Protein AF-A0A2V4C030-F1 (afdb_monomer_lite)

Foldseek 3Di:
DVVLVVQLVVLVVLLVCLVVQLPDDDDDPSSVVSNVSSVVSNVSSVVSNVVSVVVVVVCVCPQCVLVVCCCVVLVADDDPVLSVVQSLCSNVVFWEWWAAFLPGIKIWANSVDPDDCDPNHQVNLVVLVQVLCLQQPPPVDDAPRWGWTMDDPQQWTWIDGGPDQWIWIDRSVDSWFDTDTQPDGVCLGDVPVQWDDDDGHTYDYSFDDPVVQDPPLFKDADQDQFAPDLCVVVVVVVSNCSSDPDDKDKDWPDWDDDPFWIWTWMDIDPDIDIAIFTPPDRGGSQVSSQVVQQVVCVVVVVPQWGKFWFRVVVHVTMIGTDGPVSVVSCSRNNGTDDDGDTDDPVSRVVSVLVVVLVVLLVVVVVVVVVVCVVDPDDPDDFDKDWDFDPDDQDPVSQVVSCVPQVWHWDDDPGGTIITHDD

pLDDT: mean 86.22, std 10.17, range [45.5, 97.25]

Sequence (422 aa):
MRNNIINIFIGVVLLISGLCLHNSNNGVASSVFLKYLGVVLVIYGTFVILTKAIKIIISLNTKYKKLTTFEKNNKRVIPDFVRKILEYRLENNKDINFEIPNYGKFQIINYNVDKGNDFNNPYHILKEIDEHIGRYFFPVISYSKIIPFAVNNNYKFLFVEEGKKDVVLIDLDSEDTRPLILKSKIDYYIDINKLELRKEGYYYNGLKKIEDIIDKNNYFFDVSDCIFEGKDYFEFFAKSFNLLEKNLVFSFSSVEETEQSYILNLNIEDKSKKIKLEKSSHYIDSENFIGILNEILSLLNYNQKQYYLISNNICDFGVVLADEKTFQVLSDNGCIELNEVKLNSDELIYIRKYNDLIREIENIEFHLNIVKKDNEIEKELLYNFFYKTDYEFDSSGMNVLQQRLKVYLKKADSGYDVYFTK

Organism: NCBI:txid2211445

Structure (mmCIF, N/CA/C/O backbone):
data_AF-A0A2V4C030-F1
#
_entry.id   AF-A0A2V4C030-F1
#
loop_
_atom_site.group_PDB
_atom_site.id
_atom_site.type_symbol
_atom_site.label_atom_id
_atom_site.label_alt_id
_atom_site.label_comp_id
_atom_site.label_asym_id
_atom_site.label_entity_id
_atom_site.label_seq_id
_atom_site.pdbx_PDB_ins_code
_atom_site.Cartn_x
_atom_site.Cartn_y
_atom_site.Cartn_z
_atom_site.occupancy
_atom_site.B_iso_or_equiv
_atom_site.auth_seq_id
_atom_site.auth_comp_id
_atom_site.auth_asym_id
_atom_site.auth_atom_id
_atom_site.pdbx_PDB_model_num
ATOM 1 N N . MET A 1 1 ? -0.067 19.346 -33.328 1.00 63.56 1 MET A N 1
ATOM 2 C CA . MET A 1 1 ? -0.690 18.243 -34.102 1.00 63.56 1 MET A CA 1
ATOM 3 C C . MET A 1 1 ? -1.738 18.736 -35.105 1.00 63.56 1 MET A C 1
ATOM 5 O O . MET A 1 1 ? -1.573 18.476 -36.290 1.00 63.56 1 MET A O 1
ATOM 9 N N . ARG A 1 2 ? -2.737 19.524 -34.670 1.00 68.06 2 ARG A N 1
ATOM 10 C CA . ARG A 1 2 ? -3.810 20.104 -35.511 1.00 68.06 2 ARG A CA 1
ATOM 11 C C . ARG A 1 2 ? -3.316 20.775 -36.806 1.00 68.06 2 ARG A C 1
ATOM 13 O O . ARG A 1 2 ? -3.797 20.443 -37.881 1.00 68.06 2 ARG A O 1
ATOM 20 N N . ASN A 1 3 ? -2.273 21.606 -36.735 1.00 75.06 3 ASN A N 1
ATOM 21 C CA . ASN A 1 3 ? -1.707 22.272 -37.921 1.00 75.06 3 ASN A CA 1
ATOM 22 C C . ASN A 1 3 ? -1.070 21.298 -38.931 1.00 75.06 3 ASN A C 1
ATOM 24 O O . ASN A 1 3 ? -1.042 21.586 -40.121 1.00 75.06 3 ASN A O 1
ATOM 28 N N . ASN A 1 4 ? -0.554 20.143 -38.496 1.00 79.88 4 ASN A N 1
ATOM 29 C CA . ASN A 1 4 ? 0.005 19.151 -39.422 1.00 79.88 4 ASN A CA 1
ATOM 30 C C . ASN A 1 4 ? -1.102 18.356 -40.123 1.00 79.88 4 ASN A C 1
ATOM 32 O O . ASN A 1 4 ? -0.971 18.095 -41.311 1.00 79.88 4 ASN A O 1
ATOM 36 N N . ILE A 1 5 ? -2.200 18.054 -39.422 1.00 79.31 5 ILE A N 1
ATOM 37 C CA . ILE A 1 5 ? -3.386 17.399 -39.999 1.00 79.31 5 ILE A CA 1
ATOM 38 C C . ILE A 1 5 ? -4.042 18.308 -41.049 1.00 79.31 5 ILE A C 1
ATOM 40 O O . ILE A 1 5 ? -4.307 17.865 -42.162 1.00 79.31 5 ILE A O 1
ATOM 44 N N . ILE A 1 6 ? -4.207 19.600 -40.742 1.00 82.50 6 ILE A N 1
ATOM 45 C CA . ILE A 1 6 ? -4.715 20.600 -41.698 1.00 82.50 6 ILE A CA 1
ATOM 46 C C . ILE A 1 6 ? -3.818 20.674 -42.944 1.00 82.50 6 ILE A C 1
ATOM 48 O O . ILE A 1 6 ? -4.315 20.708 -44.064 1.00 82.50 6 ILE A O 1
ATOM 52 N N . ASN A 1 7 ? -2.495 20.631 -42.775 1.00 84.19 7 ASN A N 1
ATOM 53 C CA . ASN A 1 7 ? -1.567 20.648 -43.908 1.00 84.19 7 ASN A CA 1
ATOM 54 C C . ASN A 1 7 ? -1.611 19.363 -44.753 1.00 84.19 7 ASN A C 1
ATOM 56 O O . ASN A 1 7 ? -1.425 19.446 -45.962 1.00 84.19 7 ASN A O 1
ATOM 60 N N . ILE A 1 8 ? -1.883 18.195 -44.159 1.00 87.25 8 ILE A N 1
ATOM 61 C CA . ILE A 1 8 ? -2.131 16.962 -44.927 1.00 87.25 8 ILE A CA 1
ATOM 62 C C . ILE A 1 8 ? -3.394 17.126 -45.771 1.00 87.25 8 ILE A C 1
ATOM 64 O O . ILE A 1 8 ? -3.373 16.802 -46.953 1.00 87.25 8 ILE A O 1
ATOM 68 N N . PHE A 1 9 ? -4.459 17.690 -45.196 1.00 87.06 9 PHE A N 1
ATOM 69 C CA . PHE A 1 9 ? -5.694 17.963 -45.929 1.00 87.06 9 PHE A CA 1
ATOM 70 C C . PHE A 1 9 ? -5.460 18.919 -47.110 1.00 87.06 9 PHE A C 1
ATOM 72 O O . PHE A 1 9 ? -5.878 18.626 -48.227 1.00 87.06 9 PHE A O 1
ATOM 79 N N . ILE A 1 10 ? -4.704 20.003 -46.902 1.00 86.19 10 ILE A N 1
ATOM 80 C CA . ILE A 1 10 ? -4.282 20.914 -47.980 1.00 86.19 10 ILE A CA 1
ATOM 81 C C . ILE A 1 10 ? -3.476 20.161 -49.052 1.00 86.19 10 ILE A C 1
ATOM 83 O O . ILE A 1 10 ? -3.728 20.333 -50.242 1.00 86.19 10 ILE A O 1
ATOM 87 N N . GLY A 1 11 ? -2.548 19.286 -48.653 1.00 87.31 11 GLY A N 1
ATOM 88 C CA . GLY A 1 11 ? -1.776 18.459 -49.583 1.00 87.31 11 GLY A CA 1
ATOM 89 C C . GLY A 1 11 ? -2.644 17.515 -50.423 1.00 87.31 11 GLY A C 1
ATOM 90 O O . GLY A 1 11 ? -2.415 17.392 -51.623 1.00 87.31 11 GLY A O 1
ATOM 91 N N . VAL A 1 12 ? -3.680 16.911 -49.829 1.00 90.50 12 VAL A N 1
ATOM 92 C CA . VAL A 1 12 ? -4.658 16.064 -50.538 1.00 90.50 12 VAL A CA 1
ATOM 93 C C . VAL A 1 12 ? -5.477 16.885 -51.534 1.00 90.50 12 VAL A C 1
ATOM 95 O O . VAL A 1 12 ? -5.635 16.464 -52.677 1.00 90.50 12 VAL A O 1
ATOM 98 N N . VAL A 1 13 ? -5.938 18.080 -51.149 1.00 90.75 13 VAL A N 1
ATOM 99 C CA . VAL A 1 13 ? -6.661 18.992 -52.055 1.00 90.75 13 VAL A CA 1
ATOM 100 C C . VAL A 1 13 ? -5.791 19.386 -53.251 1.00 90.75 13 VAL A C 1
ATOM 102 O O . VAL A 1 13 ? -6.268 19.356 -54.386 1.00 90.75 13 VAL A O 1
ATOM 105 N N . LEU A 1 14 ? -4.513 19.705 -53.027 1.00 88.75 14 LEU A N 1
ATOM 106 C CA . LEU A 1 14 ? -3.569 20.048 -54.098 1.00 88.75 14 LEU A CA 1
ATOM 107 C C . LEU A 1 14 ? -3.283 18.850 -55.011 1.00 88.75 14 LEU A C 1
ATOM 109 O O . LEU A 1 14 ? -3.227 19.014 -56.227 1.00 88.75 14 LEU A O 1
ATOM 113 N N . LEU A 1 15 ? -3.176 17.646 -54.443 1.00 89.25 15 LEU A N 1
ATOM 114 C CA . LEU A 1 15 ? -2.967 16.410 -55.194 1.00 89.25 15 LEU A CA 1
ATOM 115 C C . LEU A 1 15 ? -4.170 16.087 -56.092 1.00 89.25 15 LEU A C 1
ATOM 117 O O . LEU A 1 15 ? -3.993 15.849 -57.284 1.00 89.25 15 LEU A O 1
ATOM 121 N N . ILE A 1 16 ? -5.393 16.151 -55.554 1.00 88.38 16 ILE A N 1
ATOM 122 C CA . ILE A 1 16 ? -6.633 15.942 -56.321 1.00 88.38 16 ILE A CA 1
ATOM 123 C C . ILE A 1 16 ? -6.787 17.017 -57.404 1.00 88.38 16 ILE A C 1
ATOM 125 O O . ILE A 1 16 ? -7.057 16.693 -58.559 1.00 88.38 16 ILE A O 1
ATOM 129 N N . SER A 1 17 ? -6.555 18.289 -57.065 1.00 86.44 17 SER A N 1
ATOM 130 C CA . SER A 1 17 ? -6.633 19.394 -58.032 1.00 86.44 17 SER A CA 1
ATOM 131 C C . SER A 1 17 ? -5.606 19.232 -59.155 1.00 86.44 17 SER A C 1
ATOM 133 O O . SER A 1 17 ? -5.927 19.449 -60.322 1.00 86.44 17 SER A O 1
ATOM 135 N N . GLY A 1 18 ? -4.388 18.793 -58.823 1.00 86.81 18 GLY A N 1
ATOM 136 C CA . GLY A 1 18 ? -3.335 18.518 -59.793 1.00 86.81 18 GLY A CA 1
ATOM 137 C C . GLY A 1 18 ? -3.673 17.361 -60.738 1.00 86.81 18 GLY A C 1
ATOM 138 O O . GLY A 1 18 ? -3.474 17.490 -61.945 1.00 86.81 18 GLY A O 1
ATOM 139 N N . LEU A 1 19 ? -4.255 16.271 -60.221 1.00 86.62 19 LEU A N 1
ATOM 140 C CA . LEU A 1 19 ? -4.732 15.142 -61.033 1.00 86.62 19 LEU A CA 1
ATOM 141 C C . LEU A 1 19 ? -5.863 15.556 -61.987 1.00 86.62 19 LEU A C 1
ATOM 143 O O . LEU A 1 19 ? -5.835 15.203 -63.166 1.00 86.62 19 LEU A O 1
ATOM 147 N N . CYS A 1 20 ? -6.827 16.347 -61.508 1.00 84.88 20 CYS A N 1
ATOM 148 C CA . CYS A 1 20 ? -7.910 16.876 -62.341 1.00 84.88 20 CYS A CA 1
ATOM 149 C C . CYS A 1 20 ? -7.386 17.798 -63.454 1.00 84.88 20 CYS A C 1
ATOM 151 O O . CYS A 1 20 ? -7.820 17.687 -64.600 1.00 84.88 20 CYS A O 1
ATOM 153 N N . LEU A 1 21 ? -6.428 18.678 -63.141 1.00 83.62 21 LEU A N 1
ATOM 154 C CA . LEU A 1 21 ? -5.809 19.577 -64.121 1.00 83.62 21 LEU A CA 1
ATOM 155 C C . LEU A 1 21 ? -4.993 18.814 -65.170 1.00 83.62 21 LEU A C 1
ATOM 157 O O . LEU A 1 21 ? -5.095 19.116 -66.360 1.00 83.62 21 LEU A O 1
ATOM 161 N N . HIS A 1 22 ? -4.246 17.789 -64.752 1.00 80.06 22 HIS A N 1
ATOM 162 C CA . HIS A 1 22 ? -3.465 16.946 -65.657 1.00 80.06 22 HIS A CA 1
ATOM 163 C C . HIS A 1 22 ? -4.342 16.148 -66.638 1.00 80.06 22 HIS A C 1
ATOM 165 O O . HIS A 1 22 ? -3.995 16.008 -67.811 1.00 80.06 22 HIS A O 1
ATOM 171 N N . ASN A 1 23 ? -5.510 15.689 -66.183 1.00 80.06 23 ASN A N 1
ATOM 172 C CA . ASN A 1 23 ? -6.443 14.905 -66.994 1.00 80.06 23 ASN A CA 1
ATOM 173 C C . ASN A 1 23 ? -7.423 15.760 -67.821 1.00 80.06 23 ASN A C 1
ATOM 175 O O . ASN A 1 23 ? -8.249 15.210 -68.550 1.00 80.06 23 ASN A O 1
ATOM 179 N N . SER A 1 24 ? -7.352 17.092 -67.735 1.00 73.75 24 SER A N 1
ATOM 180 C CA . SER A 1 24 ? -8.226 17.978 -68.509 1.00 73.75 24 SER A CA 1
ATOM 181 C C . SER A 1 24 ? -7.820 18.030 -69.995 1.00 73.75 24 SER A C 1
ATOM 183 O O . SER A 1 24 ? -6.659 18.254 -70.346 1.00 73.75 24 SER A O 1
ATOM 185 N N . ASN A 1 25 ? -8.786 17.813 -70.893 1.00 63.31 25 ASN A N 1
ATOM 186 C CA . ASN A 1 25 ? -8.584 17.798 -72.346 1.00 63.31 25 ASN A CA 1
ATOM 187 C C . ASN A 1 25 ? -9.107 19.093 -72.983 1.00 63.31 25 ASN A C 1
ATOM 189 O O . ASN A 1 25 ? -10.236 19.109 -73.452 1.00 63.31 25 ASN A O 1
ATOM 193 N N . ASN A 1 26 ? -8.301 20.163 -73.032 1.00 59.44 26 ASN A N 1
ATOM 194 C CA . ASN A 1 26 ? -8.660 21.398 -73.752 1.00 59.44 26 ASN A CA 1
ATOM 195 C C . ASN A 1 26 ? -7.451 22.063 -74.443 1.00 59.44 26 ASN A C 1
ATOM 197 O O . ASN A 1 26 ? -6.593 22.610 -73.755 1.00 59.44 26 ASN A O 1
ATOM 201 N N . GLY A 1 27 ? -7.435 22.068 -75.788 1.00 57.53 27 GLY A N 1
ATOM 202 C CA . GLY A 1 27 ? -6.656 22.964 -76.674 1.00 57.53 27 GLY A CA 1
ATOM 203 C C . GLY A 1 27 ? -5.116 22.886 -76.617 1.00 57.53 27 GLY A C 1
ATOM 204 O O . GLY A 1 27 ? -4.510 22.952 -75.556 1.00 57.53 27 GLY A O 1
ATOM 205 N N . VAL A 1 28 ? -4.442 22.802 -77.770 1.00 56.50 28 VAL A N 1
ATOM 206 C CA . VAL A 1 28 ? -3.018 22.393 -77.910 1.00 56.50 28 VAL A CA 1
ATOM 207 C C . VAL A 1 28 ? -1.998 23.228 -77.105 1.00 56.50 28 VAL A C 1
ATOM 209 O O . VAL A 1 28 ? -1.010 22.669 -76.648 1.00 56.50 28 VAL A O 1
ATOM 212 N N . ALA A 1 29 ? -2.233 24.521 -76.847 1.00 53.00 29 ALA A N 1
ATOM 213 C CA . ALA A 1 29 ? -1.296 25.357 -76.077 1.00 53.00 29 ALA A CA 1
ATOM 214 C C . ALA A 1 29 ? -1.677 25.520 -74.589 1.00 53.00 29 ALA A C 1
ATOM 216 O O . ALA A 1 29 ? -0.811 25.417 -73.719 1.00 53.00 29 ALA A O 1
ATOM 217 N N . SER A 1 30 ? -2.965 25.709 -74.264 1.00 56.47 30 SER A N 1
ATOM 218 C CA . SER A 1 30 ? -3.422 25.784 -72.864 1.00 56.47 30 SER A CA 1
ATOM 219 C C . SER A 1 30 ? -3.377 24.426 -72.160 1.00 56.47 30 SER A C 1
ATOM 221 O O . SER A 1 30 ? -3.124 24.375 -70.959 1.00 56.47 30 SER A O 1
ATOM 223 N N . SER A 1 31 ? -3.563 23.321 -72.892 1.00 66.00 31 SER A N 1
ATOM 224 C CA . SER A 1 31 ? -3.501 21.961 -72.333 1.00 66.00 31 SER A CA 1
ATOM 225 C C . SER A 1 31 ? -2.118 21.602 -71.809 1.00 66.00 31 SER A C 1
ATOM 227 O O . SER A 1 31 ? -2.022 20.936 -70.784 1.00 66.00 31 SER A O 1
ATOM 229 N N . VAL A 1 32 ? -1.044 22.038 -72.473 1.00 75.62 32 VAL A N 1
ATOM 230 C CA . VAL A 1 32 ? 0.323 21.681 -72.072 1.00 75.62 32 VAL A CA 1
ATOM 231 C C . VAL A 1 32 ? 0.697 22.398 -70.776 1.00 75.62 32 VAL A C 1
ATOM 233 O O . VAL A 1 32 ? 1.132 21.750 -69.826 1.00 75.62 32 VAL A O 1
ATOM 236 N N . PHE A 1 33 ? 0.443 23.708 -70.684 1.00 79.56 33 PHE A N 1
ATOM 237 C CA . PHE A 1 33 ? 0.686 24.479 -69.461 1.00 79.56 33 PHE A CA 1
ATOM 238 C C . PHE A 1 33 ? -0.127 23.953 -68.268 1.00 79.56 33 PHE A C 1
ATOM 240 O O . PHE A 1 33 ? 0.433 23.738 -67.194 1.00 79.56 33 PHE A O 1
ATOM 247 N N . LEU A 1 34 ? -1.424 23.675 -68.455 1.00 79.69 34 LEU A N 1
ATOM 248 C CA . LEU A 1 34 ? -2.282 23.133 -67.394 1.00 79.69 34 LEU A CA 1
ATOM 249 C C . LEU A 1 34 ? -1.853 21.727 -66.959 1.00 79.69 34 LEU A C 1
ATOM 251 O O . LEU A 1 34 ? -1.915 21.412 -65.771 1.00 79.69 34 LEU A O 1
ATOM 255 N N . LYS A 1 35 ? -1.349 20.905 -67.886 1.00 80.94 35 LYS A N 1
ATOM 256 C CA . LYS A 1 35 ? -0.782 19.590 -67.568 1.00 80.94 35 LYS A CA 1
ATOM 257 C C . LYS A 1 35 ? 0.492 19.698 -66.741 1.00 80.94 35 LYS A C 1
ATOM 259 O O . LYS A 1 35 ? 0.609 18.976 -65.754 1.00 80.94 35 LYS A O 1
ATOM 264 N N . TYR A 1 36 ? 1.407 20.604 -67.088 1.00 85.69 36 TYR A N 1
ATOM 265 C CA . TYR A 1 36 ? 2.609 20.851 -66.286 1.00 85.69 36 TYR A CA 1
ATOM 266 C C . TYR A 1 36 ? 2.271 21.417 -64.906 1.00 85.69 36 TYR A C 1
ATOM 268 O O . TYR A 1 36 ? 2.802 20.936 -63.907 1.00 85.69 36 TYR A O 1
ATOM 276 N N . LEU A 1 37 ? 1.343 22.374 -64.826 1.00 85.81 37 LEU A N 1
ATOM 277 C CA . LEU A 1 37 ? 0.854 22.901 -63.552 1.00 85.81 37 LEU A CA 1
ATOM 278 C C . LEU A 1 37 ? 0.207 21.795 -62.703 1.00 85.81 37 LEU A C 1
ATOM 280 O O . LEU A 1 37 ? 0.459 21.715 -61.503 1.00 85.81 37 LEU A O 1
ATOM 284 N N . GLY A 1 38 ? -0.561 20.899 -63.330 1.00 85.50 38 GLY A N 1
ATOM 285 C CA . GLY A 1 38 ? -1.132 19.717 -62.690 1.00 85.50 38 GLY A CA 1
ATOM 286 C C . GLY A 1 38 ? -0.064 18.799 -62.092 1.00 85.50 38 GLY A C 1
ATOM 287 O O . GLY A 1 38 ? -0.152 18.443 -60.920 1.00 85.50 38 GLY A O 1
ATOM 288 N N . VAL A 1 39 ? 0.997 18.492 -62.847 1.00 88.19 39 VAL A N 1
ATOM 289 C CA . VAL A 1 39 ? 2.137 17.692 -62.359 1.00 88.19 39 VAL A CA 1
ATOM 290 C C . VAL A 1 39 ? 2.845 18.376 -61.185 1.00 88.19 39 VAL A C 1
ATOM 292 O O . VAL A 1 39 ? 3.132 17.722 -60.183 1.00 88.19 39 VAL A O 1
ATOM 295 N N . VAL A 1 40 ? 3.076 19.692 -61.253 1.00 89.00 40 VAL A N 1
ATOM 296 C CA . VAL A 1 40 ? 3.684 20.460 -60.150 1.00 89.00 40 VAL A CA 1
ATOM 297 C C . VAL A 1 40 ? 2.823 20.387 -58.887 1.00 89.00 40 VAL A C 1
ATOM 299 O O . VAL A 1 40 ? 3.351 20.159 -57.798 1.00 89.00 40 VAL A O 1
ATOM 302 N N . LEU A 1 41 ? 1.501 20.516 -59.021 1.00 88.81 41 LEU A N 1
ATOM 303 C CA . LEU A 1 41 ? 0.562 20.409 -57.903 1.00 88.81 41 LEU A CA 1
ATOM 304 C C . LEU A 1 41 ? 0.515 18.996 -57.308 1.00 88.81 41 LEU A C 1
ATOM 306 O O . LEU A 1 41 ? 0.467 18.865 -56.086 1.00 88.81 41 LEU A O 1
ATOM 310 N N . VAL A 1 42 ? 0.599 17.945 -58.132 1.00 89.44 42 VAL A N 1
ATOM 311 C CA . VAL A 1 42 ? 0.694 16.553 -57.656 1.00 89.44 42 VAL A CA 1
ATOM 312 C C . VAL A 1 42 ? 1.989 16.329 -56.878 1.00 89.44 42 VAL A C 1
ATOM 314 O O . VAL A 1 42 ? 1.945 15.782 -55.774 1.00 89.44 42 VAL A O 1
ATOM 317 N N . ILE A 1 43 ? 3.133 16.778 -57.404 1.00 90.19 43 ILE A N 1
ATOM 318 C CA . ILE A 1 43 ? 4.434 16.651 -56.729 1.00 90.19 43 ILE A CA 1
ATOM 319 C C . ILE A 1 43 ? 4.408 17.398 -55.394 1.00 90.19 43 ILE A C 1
ATOM 321 O O . ILE A 1 43 ? 4.763 16.835 -54.357 1.00 90.19 43 ILE A O 1
ATOM 325 N N . TYR A 1 44 ? 3.940 18.646 -55.403 1.00 90.31 44 TYR A N 1
ATOM 326 C CA . TYR A 1 44 ? 3.879 19.469 -54.204 1.00 90.31 44 TYR A CA 1
ATOM 327 C C . TYR A 1 44 ? 2.898 18.902 -53.166 1.00 90.31 44 TYR A C 1
ATOM 329 O O . TYR A 1 44 ? 3.258 18.762 -51.998 1.00 90.31 44 TYR A O 1
ATOM 337 N N . GLY A 1 45 ? 1.693 18.500 -53.582 1.00 87.94 45 GLY A N 1
ATOM 338 C CA . GLY A 1 45 ? 0.701 17.864 -52.713 1.00 87.94 45 GLY A CA 1
ATOM 339 C C . GLY A 1 45 ? 1.232 16.580 -52.073 1.00 87.94 45 GLY A C 1
ATOM 340 O O . GLY A 1 45 ? 1.154 16.419 -50.854 1.00 87.94 45 GLY A O 1
ATOM 341 N N . THR A 1 46 ? 1.876 15.717 -52.866 1.00 90.81 46 THR A N 1
ATOM 342 C CA . THR A 1 46 ? 2.519 14.482 -52.382 1.00 90.81 46 THR A CA 1
ATOM 343 C C . THR A 1 46 ? 3.618 14.788 -51.366 1.00 90.81 46 THR A C 1
ATOM 345 O O . THR A 1 46 ? 3.656 14.188 -50.292 1.00 90.81 46 THR A O 1
ATOM 348 N N . PHE A 1 47 ? 4.485 15.762 -51.655 1.00 91.81 47 PHE A N 1
ATOM 349 C CA . PHE A 1 47 ? 5.564 16.165 -50.754 1.00 91.81 47 PHE A CA 1
ATOM 350 C C . PHE A 1 47 ? 5.037 16.717 -49.422 1.00 91.81 47 PHE A C 1
ATOM 352 O O . PHE A 1 47 ? 5.541 16.363 -48.351 1.00 91.81 47 PHE A O 1
ATOM 359 N N . VAL A 1 48 ? 3.991 17.548 -49.454 1.00 90.00 48 VAL A N 1
ATOM 360 C CA . VAL A 1 48 ? 3.347 18.073 -48.242 1.00 90.00 48 VAL A CA 1
ATOM 361 C C . VAL A 1 48 ? 2.740 16.940 -47.412 1.00 90.00 48 VAL A C 1
ATOM 363 O O . VAL A 1 48 ? 2.981 16.888 -46.206 1.00 90.00 48 VAL A O 1
ATOM 366 N N . ILE A 1 49 ? 2.015 16.003 -48.032 1.00 90.50 49 ILE A N 1
ATOM 367 C CA . ILE A 1 49 ? 1.453 14.838 -47.329 1.00 90.50 49 ILE A CA 1
ATOM 368 C C . ILE A 1 49 ? 2.574 14.033 -46.664 1.00 90.50 49 ILE A C 1
ATOM 370 O O . ILE A 1 49 ? 2.518 13.790 -45.459 1.00 90.50 49 ILE A O 1
ATOM 374 N N . LEU A 1 50 ? 3.617 13.673 -47.419 1.00 88.50 50 LEU A N 1
ATOM 375 C CA . LEU A 1 50 ? 4.691 12.800 -46.947 1.00 88.50 50 LEU A CA 1
ATOM 376 C C . LEU A 1 50 ? 5.478 13.440 -45.796 1.00 88.50 50 LEU A C 1
ATOM 378 O O . LEU A 1 50 ? 5.657 12.837 -44.739 1.00 88.50 50 LEU A O 1
ATOM 382 N N . THR A 1 51 ? 5.890 14.700 -45.953 1.00 87.25 51 THR A N 1
ATOM 383 C CA . THR A 1 51 ? 6.655 15.420 -44.923 1.00 87.25 51 THR A CA 1
ATOM 384 C C . THR A 1 51 ? 5.851 15.640 -43.645 1.00 87.25 51 THR A C 1
ATOM 386 O O . THR A 1 51 ? 6.397 15.539 -42.542 1.00 87.25 51 THR A O 1
ATOM 389 N N . LYS A 1 52 ? 4.551 15.933 -43.752 1.00 87.00 52 LYS A N 1
ATOM 390 C CA . LYS A 1 52 ? 3.690 16.139 -42.582 1.00 87.00 52 LYS A CA 1
ATOM 391 C C . LYS A 1 52 ? 3.314 14.821 -41.914 1.00 87.00 52 LYS A C 1
ATOM 393 O O . LYS A 1 52 ? 3.326 14.783 -40.686 1.00 87.00 52 LYS A O 1
ATOM 398 N N . ALA A 1 53 ? 3.079 13.753 -42.674 1.00 82.62 53 ALA A N 1
ATOM 399 C CA . ALA A 1 53 ? 2.878 12.408 -42.139 1.00 82.62 53 ALA A CA 1
ATOM 400 C C . ALA A 1 53 ? 4.118 11.926 -41.372 1.00 82.62 53 ALA A C 1
ATOM 402 O O . ALA A 1 53 ? 3.996 11.524 -40.218 1.00 82.62 53 ALA A O 1
ATOM 403 N N . ILE A 1 54 ? 5.319 12.085 -41.941 1.00 81.56 54 ILE A N 1
ATOM 404 C CA . ILE A 1 54 ? 6.585 11.778 -41.256 1.00 81.56 54 ILE A CA 1
ATOM 405 C C . ILE A 1 54 ? 6.723 12.604 -39.973 1.00 81.56 54 ILE A C 1
ATOM 407 O O . ILE A 1 54 ? 7.047 12.054 -38.926 1.00 81.56 54 ILE A O 1
ATOM 411 N N . LYS A 1 55 ? 6.419 13.910 -40.001 1.00 78.62 55 LYS A N 1
ATOM 412 C CA . LYS A 1 55 ? 6.434 14.744 -38.784 1.00 78.62 55 LYS A CA 1
ATOM 413 C C . LYS A 1 55 ? 5.433 14.273 -37.728 1.00 78.62 55 LYS A C 1
ATOM 415 O O . LYS A 1 55 ? 5.747 14.359 -36.545 1.00 78.62 55 LYS A O 1
ATOM 420 N N . ILE A 1 56 ? 4.250 13.797 -38.121 1.00 75.44 56 ILE A N 1
ATOM 421 C CA . ILE A 1 56 ? 3.264 13.227 -37.192 1.00 75.44 56 ILE A CA 1
ATOM 422 C C . ILE A 1 56 ? 3.791 11.919 -36.595 1.00 75.44 56 ILE A C 1
ATOM 424 O O . ILE A 1 56 ? 3.771 11.784 -35.377 1.00 75.44 56 ILE A O 1
ATOM 428 N N . ILE A 1 57 ? 4.326 11.009 -37.413 1.00 72.12 57 ILE A N 1
ATOM 429 C CA . ILE A 1 57 ? 4.897 9.731 -36.960 1.00 72.12 57 ILE A CA 1
ATOM 430 C C . ILE A 1 57 ? 6.076 9.968 -36.011 1.00 72.12 57 ILE A C 1
ATOM 432 O O . ILE A 1 57 ? 6.120 9.393 -34.929 1.00 72.12 57 ILE A O 1
ATOM 436 N N . ILE A 1 58 ? 7.007 10.857 -36.373 1.00 69.06 58 ILE A N 1
ATOM 437 C CA . ILE A 1 58 ? 8.143 11.221 -35.517 1.00 69.06 58 ILE A CA 1
ATOM 438 C C . ILE A 1 58 ? 7.644 11.840 -34.213 1.00 69.06 58 ILE A C 1
ATOM 440 O O . ILE A 1 58 ? 8.108 11.443 -33.153 1.00 69.06 58 ILE A O 1
ATOM 444 N N . SER A 1 59 ? 6.683 12.768 -34.276 1.00 65.88 59 SER A N 1
ATOM 445 C CA . SER A 1 59 ? 6.112 13.410 -33.087 1.00 65.88 59 SER A CA 1
ATOM 446 C C . SER A 1 59 ? 5.382 12.427 -32.170 1.00 65.88 59 SER A C 1
ATOM 448 O O . SER A 1 59 ? 5.406 12.620 -30.959 1.00 65.88 59 SER A O 1
ATOM 450 N N . LEU A 1 60 ? 4.713 11.414 -32.721 1.00 62.09 60 LEU A N 1
ATOM 451 C CA . LEU A 1 60 ? 4.063 10.350 -31.954 1.00 62.09 60 LEU A CA 1
ATOM 452 C C . LEU A 1 60 ? 5.110 9.442 -31.298 1.00 62.09 60 LEU A C 1
ATOM 454 O O . LEU A 1 60 ? 5.039 9.193 -30.098 1.00 62.09 60 LEU A O 1
ATOM 458 N N . ASN A 1 61 ? 6.132 9.038 -32.056 1.00 61.22 61 ASN A N 1
ATOM 459 C CA . ASN A 1 61 ? 7.228 8.206 -31.559 1.00 61.22 61 ASN A CA 1
ATOM 460 C C . ASN A 1 61 ? 8.116 8.920 -30.528 1.00 61.22 61 ASN A C 1
ATOM 462 O O . ASN A 1 61 ? 8.744 8.259 -29.704 1.00 61.22 61 ASN A O 1
ATOM 466 N N . THR A 1 62 ? 8.210 10.252 -30.554 1.00 65.88 62 THR A N 1
ATOM 467 C CA . THR A 1 62 ? 9.024 11.010 -29.592 1.00 65.88 62 THR A CA 1
ATOM 468 C C . THR A 1 62 ? 8.282 11.320 -28.297 1.00 65.88 62 THR A C 1
ATOM 470 O O . THR A 1 62 ? 8.929 11.367 -27.253 1.00 65.88 62 THR A O 1
ATOM 473 N N . LYS A 1 63 ? 6.953 11.493 -28.338 1.00 68.06 63 LYS A N 1
ATOM 474 C CA . LYS A 1 63 ? 6.145 11.942 -27.189 1.00 68.06 63 LYS A CA 1
ATOM 475 C C . LYS A 1 63 ? 6.195 10.979 -25.999 1.00 68.06 63 LYS A C 1
ATOM 477 O O . LYS A 1 63 ? 6.322 11.429 -24.869 1.00 68.06 63 LYS A O 1
ATOM 482 N N . TYR A 1 64 ? 6.182 9.671 -26.259 1.00 82.62 64 TYR A N 1
ATOM 483 C CA . TYR A 1 64 ? 6.244 8.628 -25.221 1.00 82.62 64 TYR A CA 1
ATOM 484 C C . TYR A 1 64 ? 7.569 7.856 -25.225 1.00 82.62 64 TYR A C 1
ATOM 486 O O . TYR A 1 64 ? 7.700 6.819 -24.574 1.00 82.62 64 TYR A O 1
ATOM 494 N N . LYS A 1 65 ? 8.589 8.383 -25.923 1.00 84.06 65 LYS A N 1
ATOM 495 C CA . LYS A 1 65 ? 9.907 7.746 -26.073 1.00 84.06 65 LYS A CA 1
ATOM 496 C C . LYS A 1 65 ? 10.524 7.356 -24.730 1.00 84.06 65 LYS A C 1
ATOM 498 O O . LYS A 1 65 ? 11.226 6.356 -24.664 1.00 84.06 65 LYS A O 1
ATOM 503 N N . LYS A 1 66 ? 10.270 8.128 -23.670 1.00 87.25 66 LYS A N 1
ATOM 504 C CA . LYS A 1 66 ? 10.785 7.866 -22.319 1.00 87.25 66 LYS A CA 1
ATOM 505 C C . LYS A 1 66 ? 10.297 6.544 -21.734 1.00 87.25 66 LYS A C 1
ATOM 507 O O . LYS A 1 66 ? 11.125 5.782 -21.243 1.00 87.25 66 LYS A O 1
ATOM 512 N N . LEU A 1 67 ? 9.007 6.234 -21.871 1.00 91.06 67 LEU A N 1
ATOM 513 C CA . LEU A 1 67 ? 8.451 4.949 -21.435 1.00 91.06 67 LEU A CA 1
ATOM 514 C C . LEU A 1 67 ? 9.070 3.800 -22.231 1.00 91.06 67 LEU A C 1
ATOM 516 O O . LEU A 1 67 ? 9.562 2.842 -21.650 1.00 91.06 67 LEU A O 1
ATOM 520 N N . THR A 1 68 ? 9.163 3.947 -23.555 1.00 89.31 68 THR A N 1
ATOM 521 C CA . THR A 1 68 ? 9.788 2.935 -24.422 1.00 89.31 68 THR A CA 1
ATOM 522 C C . THR A 1 68 ? 11.273 2.723 -24.107 1.00 89.31 68 THR A C 1
ATOM 524 O O . THR A 1 68 ? 11.771 1.602 -24.186 1.00 89.31 68 THR A O 1
ATOM 527 N N . THR A 1 69 ? 12.011 3.785 -23.770 1.00 89.50 69 THR A N 1
ATOM 528 C CA . THR A 1 69 ? 13.412 3.684 -23.334 1.00 89.50 69 THR A CA 1
ATOM 529 C C . THR A 1 69 ? 13.514 2.952 -22.001 1.00 89.50 69 THR A C 1
ATOM 531 O O . THR A 1 69 ? 14.354 2.064 -21.883 1.00 89.50 69 THR A O 1
ATOM 534 N N . PHE A 1 70 ? 12.655 3.279 -21.030 1.00 91.19 70 PHE A N 1
ATOM 535 C CA . PHE A 1 70 ? 12.609 2.574 -19.750 1.00 91.19 70 PHE A CA 1
ATOM 536 C C . PHE A 1 70 ? 12.368 1.076 -19.956 1.00 91.19 70 PHE A C 1
ATOM 538 O O . PHE A 1 70 ? 13.134 0.267 -19.445 1.00 91.19 70 PHE A O 1
ATOM 545 N N . GLU A 1 71 ? 11.372 0.706 -20.762 1.00 92.25 71 GLU A N 1
ATOM 546 C CA . GLU A 1 71 ? 11.057 -0.689 -21.088 1.00 92.25 71 GLU A CA 1
ATOM 547 C C . GLU A 1 71 ? 12.239 -1.437 -21.705 1.00 92.25 71 GLU A C 1
ATOM 549 O O . GLU A 1 71 ? 12.595 -2.531 -21.266 1.00 92.25 71 GLU A O 1
ATOM 554 N N . LYS A 1 72 ? 12.895 -0.825 -22.699 1.00 90.44 72 LYS A N 1
ATOM 555 C CA . LYS A 1 72 ? 14.049 -1.421 -23.383 1.00 90.44 72 LYS A CA 1
ATOM 556 C C . LYS A 1 72 ? 15.250 -1.585 -22.459 1.00 90.44 72 LYS A C 1
ATOM 558 O O . LYS A 1 72 ? 15.835 -2.664 -22.422 1.00 90.44 72 LYS A O 1
ATOM 563 N N . ASN A 1 73 ? 15.609 -0.535 -21.721 1.00 90.69 73 ASN A N 1
ATOM 564 C CA . ASN A 1 73 ? 16.780 -0.539 -20.843 1.00 90.69 73 ASN A CA 1
ATOM 565 C C . ASN A 1 73 ? 16.612 -1.533 -19.692 1.00 90.69 73 ASN A C 1
ATOM 567 O O . ASN A 1 73 ? 17.561 -2.220 -19.326 1.00 90.69 73 ASN A O 1
ATOM 571 N N . ASN A 1 74 ? 15.395 -1.635 -19.160 1.00 89.00 74 ASN A N 1
ATOM 572 C CA . ASN A 1 74 ? 15.090 -2.482 -18.017 1.00 89.00 74 ASN A CA 1
ATOM 573 C C . ASN A 1 74 ? 14.565 -3.872 -18.407 1.00 89.00 74 ASN A C 1
ATOM 575 O O . ASN A 1 74 ? 14.353 -4.688 -17.515 1.00 89.00 74 ASN A O 1
ATOM 579 N N . LYS A 1 75 ? 14.369 -4.162 -19.703 1.00 93.69 75 LYS A N 1
ATOM 580 C CA . LYS A 1 75 ? 13.793 -5.417 -20.232 1.00 93.69 75 LYS A CA 1
ATOM 581 C C . LYS A 1 75 ? 12.437 -5.768 -19.599 1.00 93.69 75 LYS A C 1
ATOM 583 O O . LYS A 1 75 ? 12.218 -6.899 -19.160 1.00 93.69 75 LYS A O 1
ATOM 588 N N . ARG A 1 76 ? 11.551 -4.775 -19.542 1.00 92.56 76 ARG A N 1
ATOM 589 C CA . ARG A 1 76 ? 10.208 -4.844 -18.942 1.00 92.56 76 ARG A CA 1
ATOM 590 C C . ARG A 1 76 ? 9.176 -4.279 -19.919 1.00 92.56 76 ARG A C 1
ATOM 592 O O . ARG A 1 76 ? 9.522 -3.421 -20.726 1.00 92.56 76 ARG A O 1
ATOM 599 N N . VAL A 1 77 ? 7.927 -4.712 -19.812 1.00 94.12 77 VAL A N 1
ATOM 600 C CA . VAL A 1 77 ? 6.776 -4.204 -20.564 1.00 94.12 77 VAL A CA 1
ATOM 601 C C . VAL A 1 77 ? 5.767 -3.613 -19.588 1.00 94.12 77 VAL A C 1
ATOM 603 O O . VAL A 1 77 ? 5.248 -4.308 -18.718 1.00 94.12 77 VAL A O 1
ATOM 606 N N . ILE A 1 78 ? 5.481 -2.321 -19.737 1.00 94.88 78 ILE A N 1
ATOM 607 C CA . ILE A 1 78 ? 4.521 -1.594 -18.904 1.00 94.88 78 ILE A CA 1
ATOM 608 C C . ILE A 1 78 ? 3.098 -2.029 -19.293 1.00 94.88 78 ILE A C 1
ATOM 610 O O . ILE A 1 78 ? 2.718 -1.826 -20.452 1.00 94.88 78 ILE A O 1
ATOM 614 N N . PRO A 1 79 ? 2.288 -2.567 -18.356 1.00 94.56 79 PRO A N 1
ATOM 615 C CA . PRO A 1 79 ? 0.899 -2.928 -18.618 1.00 94.56 79 PRO A CA 1
ATOM 616 C C . PRO A 1 79 ? 0.066 -1.749 -19.126 1.00 94.56 79 PRO A C 1
ATOM 618 O O . PRO A 1 79 ? 0.202 -0.628 -18.635 1.00 94.56 79 PRO A O 1
ATOM 621 N N . ASP A 1 80 ? -0.859 -2.014 -20.051 1.00 93.06 80 ASP A N 1
ATOM 622 C CA . ASP A 1 80 ? -1.652 -0.979 -20.732 1.00 93.06 80 ASP A CA 1
ATOM 623 C C . ASP A 1 80 ? -2.389 -0.026 -19.782 1.00 93.06 80 ASP A C 1
ATOM 625 O O . ASP A 1 80 ? -2.505 1.166 -20.064 1.00 93.06 80 ASP A O 1
ATOM 629 N N . PHE A 1 81 ? -2.894 -0.528 -18.652 1.00 92.38 81 PHE A N 1
ATOM 630 C CA . PHE A 1 81 ? -3.631 0.293 -17.689 1.00 92.38 81 PHE A CA 1
ATOM 631 C C . PHE A 1 81 ? -2.722 1.312 -16.982 1.00 92.38 81 PHE A C 1
ATOM 633 O O . PHE A 1 81 ? -3.089 2.478 -16.869 1.00 92.38 81 PHE A O 1
ATOM 640 N N . VAL A 1 82 ? -1.502 0.914 -16.601 1.00 95.69 82 VAL A N 1
ATOM 641 C CA . VAL A 1 82 ? -0.489 1.825 -16.039 1.00 95.69 82 VAL A CA 1
ATOM 642 C C . VAL A 1 82 ? 0.050 2.753 -17.121 1.00 95.69 82 VAL A C 1
ATOM 644 O O . VAL A 1 82 ? 0.184 3.958 -16.908 1.00 95.69 82 VAL A O 1
ATOM 647 N N . ARG A 1 83 ? 0.315 2.207 -18.312 1.00 94.56 83 ARG A N 1
ATOM 648 C CA . ARG A 1 83 ? 0.815 2.959 -19.463 1.00 94.56 83 ARG A CA 1
ATOM 649 C C . ARG A 1 83 ? -0.079 4.149 -19.781 1.00 94.56 83 ARG A C 1
ATOM 651 O O . ARG A 1 83 ? 0.444 5.245 -19.919 1.00 94.56 83 ARG A O 1
ATOM 658 N N . LYS A 1 84 ? -1.401 3.963 -19.844 1.00 93.88 84 LYS A N 1
ATOM 659 C CA . LYS A 1 84 ? -2.350 5.058 -20.112 1.00 93.88 84 LYS A CA 1
ATOM 660 C C . LYS A 1 84 ? -2.203 6.214 -19.120 1.00 93.88 84 LYS A C 1
ATOM 662 O O . LYS A 1 84 ? -2.212 7.371 -19.531 1.00 93.88 84 LYS A O 1
ATOM 667 N N . ILE A 1 85 ? -2.027 5.909 -17.834 1.00 95.00 85 ILE A N 1
ATOM 668 C CA . ILE A 1 85 ? -1.848 6.915 -16.779 1.00 95.00 85 ILE A CA 1
ATOM 669 C C . ILE A 1 85 ? -0.519 7.661 -16.971 1.00 95.00 85 ILE A C 1
ATOM 671 O O . ILE A 1 85 ? -0.483 8.894 -16.965 1.00 95.00 85 ILE A O 1
ATOM 675 N N . LEU A 1 86 ? 0.573 6.923 -17.198 1.00 94.31 86 LEU A N 1
ATOM 676 C CA . LEU A 1 86 ? 1.899 7.502 -17.427 1.00 94.31 86 LEU A CA 1
ATOM 677 C C . LEU A 1 86 ? 1.944 8.351 -18.708 1.00 94.31 86 LEU A C 1
ATOM 679 O O . LEU A 1 86 ? 2.494 9.451 -18.704 1.00 94.31 86 LEU A O 1
ATOM 683 N N . GLU A 1 87 ? 1.334 7.880 -19.795 1.00 93.06 87 GLU A N 1
ATOM 684 C CA . GLU A 1 87 ? 1.217 8.610 -21.060 1.00 93.06 87 GLU A CA 1
ATOM 685 C C . GLU A 1 87 ? 0.400 9.892 -20.890 1.00 93.06 87 GLU A C 1
ATOM 687 O O . GLU A 1 87 ? 0.823 10.941 -21.379 1.00 93.06 87 GLU A O 1
ATOM 692 N N . TYR A 1 88 ? -0.708 9.850 -20.140 1.00 92.12 88 TYR A N 1
ATOM 693 C CA . TYR A 1 88 ? -1.491 11.045 -19.819 1.00 92.12 88 TYR A CA 1
ATOM 694 C C . TYR A 1 88 ? -0.651 12.076 -19.052 1.00 92.12 88 TYR A C 1
ATOM 696 O O . TYR A 1 88 ? -0.661 13.265 -19.391 1.00 92.12 88 TYR A O 1
ATOM 704 N N . ARG A 1 89 ? 0.137 11.634 -18.062 1.00 90.56 89 ARG A N 1
ATOM 705 C CA . ARG A 1 89 ? 1.056 12.510 -17.318 1.00 90.56 89 ARG A CA 1
ATOM 706 C C . ARG A 1 89 ? 2.096 13.149 -18.237 1.00 90.56 89 ARG A C 1
ATOM 708 O O . ARG A 1 89 ? 2.299 14.361 -18.190 1.00 90.56 89 ARG A O 1
ATOM 715 N N . LEU A 1 90 ? 2.749 12.344 -19.076 1.00 88.75 90 LEU A N 1
ATOM 716 C CA . LEU A 1 90 ? 3.791 12.799 -20.001 1.00 88.75 90 LEU A CA 1
ATOM 717 C C . LEU A 1 90 ? 3.254 13.766 -21.055 1.00 88.75 90 LEU A C 1
ATOM 719 O O . LEU A 1 90 ? 3.915 14.748 -21.382 1.00 88.75 90 LEU A O 1
ATOM 723 N N . GLU A 1 91 ? 2.053 13.507 -21.571 1.00 86.94 91 GLU A N 1
ATOM 724 C CA . GLU A 1 91 ? 1.389 14.362 -22.550 1.00 86.94 91 GLU A CA 1
ATOM 725 C C . GLU A 1 91 ? 1.106 15.759 -22.008 1.00 86.94 91 GLU A C 1
ATOM 727 O O . GLU A 1 91 ? 1.319 16.747 -22.712 1.00 86.94 91 GLU A O 1
ATOM 732 N N . ASN A 1 92 ? 0.633 15.833 -20.768 1.00 85.50 92 ASN A N 1
ATOM 733 C CA . ASN A 1 92 ? 0.260 17.096 -20.154 1.00 85.50 92 ASN A CA 1
ATOM 734 C C . ASN A 1 92 ? 1.429 17.797 -19.453 1.00 85.50 92 ASN A C 1
ATOM 736 O O . ASN A 1 92 ? 1.332 18.991 -19.178 1.00 85.50 92 ASN A O 1
ATOM 740 N N . ASN A 1 93 ? 2.507 17.064 -19.154 1.00 86.25 93 ASN A N 1
ATOM 741 C CA . ASN A 1 93 ? 3.665 17.522 -18.387 1.00 86.25 93 ASN A CA 1
ATOM 742 C C . ASN A 1 93 ? 3.270 18.260 -17.094 1.00 86.25 93 ASN A C 1
ATOM 744 O O . ASN A 1 93 ? 3.804 19.319 -16.769 1.00 86.25 93 ASN A O 1
ATOM 748 N N . LYS A 1 94 ? 2.292 17.696 -16.386 1.00 89.06 94 LYS A N 1
ATOM 749 C CA . LYS A 1 94 ? 1.805 18.159 -15.087 1.00 89.06 94 LYS A CA 1
ATOM 750 C C . LYS A 1 94 ? 1.744 16.982 -14.136 1.00 89.06 94 LYS A C 1
ATOM 752 O O . LYS A 1 94 ? 1.560 15.844 -14.572 1.00 89.06 94 LYS A O 1
ATOM 757 N N . ASP A 1 95 ? 1.869 17.265 -12.849 1.00 91.56 95 ASP A N 1
ATOM 758 C CA . ASP A 1 95 ? 1.712 16.232 -11.837 1.00 91.56 95 ASP A CA 1
ATOM 759 C C . ASP A 1 95 ? 0.285 15.710 -11.819 1.00 91.56 95 ASP A C 1
ATOM 761 O O . ASP A 1 95 ? -0.666 16.457 -12.039 1.00 91.56 95 ASP A O 1
ATOM 765 N N . ILE A 1 96 ? 0.148 14.413 -11.569 1.00 94.81 96 ILE A N 1
ATOM 766 C CA . ILE A 1 96 ? -1.138 13.772 -11.335 1.00 94.81 96 ILE A CA 1
ATOM 767 C C . ILE A 1 96 ? -1.093 13.213 -9.932 1.00 94.81 96 ILE A C 1
ATOM 769 O O . ILE A 1 96 ? -0.178 12.463 -9.598 1.00 94.81 96 ILE A O 1
ATOM 773 N N . ASN A 1 97 ? -2.079 13.590 -9.136 1.00 95.12 97 ASN A N 1
ATOM 774 C CA . ASN A 1 97 ? -2.177 13.222 -7.743 1.00 95.12 97 ASN A CA 1
ATOM 775 C C . ASN A 1 97 ? -3.492 12.498 -7.471 1.00 95.12 97 ASN A C 1
ATOM 777 O O . ASN A 1 97 ? -4.512 12.819 -8.081 1.00 95.12 97 ASN A O 1
ATOM 781 N N . PHE A 1 98 ? -3.470 11.571 -6.528 1.00 95.19 98 PHE A N 1
ATOM 782 C CA . PHE A 1 98 ? -4.644 10.826 -6.095 1.00 95.19 98 PHE A CA 1
ATOM 783 C C . PHE A 1 98 ? -4.464 10.310 -4.672 1.00 95.19 98 PHE A C 1
ATOM 785 O O . PHE A 1 98 ? -3.393 10.478 -4.099 1.00 95.19 98 PHE A O 1
ATOM 792 N N . GLU A 1 99 ? -5.500 9.722 -4.085 1.00 93.00 99 GLU A N 1
ATOM 793 C CA . GLU A 1 99 ? -5.463 9.209 -2.713 1.00 93.00 99 GLU A CA 1
ATOM 794 C C . GLU A 1 99 ? -5.713 7.704 -2.672 1.00 93.00 99 GLU A C 1
ATOM 796 O O . GLU A 1 99 ? -6.532 7.169 -3.423 1.00 93.00 99 GLU A O 1
ATOM 801 N N . ILE A 1 100 ? -4.981 7.030 -1.787 1.00 92.56 100 ILE A N 1
ATOM 802 C CA . ILE A 1 100 ? -5.190 5.631 -1.426 1.00 92.56 100 ILE A CA 1
ATOM 803 C C . ILE A 1 100 ? -5.736 5.591 0.014 1.00 92.56 100 ILE A C 1
ATOM 805 O O . ILE A 1 100 ? -5.190 6.288 0.875 1.00 92.56 100 ILE A O 1
ATOM 809 N N . PRO A 1 101 ? -6.771 4.772 0.295 1.00 89.31 101 PRO A N 1
ATOM 810 C CA . PRO A 1 101 ? -7.317 4.542 1.635 1.00 89.31 101 PRO A CA 1
ATOM 811 C C . PRO A 1 101 ? -6.227 4.339 2.684 1.00 89.31 101 PRO A C 1
ATOM 813 O O . PRO A 1 101 ? -5.347 3.519 2.456 1.00 89.31 101 PRO A O 1
ATOM 816 N N . ASN A 1 102 ? -6.274 5.058 3.807 1.00 87.00 102 ASN A N 1
ATOM 817 C CA . ASN A 1 102 ? -5.334 4.964 4.942 1.00 87.00 102 ASN A CA 1
ATOM 818 C C . ASN A 1 102 ? -3.851 5.290 4.655 1.00 87.00 102 ASN A C 1
ATOM 820 O O . ASN A 1 102 ? -3.089 5.507 5.590 1.00 87.00 102 ASN A O 1
ATOM 824 N N . TYR A 1 103 ? -3.438 5.393 3.389 1.00 88.12 103 TYR A N 1
ATOM 825 C CA . TYR A 1 103 ? -2.053 5.676 2.986 1.00 88.12 103 TYR A CA 1
ATOM 826 C C . TYR A 1 103 ? -1.863 7.097 2.438 1.00 88.12 103 TYR A C 1
ATOM 828 O O . TYR A 1 103 ? -0.739 7.520 2.157 1.00 88.12 103 TYR A O 1
ATOM 836 N N . GLY A 1 104 ? -2.950 7.853 2.285 1.00 89.25 104 GLY A N 1
ATOM 837 C CA . GLY A 1 104 ? -2.923 9.259 1.907 1.00 89.25 104 GLY A CA 1
ATOM 838 C C . GLY A 1 104 ? -2.621 9.488 0.427 1.00 89.25 104 GLY A C 1
ATOM 839 O O . GLY A 1 104 ? -2.997 8.707 -0.450 1.00 89.25 104 GLY A O 1
ATOM 840 N N . LYS A 1 105 ? -1.979 10.620 0.135 1.00 92.81 105 LYS A N 1
ATOM 841 C CA . LYS A 1 105 ? -1.846 11.156 -1.222 1.00 92.81 105 LYS A CA 1
ATOM 842 C C . LYS A 1 105 ? -0.626 10.602 -1.964 1.00 92.81 105 LYS A C 1
ATOM 844 O O . LYS A 1 105 ? 0.507 10.765 -1.526 1.00 92.81 105 LYS A O 1
ATOM 849 N N . PHE A 1 106 ? -0.860 10.056 -3.150 1.00 95.12 106 PHE A N 1
ATOM 850 C CA . PHE A 1 106 ? 0.146 9.595 -4.100 1.00 95.12 106 PHE A CA 1
ATOM 851 C C . PHE A 1 106 ? 0.250 10.527 -5.308 1.00 95.12 106 PHE A C 1
ATOM 853 O O . PHE A 1 106 ? -0.720 11.163 -5.728 1.00 95.12 106 PHE A O 1
ATOM 860 N N . GLN A 1 107 ? 1.437 10.562 -5.900 1.00 94.56 107 GLN A N 1
ATOM 861 C CA . GLN A 1 107 ? 1.769 11.277 -7.122 1.00 94.56 107 GLN A CA 1
ATOM 862 C C . GLN A 1 107 ? 2.292 10.294 -8.170 1.00 94.56 107 GLN A C 1
ATOM 864 O O . GLN A 1 107 ? 3.137 9.449 -7.884 1.00 94.56 107 GLN A O 1
ATOM 869 N N . ILE A 1 108 ? 1.815 10.413 -9.410 1.00 94.94 108 ILE A N 1
ATOM 870 C CA . ILE A 1 108 ? 2.316 9.616 -10.534 1.00 94.94 108 ILE A CA 1
ATOM 871 C C . ILE A 1 108 ? 3.744 10.048 -10.889 1.00 94.94 108 ILE A C 1
ATOM 873 O O . ILE A 1 108 ? 4.011 11.238 -11.096 1.00 94.94 108 ILE A O 1
ATOM 877 N N . ILE A 1 109 ? 4.638 9.065 -11.022 1.00 93.31 109 ILE A N 1
ATOM 878 C CA . ILE A 1 109 ? 6.075 9.256 -11.252 1.00 93.31 109 ILE A CA 1
ATOM 879 C C . ILE A 1 109 ? 6.341 9.984 -12.573 1.00 93.31 109 ILE A C 1
ATOM 881 O O . ILE A 1 109 ? 5.707 9.744 -13.608 1.00 93.31 109 ILE A O 1
ATOM 885 N N . ASN A 1 110 ? 7.341 10.867 -12.552 1.00 88.75 110 ASN A N 1
ATOM 886 C CA . ASN A 1 110 ? 7.758 11.623 -13.718 1.00 88.75 110 ASN A CA 1
ATOM 887 C C . ASN A 1 110 ? 8.826 10.903 -14.549 1.00 88.75 110 ASN A C 1
ATOM 889 O O . ASN A 1 110 ? 10.023 11.126 -14.392 1.00 88.75 110 ASN A O 1
ATOM 893 N N . TYR A 1 111 ? 8.394 10.147 -15.554 1.00 88.88 111 TYR A N 1
ATOM 894 C CA . TYR A 1 111 ? 9.309 9.490 -16.495 1.00 88.88 111 TYR A CA 1
ATOM 895 C C . TYR A 1 111 ? 10.091 10.441 -17.425 1.00 88.88 111 TYR A C 1
ATOM 897 O O . TYR A 1 111 ? 10.906 9.974 -18.219 1.00 88.88 111 TYR A O 1
ATOM 905 N N . ASN A 1 112 ? 9.881 11.764 -17.353 1.00 80.62 112 ASN A N 1
ATOM 906 C CA . ASN A 1 112 ? 10.742 12.730 -18.048 1.00 80.62 112 ASN A CA 1
ATOM 907 C C . ASN A 1 112 ? 12.082 12.976 -17.332 1.00 80.62 112 ASN A C 1
ATOM 909 O O . ASN A 1 112 ? 12.970 13.581 -17.936 1.00 80.62 112 ASN A O 1
ATOM 913 N N . VAL A 1 113 ? 12.243 12.535 -16.081 1.00 73.69 113 VAL A N 1
ATOM 914 C CA . VAL A 1 113 ? 13.482 12.712 -15.312 1.00 73.69 113 VAL A CA 1
ATOM 915 C C . VAL A 1 113 ? 14.456 11.586 -15.663 1.00 73.69 113 VAL A C 1
ATOM 917 O O . VAL A 1 113 ? 14.220 10.423 -15.354 1.00 73.69 113 VAL A O 1
ATOM 920 N N . ASP A 1 114 ? 15.551 11.928 -16.347 1.00 60.88 114 ASP A N 1
ATOM 921 C CA . ASP A 1 114 ? 16.554 10.947 -16.794 1.00 60.88 114 ASP A CA 1
ATOM 922 C C . ASP A 1 114 ? 17.711 10.747 -15.804 1.00 60.88 114 ASP A C 1
ATOM 924 O O . ASP A 1 114 ? 18.499 9.815 -15.966 1.00 60.88 114 ASP A O 1
ATOM 928 N N . LYS A 1 115 ? 17.895 11.668 -14.849 1.00 57.75 115 LYS A N 1
ATOM 929 C CA . LYS A 1 115 ? 19.065 11.713 -13.961 1.00 57.75 115 LYS A CA 1
ATOM 930 C C . LYS A 1 115 ? 18.692 12.321 -12.613 1.00 57.75 115 LYS A C 1
ATOM 932 O O . LYS A 1 115 ? 18.029 13.351 -12.585 1.00 57.75 115 LYS A O 1
ATOM 937 N N . GLY A 1 116 ? 19.191 11.716 -11.540 1.00 59.53 116 GLY A N 1
ATOM 938 C CA . GLY A 1 116 ? 18.972 12.149 -10.161 1.00 59.53 116 GLY A CA 1
ATOM 939 C C . GLY A 1 116 ? 18.786 10.951 -9.235 1.00 59.53 116 GLY A C 1
ATOM 940 O O . GLY A 1 116 ? 18.293 9.915 -9.673 1.00 59.53 116 GLY A O 1
ATOM 941 N N . ASN A 1 117 ? 19.188 11.092 -7.975 1.00 60.84 117 ASN A N 1
ATOM 942 C CA . ASN A 1 117 ? 18.861 10.141 -6.907 1.00 60.84 117 ASN A CA 1
ATOM 943 C C . ASN A 1 117 ? 17.638 10.650 -6.127 1.00 60.84 117 ASN A C 1
ATOM 945 O O . ASN A 1 117 ? 17.611 10.606 -4.905 1.00 60.84 117 ASN A O 1
ATOM 949 N N . ASP A 1 118 ? 16.678 11.257 -6.825 1.00 69.62 118 ASP A N 1
ATOM 950 C CA . ASP A 1 118 ? 15.458 11.762 -6.215 1.00 69.62 118 ASP A CA 1
ATOM 951 C C . ASP A 1 118 ? 14.328 10.737 -6.352 1.00 69.62 118 ASP A C 1
ATOM 953 O O . ASP A 1 118 ? 14.270 9.950 -7.301 1.00 69.62 118 ASP A O 1
ATOM 957 N N . PHE A 1 119 ? 13.379 10.778 -5.419 1.00 67.69 119 PHE A N 1
ATOM 958 C CA . PHE A 1 119 ? 12.200 9.902 -5.392 1.00 67.69 119 PHE A CA 1
ATOM 959 C C . PHE A 1 119 ? 11.171 10.203 -6.494 1.00 67.69 119 PHE A C 1
ATOM 961 O O . PHE A 1 119 ? 10.029 9.761 -6.426 1.00 67.69 119 PHE A O 1
ATOM 968 N N . ASN A 1 120 ? 11.582 10.927 -7.538 1.00 71.25 120 ASN A N 1
ATOM 969 C CA . ASN A 1 120 ? 10.834 11.138 -8.773 1.00 71.25 120 ASN A CA 1
ATOM 970 C C . ASN A 1 120 ? 11.473 10.435 -9.981 1.00 71.25 120 ASN A C 1
ATOM 972 O O . ASN A 1 120 ? 10.849 10.381 -11.044 1.00 71.25 120 ASN A O 1
ATOM 976 N N . ASN A 1 121 ? 12.686 9.888 -9.839 1.00 85.81 121 ASN A N 1
ATOM 977 C CA . ASN A 1 121 ? 13.363 9.145 -10.891 1.00 85.81 121 ASN A CA 1
ATOM 978 C C . ASN A 1 121 ? 12.917 7.666 -10.898 1.00 85.81 121 ASN A C 1
ATOM 980 O O . ASN A 1 121 ? 13.263 6.916 -9.980 1.00 85.81 121 ASN A O 1
ATOM 984 N N . PRO A 1 122 ? 12.242 7.183 -11.960 1.00 89.00 122 PRO A N 1
ATOM 985 C CA . PRO A 1 122 ? 11.746 5.806 -12.025 1.00 89.00 122 PRO A CA 1
ATOM 986 C C . PRO A 1 122 ? 12.848 4.739 -11.961 1.00 89.00 122 PRO A C 1
ATOM 988 O O . PRO A 1 122 ? 12.584 3.625 -11.519 1.00 89.00 122 PRO A O 1
ATOM 991 N N . TYR A 1 123 ? 14.075 5.046 -12.399 1.00 89.19 123 TYR A N 1
ATOM 992 C CA . TYR A 1 123 ? 15.194 4.098 -12.346 1.00 89.19 123 TYR A CA 1
ATOM 993 C C . TYR A 1 123 ? 15.747 3.945 -10.929 1.00 89.19 123 TYR A C 1
ATOM 995 O O . TYR A 1 123 ? 16.103 2.839 -10.534 1.00 89.19 123 TYR A O 1
ATOM 1003 N N . HIS A 1 124 ? 15.810 5.044 -10.172 1.00 89.56 124 HIS A N 1
ATOM 1004 C CA . HIS A 1 124 ? 16.239 5.007 -8.778 1.00 89.56 124 HIS A CA 1
ATOM 1005 C C . HIS A 1 124 ? 15.199 4.285 -7.925 1.00 89.56 124 HIS A C 1
ATOM 1007 O O . HIS A 1 124 ? 15.546 3.328 -7.251 1.00 89.56 124 HIS A O 1
ATOM 1013 N N . ILE A 1 125 ? 13.922 4.651 -8.059 1.00 92.06 125 ILE A N 1
ATOM 1014 C CA . ILE A 1 125 ? 12.812 4.015 -7.334 1.00 92.06 125 ILE A CA 1
ATOM 1015 C C . ILE A 1 125 ? 12.770 2.507 -7.589 1.00 92.06 125 ILE A C 1
ATOM 1017 O O . ILE A 1 125 ? 12.620 1.728 -6.657 1.00 92.06 125 ILE A O 1
ATOM 1021 N N . LEU A 1 126 ? 12.924 2.086 -8.849 1.00 93.56 126 LEU A N 1
ATOM 1022 C CA . LEU A 1 126 ? 12.983 0.668 -9.192 1.00 93.56 126 LEU A CA 1
ATOM 1023 C C . LEU A 1 126 ? 14.097 -0.053 -8.425 1.00 93.56 126 LEU A C 1
ATOM 1025 O O . LEU A 1 126 ? 13.862 -1.126 -7.881 1.00 93.56 126 LEU A O 1
ATOM 1029 N N . LYS A 1 127 ? 15.289 0.549 -8.383 1.00 92.62 127 LYS A N 1
ATOM 1030 C CA . LYS A 1 127 ? 16.436 0.003 -7.664 1.00 92.62 127 LYS A CA 1
ATOM 1031 C C . LYS A 1 127 ? 16.161 -0.085 -6.158 1.00 92.62 127 LYS A C 1
ATOM 1033 O O . LYS A 1 127 ? 16.393 -1.142 -5.590 1.00 92.62 127 LYS A O 1
ATOM 1038 N N . GLU A 1 128 ? 15.639 0.978 -5.547 1.00 93.81 128 GLU A N 1
ATOM 1039 C CA . GLU A 1 128 ? 15.322 0.999 -4.111 1.00 93.81 128 GLU A CA 1
ATOM 1040 C C . GLU A 1 128 ? 14.287 -0.073 -3.747 1.00 93.81 128 GLU A C 1
ATOM 1042 O O . GLU A 1 128 ? 14.470 -0.806 -2.782 1.00 93.81 128 GLU A O 1
ATOM 1047 N N . ILE A 1 129 ? 13.233 -0.234 -4.556 1.00 95.50 129 ILE A N 1
ATOM 1048 C CA . ILE A 1 129 ? 12.224 -1.278 -4.336 1.00 95.50 129 ILE A CA 1
ATOM 1049 C C . ILE A 1 129 ? 12.840 -2.680 -4.486 1.00 95.50 129 ILE A C 1
ATOM 1051 O O . ILE A 1 129 ? 12.605 -3.536 -3.633 1.00 95.50 129 ILE A O 1
ATOM 1055 N N . ASP A 1 130 ? 13.625 -2.924 -5.546 1.00 94.44 130 ASP A N 1
ATOM 1056 C CA . ASP A 1 130 ? 14.286 -4.218 -5.779 1.00 94.44 130 ASP A CA 1
ATOM 1057 C C . ASP A 1 130 ? 15.251 -4.565 -4.616 1.00 94.44 130 ASP A C 1
ATOM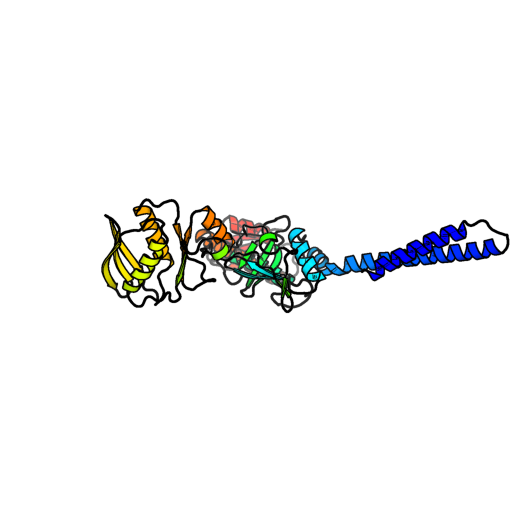 1059 O O . ASP A 1 130 ? 15.249 -5.699 -4.130 1.00 94.44 130 ASP A O 1
ATOM 1063 N N . GLU A 1 131 ? 16.041 -3.597 -4.131 1.00 93.31 131 GLU A N 1
ATOM 1064 C CA . GLU A 1 131 ? 16.967 -3.771 -3.000 1.00 93.31 131 GLU A CA 1
ATOM 1065 C C . GLU A 1 131 ? 16.227 -4.005 -1.677 1.00 93.31 131 GLU A C 1
ATOM 1067 O O . GLU A 1 131 ? 16.591 -4.912 -0.924 1.00 93.31 131 GLU A O 1
ATOM 1072 N N . HIS A 1 132 ? 15.157 -3.251 -1.413 1.00 95.25 132 HIS A N 1
ATOM 1073 C CA . HIS A 1 132 ? 14.342 -3.403 -0.206 1.00 95.25 132 HIS A CA 1
ATOM 1074 C C . HIS A 1 132 ? 13.662 -4.773 -0.149 1.00 95.25 132 HIS A C 1
ATOM 1076 O O . HIS A 1 132 ? 13.739 -5.466 0.865 1.00 95.25 132 HIS A O 1
ATOM 1082 N N . ILE A 1 133 ? 13.071 -5.225 -1.262 1.00 95.19 133 ILE A N 1
ATOM 1083 C CA . ILE A 1 133 ? 12.504 -6.578 -1.378 1.00 95.19 133 ILE A CA 1
ATOM 1084 C C . ILE A 1 133 ? 13.581 -7.636 -1.171 1.00 95.19 133 ILE A C 1
ATOM 1086 O O . ILE A 1 133 ? 13.381 -8.561 -0.383 1.00 95.19 133 ILE A O 1
ATOM 1090 N N . GLY A 1 134 ? 14.723 -7.491 -1.844 1.00 92.00 134 GLY A N 1
ATOM 1091 C CA . GLY A 1 134 ? 15.837 -8.426 -1.724 1.00 92.00 134 GLY A CA 1
ATOM 1092 C C . GLY A 1 134 ? 16.351 -8.559 -0.291 1.00 92.00 134 GLY A C 1
ATOM 1093 O O . GLY A 1 134 ? 16.697 -9.659 0.127 1.00 92.00 134 GLY A O 1
ATOM 1094 N N . ARG A 1 135 ? 16.368 -7.459 0.467 1.00 90.81 135 ARG A N 1
ATOM 1095 C CA . ARG A 1 135 ? 16.902 -7.422 1.830 1.00 90.81 135 ARG A CA 1
ATOM 1096 C C . ARG A 1 135 ? 15.898 -7.849 2.894 1.00 90.81 135 ARG A C 1
ATOM 1098 O O . ARG A 1 135 ? 16.279 -8.563 3.816 1.00 90.81 135 ARG A O 1
ATOM 1105 N N . TYR A 1 136 ? 14.651 -7.401 2.811 1.00 94.06 136 TYR A N 1
ATOM 1106 C CA . TYR A 1 136 ? 13.716 -7.504 3.937 1.00 94.06 136 TYR A CA 1
ATOM 1107 C C . TYR A 1 136 ? 12.571 -8.477 3.720 1.00 94.06 136 TYR A C 1
ATOM 1109 O O . TYR A 1 136 ? 11.903 -8.841 4.679 1.00 94.06 136 TYR A O 1
ATOM 1117 N N . PHE A 1 137 ? 12.356 -8.928 2.487 1.00 94.56 137 PHE A N 1
ATOM 1118 C CA . PHE A 1 137 ? 11.191 -9.736 2.148 1.00 94.56 137 PHE A CA 1
ATOM 1119 C C . PHE A 1 137 ? 11.552 -11.050 1.454 1.00 94.56 137 PHE A C 1
ATOM 1121 O O . PHE A 1 137 ? 10.842 -12.046 1.607 1.00 94.56 137 PHE A O 1
ATOM 1128 N N . PHE A 1 138 ? 12.659 -11.094 0.716 1.00 92.00 138 PHE A N 1
ATOM 1129 C CA . PHE A 1 138 ? 13.135 -12.309 0.071 1.00 92.00 138 PHE A CA 1
ATOM 1130 C C . PHE A 1 138 ? 13.700 -13.296 1.111 1.00 92.00 138 PHE A C 1
ATOM 1132 O O . PHE A 1 138 ? 14.408 -12.881 2.027 1.00 92.00 138 PHE A O 1
ATOM 1139 N N . PRO A 1 139 ? 13.443 -14.613 0.994 1.00 90.38 139 PRO A N 1
ATOM 1140 C CA . PRO A 1 139 ? 12.737 -15.314 -0.087 1.00 90.38 139 PRO A CA 1
ATOM 1141 C C . PRO A 1 139 ? 11.222 -15.458 0.117 1.00 90.38 139 PRO A C 1
ATOM 1143 O O . PRO A 1 139 ? 10.562 -16.059 -0.728 1.00 90.38 139 PRO A O 1
ATOM 1146 N N . VAL A 1 140 ? 10.664 -14.965 1.226 1.00 93.94 140 VAL A N 1
ATOM 1147 C CA . VAL A 1 140 ? 9.242 -15.146 1.573 1.00 93.94 140 VAL A CA 1
ATOM 1148 C C . VAL A 1 140 ? 8.334 -14.461 0.555 1.00 93.94 140 VAL A C 1
ATOM 1150 O O . VAL A 1 140 ? 7.337 -15.031 0.115 1.00 93.94 140 VAL A O 1
ATOM 1153 N N . ILE A 1 141 ? 8.693 -13.245 0.152 1.00 93.56 141 ILE A N 1
ATOM 1154 C CA . ILE A 1 141 ? 7.996 -12.473 -0.871 1.00 93.56 141 ILE A CA 1
ATOM 1155 C C . ILE A 1 141 ? 9.023 -12.064 -1.913 1.00 93.56 141 ILE A C 1
ATOM 1157 O O . ILE A 1 141 ? 10.110 -11.581 -1.602 1.00 93.56 141 ILE A O 1
ATOM 1161 N N . SER A 1 142 ? 8.665 -12.260 -3.174 1.00 91.94 142 SER A N 1
ATOM 1162 C CA . SER A 1 142 ? 9.482 -11.844 -4.300 1.00 91.94 142 SER A CA 1
ATOM 1163 C C . SER A 1 142 ? 8.592 -11.322 -5.414 1.00 91.94 142 SER A C 1
ATOM 1165 O O . SER A 1 142 ? 7.472 -11.793 -5.615 1.00 91.94 142 SER A O 1
ATOM 1167 N N . TYR A 1 143 ? 9.115 -10.340 -6.135 1.00 93.56 143 TYR A N 1
ATOM 1168 C CA . TYR A 1 143 ? 8.492 -9.773 -7.317 1.00 93.56 143 TYR A CA 1
ATOM 1169 C C . TYR A 1 143 ? 9.531 -9.761 -8.427 1.00 93.56 143 TYR A C 1
ATOM 1171 O O . TYR A 1 143 ? 10.707 -9.489 -8.190 1.00 93.56 143 TYR A O 1
ATOM 1179 N N . SER A 1 144 ? 9.111 -10.071 -9.646 1.00 89.31 144 SER A N 1
ATOM 1180 C CA . SER A 1 144 ? 9.992 -10.060 -10.806 1.00 89.31 144 SER A CA 1
ATOM 1181 C C . SER A 1 144 ? 9.631 -8.901 -11.725 1.00 89.31 144 SER A C 1
ATOM 1183 O O . SER A 1 144 ? 8.466 -8.622 -11.952 1.00 89.31 144 SER A O 1
ATOM 1185 N N . LYS A 1 145 ? 10.613 -8.206 -12.307 1.00 93.31 145 LYS A N 1
ATOM 1186 C CA . LYS A 1 145 ? 10.330 -7.176 -13.328 1.00 93.31 145 LYS A CA 1
ATOM 1187 C C . LYS A 1 145 ? 9.329 -6.096 -12.869 1.00 93.31 145 LYS A C 1
ATOM 1189 O O . LYS A 1 145 ? 8.380 -5.761 -13.576 1.00 93.31 145 LYS A O 1
ATOM 1194 N N . ILE A 1 146 ? 9.590 -5.527 -11.696 1.00 95.62 146 ILE A N 1
ATOM 1195 C CA . ILE A 1 146 ? 8.796 -4.455 -11.086 1.00 95.62 146 ILE A CA 1
ATOM 1196 C C . ILE A 1 146 ? 8.741 -3.212 -11.981 1.00 95.62 146 ILE A C 1
ATOM 1198 O O . ILE A 1 146 ? 9.736 -2.845 -12.614 1.00 95.62 146 ILE A O 1
ATOM 1202 N N . ILE A 1 147 ? 7.580 -2.559 -12.027 1.00 96.44 147 ILE A N 1
ATOM 1203 C CA . ILE A 1 147 ? 7.335 -1.306 -12.744 1.00 96.44 147 ILE A CA 1
ATOM 1204 C C . ILE A 1 147 ? 6.704 -0.309 -11.758 1.00 96.44 147 ILE A C 1
ATOM 1206 O O . ILE A 1 147 ? 5.495 -0.383 -11.513 1.00 96.44 147 ILE A O 1
ATOM 1210 N N . PRO A 1 148 ? 7.492 0.608 -11.168 1.00 96.12 148 PRO A N 1
ATOM 1211 C CA . PRO A 1 148 ? 6.960 1.631 -10.277 1.00 96.12 148 PRO A CA 1
ATOM 1212 C C . PRO A 1 148 ? 6.179 2.667 -11.083 1.00 96.12 148 PRO A C 1
ATOM 1214 O O . PRO A 1 148 ? 6.570 3.012 -12.193 1.00 96.12 148 PRO A O 1
ATOM 1217 N N . PHE A 1 149 ? 5.082 3.192 -10.547 1.00 95.81 149 PHE A N 1
ATOM 1218 C CA . PHE A 1 149 ? 4.306 4.209 -11.267 1.00 95.81 149 PHE A CA 1
ATOM 1219 C C . PHE A 1 149 ? 3.783 5.350 -10.397 1.00 95.81 149 PHE A C 1
ATOM 1221 O O . PHE A 1 149 ? 3.456 6.404 -10.947 1.00 95.81 149 PHE A O 1
ATOM 1228 N N . ALA A 1 150 ? 3.741 5.196 -9.072 1.00 95.81 150 ALA A N 1
ATOM 1229 C CA . ALA A 1 150 ? 3.392 6.284 -8.166 1.00 95.81 150 ALA A CA 1
ATOM 1230 C C . ALA A 1 150 ? 4.229 6.252 -6.885 1.00 95.81 150 ALA A C 1
ATOM 1232 O O . ALA A 1 150 ? 4.730 5.203 -6.484 1.00 95.81 150 ALA A O 1
ATOM 1233 N N . VAL A 1 151 ? 4.346 7.410 -6.248 1.00 94.81 151 VAL A N 1
ATOM 1234 C CA . VAL A 1 151 ? 5.101 7.634 -5.014 1.00 94.81 151 VAL A CA 1
ATOM 1235 C C . VAL A 1 151 ? 4.297 8.518 -4.065 1.00 94.81 151 VAL A C 1
ATOM 1237 O O . VAL A 1 151 ? 3.505 9.352 -4.501 1.00 94.81 151 VAL A O 1
ATOM 1240 N N . ASN A 1 152 ? 4.496 8.331 -2.771 1.00 93.06 152 ASN A N 1
ATOM 1241 C CA . ASN A 1 152 ? 4.015 9.191 -1.699 1.00 93.06 152 ASN A CA 1
ATOM 1242 C C . ASN A 1 152 ? 5.226 9.819 -0.983 1.00 93.06 152 ASN A C 1
ATOM 1244 O O . ASN A 1 152 ? 6.322 9.265 -0.996 1.00 93.06 152 ASN A O 1
ATOM 1248 N N . ASN A 1 153 ? 5.027 10.971 -0.344 1.00 84.06 153 ASN A N 1
ATOM 1249 C CA . ASN A 1 153 ? 6.076 11.703 0.372 1.00 84.06 153 ASN A CA 1
ATOM 1250 C C . ASN A 1 153 ? 6.689 10.945 1.571 1.00 84.06 153 ASN A C 1
ATOM 1252 O O . ASN A 1 153 ? 7.747 11.347 2.044 1.00 84.06 153 ASN A O 1
ATOM 1256 N N . ASN A 1 154 ? 6.059 9.864 2.037 1.00 86.75 154 ASN A N 1
ATOM 1257 C CA . ASN A 1 154 ? 6.490 9.039 3.170 1.00 86.75 154 ASN A CA 1
ATOM 1258 C C . ASN A 1 154 ? 7.080 7.694 2.702 1.00 86.75 154 ASN A C 1
ATOM 1260 O O . ASN A 1 154 ? 6.644 6.649 3.181 1.00 86.75 154 ASN A O 1
ATOM 1264 N N . TYR A 1 155 ? 7.946 7.714 1.678 1.00 90.25 155 TYR A N 1
ATOM 1265 C CA . TYR A 1 155 ? 8.667 6.539 1.144 1.00 90.25 155 TYR A CA 1
ATOM 1266 C C . TYR A 1 155 ? 7.791 5.322 0.789 1.00 90.25 155 TYR A C 1
ATOM 1268 O O . TYR A 1 155 ? 8.257 4.184 0.719 1.00 90.25 155 TYR A O 1
ATOM 1276 N N . LYS A 1 156 ? 6.513 5.569 0.485 1.00 94.38 156 LYS A N 1
ATOM 1277 C CA . LYS A 1 156 ? 5.580 4.556 -0.012 1.00 94.38 156 LYS A CA 1
ATOM 1278 C C . LYS A 1 156 ? 5.493 4.629 -1.527 1.00 94.38 156 LYS A C 1
ATOM 1280 O O . LYS A 1 156 ? 5.343 5.710 -2.102 1.00 94.38 156 LYS A O 1
ATOM 1285 N N . PHE A 1 157 ? 5.523 3.476 -2.180 1.00 96.19 157 PHE A N 1
ATOM 1286 C CA . PHE A 1 157 ? 5.520 3.373 -3.635 1.00 96.19 157 PHE A CA 1
ATOM 1287 C C . PHE A 1 157 ? 4.438 2.424 -4.113 1.00 96.19 157 PHE A C 1
ATOM 1289 O O . PHE A 1 157 ? 4.178 1.396 -3.493 1.00 96.19 157 PHE A O 1
ATOM 1296 N N . LEU A 1 158 ? 3.842 2.760 -5.255 1.00 97.25 158 LEU A N 1
ATOM 1297 C CA . LEU A 1 158 ? 2.977 1.855 -5.995 1.00 97.25 158 LEU A CA 1
ATOM 1298 C C . LEU A 1 158 ? 3.718 1.311 -7.206 1.00 97.25 158 LEU A C 1
ATOM 1300 O O . LEU A 1 158 ? 4.284 2.069 -8.006 1.00 97.25 158 LEU A O 1
ATOM 1304 N N . PHE A 1 159 ? 3.656 -0.002 -7.369 1.00 97.12 159 PHE A N 1
ATOM 1305 C CA . PHE A 1 159 ? 4.213 -0.692 -8.517 1.00 97.12 159 PHE A CA 1
ATOM 1306 C C . PHE A 1 159 ? 3.293 -1.801 -9.021 1.00 97.12 159 PHE A C 1
ATOM 1308 O O . PHE A 1 159 ? 2.326 -2.195 -8.371 1.00 97.12 159 PHE A O 1
ATOM 1315 N N . VAL A 1 160 ? 3.602 -2.293 -10.215 1.00 97.06 160 VAL A N 1
ATOM 1316 C CA . VAL A 1 160 ? 3.001 -3.499 -10.787 1.00 97.06 160 VAL A CA 1
ATOM 1317 C C . VAL A 1 160 ? 4.094 -4.456 -11.233 1.00 97.06 160 VAL A C 1
ATOM 1319 O O . VAL A 1 160 ? 5.200 -4.037 -11.581 1.00 97.06 160 VAL A O 1
ATOM 1322 N N . GLU A 1 161 ? 3.778 -5.742 -11.243 1.00 95.25 161 GLU A N 1
ATOM 1323 C CA . GLU A 1 161 ? 4.635 -6.763 -11.838 1.00 95.25 161 GLU A CA 1
ATOM 1324 C C . GLU A 1 161 ? 4.305 -6.938 -13.327 1.00 95.25 161 GLU A C 1
ATOM 1326 O O . GLU A 1 161 ? 3.131 -6.910 -13.711 1.00 95.25 161 GLU A O 1
ATOM 1331 N N . GLU A 1 162 ? 5.315 -7.137 -14.181 1.00 93.12 162 GLU A N 1
ATOM 1332 C CA . GLU A 1 162 ? 5.083 -7.412 -15.606 1.00 93.12 162 GLU A CA 1
ATOM 1333 C C . GLU A 1 162 ? 4.119 -8.602 -15.787 1.00 93.12 162 GLU A C 1
ATOM 1335 O O . GLU A 1 162 ? 4.284 -9.665 -15.192 1.00 93.12 162 GLU A O 1
ATOM 1340 N N . GLY A 1 163 ? 3.094 -8.427 -16.627 1.00 90.69 163 GLY A N 1
ATOM 1341 C CA . GLY A 1 163 ? 2.095 -9.464 -16.906 1.00 90.69 163 GLY A CA 1
ATOM 1342 C C . GLY A 1 163 ? 1.017 -9.637 -15.828 1.00 90.69 163 GLY A C 1
ATOM 1343 O O . GLY A 1 163 ? 0.047 -10.358 -16.071 1.00 90.69 163 GLY A O 1
ATOM 1344 N N . LYS A 1 164 ? 1.124 -8.951 -14.683 1.00 92.12 164 LYS A N 1
ATOM 1345 C CA . LYS A 1 164 ? 0.092 -8.932 -13.638 1.00 92.12 164 LYS A CA 1
ATOM 1346 C C . LYS A 1 164 ? -0.776 -7.675 -13.723 1.00 92.12 164 LYS A C 1
ATOM 1348 O O . LYS A 1 164 ? -0.448 -6.694 -14.391 1.00 92.12 164 LYS A O 1
ATOM 1353 N N . LYS A 1 165 ? -1.940 -7.738 -13.074 1.00 89.38 165 LYS A N 1
ATOM 1354 C CA . LYS A 1 165 ? -2.889 -6.614 -12.958 1.00 89.38 165 LYS A CA 1
ATOM 1355 C C . LYS A 1 165 ? -2.928 -6.012 -11.559 1.00 89.38 165 LYS A C 1
ATOM 1357 O O . LYS A 1 165 ? -3.504 -4.942 -11.387 1.00 89.38 165 LYS A O 1
ATOM 1362 N N . ASP A 1 166 ? -2.333 -6.705 -10.600 1.00 93.50 166 ASP A N 1
ATOM 1363 C CA . ASP A 1 166 ? -2.338 -6.310 -9.206 1.00 93.50 166 ASP A CA 1
ATOM 1364 C C . ASP A 1 166 ? -1.428 -5.101 -9.018 1.00 93.50 166 ASP A C 1
ATOM 1366 O O . ASP A 1 166 ? -0.281 -5.082 -9.477 1.00 93.50 166 ASP A O 1
ATOM 1370 N N . VAL A 1 167 ? -1.972 -4.082 -8.362 1.00 95.81 167 VAL A N 1
ATOM 1371 C CA . VAL A 1 167 ? -1.216 -2.919 -7.914 1.00 95.81 167 VAL A CA 1
ATOM 1372 C C . VAL A 1 167 ? -0.748 -3.200 -6.500 1.00 95.81 167 VAL A C 1
ATOM 1374 O O . VAL A 1 167 ? -1.560 -3.514 -5.630 1.00 95.81 167 VAL A O 1
ATOM 1377 N N . VAL A 1 168 ? 0.554 -3.075 -6.283 1.00 96.94 168 VAL A N 1
ATOM 1378 C CA . VAL A 1 168 ? 1.194 -3.339 -5.000 1.00 96.94 168 VAL A CA 1
ATOM 1379 C C . VAL A 1 168 ? 1.682 -2.027 -4.410 1.00 96.94 168 VAL A C 1
ATOM 1381 O O . VAL A 1 168 ? 2.360 -1.258 -5.090 1.00 96.94 168 VAL A O 1
ATOM 1384 N N . LEU A 1 169 ? 1.335 -1.788 -3.150 1.00 96.00 169 LEU A N 1
ATOM 1385 C CA . LEU A 1 169 ? 1.888 -0.747 -2.300 1.00 96.00 169 LEU A CA 1
ATOM 1386 C C . LEU A 1 169 ? 3.003 -1.340 -1.450 1.00 96.00 169 LEU A C 1
ATOM 1388 O O . LEU A 1 169 ? 2.818 -2.375 -0.815 1.00 96.00 169 LEU A O 1
ATOM 1392 N N . ILE A 1 170 ? 4.148 -0.675 -1.422 1.00 95.88 170 ILE A N 1
ATOM 1393 C CA . ILE A 1 170 ? 5.256 -1.014 -0.532 1.00 95.88 170 ILE A CA 1
ATOM 1394 C C . ILE A 1 170 ? 5.686 0.222 0.245 1.00 95.88 170 ILE A C 1
ATOM 1396 O O . ILE A 1 170 ? 5.756 1.311 -0.324 1.00 95.88 170 ILE A O 1
ATOM 1400 N N . ASP A 1 171 ? 5.948 0.039 1.534 1.00 94.56 171 ASP A N 1
ATOM 1401 C CA . ASP A 1 171 ? 6.543 1.042 2.407 1.00 94.56 171 ASP A CA 1
ATOM 1402 C C . ASP A 1 171 ? 8.034 0.733 2.566 1.00 94.56 171 ASP A C 1
ATOM 1404 O O . ASP A 1 171 ? 8.385 -0.343 3.051 1.00 94.56 171 ASP A O 1
ATOM 1408 N N . LEU A 1 172 ? 8.906 1.633 2.107 1.00 93.81 172 LEU A N 1
ATOM 1409 C CA . LEU A 1 172 ? 10.353 1.443 2.240 1.00 93.81 172 LEU A CA 1
ATOM 1410 C C . LEU A 1 172 ? 10.888 1.903 3.604 1.00 93.81 172 LEU A C 1
ATOM 1412 O O . LEU A 1 172 ? 12.018 1.561 3.939 1.00 93.81 172 LEU A O 1
ATOM 1416 N N . ASP A 1 173 ? 10.087 2.611 4.409 1.00 91.62 173 ASP A N 1
ATOM 1417 C CA . ASP A 1 173 ? 10.462 2.981 5.783 1.00 91.62 173 ASP A CA 1
ATOM 1418 C C . ASP A 1 173 ? 10.208 1.840 6.788 1.00 91.62 173 ASP A C 1
ATOM 1420 O O . ASP A 1 173 ? 10.622 1.923 7.946 1.00 91.62 173 ASP A O 1
ATOM 1424 N N . SER A 1 174 ? 9.555 0.751 6.362 1.00 90.56 174 SER A N 1
ATOM 1425 C CA . SER A 1 174 ? 9.282 -0.423 7.196 1.00 90.56 174 SER A CA 1
ATOM 1426 C C . SER A 1 174 ? 9.931 -1.690 6.634 1.00 90.56 174 SER A C 1
ATOM 1428 O O . SER A 1 174 ? 9.806 -2.022 5.455 1.00 90.56 174 SER A O 1
ATOM 1430 N N . GLU A 1 175 ? 10.617 -2.421 7.515 1.00 90.25 175 GLU A N 1
ATOM 1431 C CA . GLU A 1 175 ? 11.286 -3.691 7.203 1.00 90.25 175 GLU A CA 1
ATOM 1432 C C . GLU A 1 175 ? 10.369 -4.914 7.407 1.00 90.25 175 GLU A C 1
ATOM 1434 O O . GLU A 1 175 ? 10.673 -6.003 6.926 1.00 90.25 175 GLU A O 1
ATOM 1439 N N . ASP A 1 176 ? 9.260 -4.762 8.138 1.00 90.25 176 ASP A N 1
ATOM 1440 C CA . ASP A 1 176 ? 8.372 -5.852 8.561 1.00 90.25 176 ASP A CA 1
ATOM 1441 C C . ASP A 1 176 ? 6.931 -5.725 8.040 1.00 90.25 176 ASP A C 1
ATOM 1443 O O . ASP A 1 176 ? 6.185 -6.708 8.069 1.00 90.25 176 ASP A O 1
ATOM 1447 N N . THR A 1 177 ? 6.532 -4.555 7.534 1.00 92.25 177 THR A N 1
ATOM 1448 C CA . THR A 1 177 ? 5.196 -4.339 6.963 1.00 92.25 177 THR A CA 1
ATOM 1449 C C . THR A 1 177 ? 5.102 -4.960 5.583 1.00 92.25 177 THR A C 1
ATOM 1451 O O . THR A 1 177 ? 5.853 -4.634 4.663 1.00 92.25 177 THR A O 1
ATOM 1454 N N . ARG A 1 178 ? 4.152 -5.878 5.415 1.00 93.25 178 ARG A N 1
ATOM 1455 C CA . ARG A 1 178 ? 3.998 -6.623 4.172 1.00 93.25 178 ARG A CA 1
ATOM 1456 C C . ARG A 1 178 ? 3.587 -5.685 3.030 1.00 93.25 178 ARG A C 1
ATOM 1458 O O . ARG A 1 178 ? 2.661 -4.895 3.216 1.00 93.25 178 ARG A O 1
ATOM 1465 N N . PRO A 1 179 ? 4.167 -5.828 1.821 1.00 94.94 179 PRO A N 1
ATOM 1466 C CA . PRO A 1 179 ? 3.640 -5.152 0.644 1.00 94.94 179 PRO A CA 1
ATOM 1467 C C . PRO A 1 179 ? 2.154 -5.484 0.450 1.00 94.94 179 PRO A C 1
ATOM 1469 O O . PRO A 1 179 ? 1.764 -6.656 0.428 1.00 94.94 179 PRO A O 1
ATOM 1472 N N . LEU A 1 180 ? 1.327 -4.451 0.319 1.00 93.44 180 LEU A N 1
ATOM 1473 C CA . LEU A 1 180 ? -0.124 -4.557 0.239 1.00 93.44 180 LEU A CA 1
ATOM 1474 C C . LEU A 1 180 ? -0.577 -4.616 -1.220 1.00 93.44 180 LEU A C 1
ATOM 1476 O O . LEU A 1 180 ? -0.326 -3.699 -1.996 1.00 93.44 180 LEU A O 1
ATOM 1480 N N . ILE A 1 181 ? -1.329 -5.653 -1.583 1.00 93.62 181 ILE A N 1
ATOM 1481 C CA . ILE A 1 181 ? -2.050 -5.686 -2.859 1.00 93.62 181 ILE A CA 1
ATOM 1482 C C . ILE A 1 181 ? -3.340 -4.876 -2.708 1.00 93.62 181 ILE A C 1
ATOM 1484 O O . ILE A 1 181 ? -4.182 -5.195 -1.866 1.00 93.62 181 ILE A O 1
ATOM 1488 N N . LEU A 1 182 ? -3.513 -3.840 -3.529 1.00 91.12 182 LEU A N 1
ATOM 1489 C CA . LEU A 1 182 ? -4.731 -3.035 -3.512 1.00 91.12 182 LEU A CA 1
ATOM 1490 C C . LEU A 1 182 ? -5.924 -3.865 -4.006 1.00 91.12 182 LEU A C 1
ATOM 1492 O O . LEU A 1 182 ? -5.869 -4.481 -5.070 1.00 91.12 182 LEU A O 1
ATOM 1496 N N . LYS A 1 183 ? -7.021 -3.857 -3.238 1.00 85.50 183 LYS A N 1
ATOM 1497 C CA . LYS A 1 183 ? -8.238 -4.629 -3.548 1.00 85.50 183 LYS A CA 1
ATOM 1498 C C . LYS A 1 183 ? -8.951 -4.121 -4.805 1.00 85.50 183 LYS A C 1
ATOM 1500 O O . LYS A 1 183 ? -9.469 -4.915 -5.592 1.00 85.50 183 LYS A O 1
ATOM 1505 N N . SER A 1 184 ? -8.992 -2.802 -4.994 1.00 87.06 184 SER A N 1
ATOM 1506 C CA . SER A 1 184 ? -9.683 -2.176 -6.122 1.00 87.06 184 SER A CA 1
ATOM 1507 C C . SER A 1 184 ? -8.762 -1.996 -7.326 1.00 87.06 184 SER A C 1
ATOM 1509 O O . SER A 1 184 ? -7.546 -1.857 -7.212 1.00 87.06 184 SER A O 1
ATOM 1511 N N . LYS A 1 185 ? -9.361 -1.951 -8.519 1.00 89.38 185 LYS A N 1
ATOM 1512 C CA . LYS A 1 185 ? -8.638 -1.593 -9.747 1.00 89.38 185 LYS A CA 1
ATOM 1513 C C . LYS A 1 185 ? -8.099 -0.172 -9.649 1.00 89.38 185 LYS A C 1
ATOM 1515 O O . LYS A 1 185 ? -8.731 0.683 -9.037 1.00 89.38 185 LYS A O 1
ATOM 1520 N N . ILE A 1 186 ? -7.005 0.101 -10.359 1.00 90.94 186 ILE A N 1
ATOM 1521 C CA . ILE A 1 186 ? -6.383 1.427 -10.340 1.00 90.94 186 ILE A CA 1
ATOM 1522 C C . ILE A 1 186 ? -7.359 2.552 -10.727 1.00 90.94 186 ILE A C 1
ATOM 1524 O O . ILE A 1 186 ? -7.313 3.609 -10.118 1.00 90.94 186 ILE A O 1
ATOM 1528 N N . ASP A 1 187 ? -8.306 2.299 -11.640 1.00 90.62 187 ASP A N 1
ATOM 1529 C CA . ASP A 1 187 ? -9.302 3.284 -12.095 1.00 90.62 187 ASP A CA 1
ATOM 1530 C C . ASP A 1 187 ? -10.224 3.785 -10.969 1.00 90.62 187 ASP A C 1
ATOM 1532 O O . ASP A 1 187 ? -10.780 4.874 -11.070 1.00 90.62 187 ASP A O 1
ATOM 1536 N N . TYR A 1 188 ? -10.395 3.004 -9.895 1.00 90.50 188 TYR A N 1
ATOM 1537 C CA . TYR A 1 188 ? -11.119 3.455 -8.704 1.00 90.50 188 TYR A CA 1
ATOM 1538 C C . TYR A 1 188 ? -10.354 4.568 -7.979 1.00 90.50 188 TYR A C 1
ATOM 1540 O O . TYR A 1 188 ? -10.955 5.535 -7.525 1.00 90.50 188 TYR A O 1
ATOM 1548 N N . TYR A 1 189 ? -9.029 4.447 -7.907 1.00 90.44 189 TYR A N 1
ATOM 1549 C CA . TYR A 1 189 ? -8.163 5.418 -7.242 1.00 90.44 189 TYR A CA 1
ATOM 1550 C C . TYR A 1 189 ? -7.740 6.560 -8.165 1.00 90.44 189 TYR A C 1
ATOM 1552 O O . TYR A 1 189 ? -7.444 7.644 -7.683 1.00 90.44 189 TYR A O 1
ATOM 1560 N N . ILE A 1 190 ? -7.693 6.331 -9.480 1.00 93.25 190 ILE A N 1
ATOM 1561 C CA . ILE A 1 190 ? -7.271 7.300 -10.494 1.00 93.25 190 ILE A CA 1
ATOM 1562 C C . ILE A 1 190 ? -8.040 7.099 -11.807 1.00 93.25 190 ILE A C 1
ATOM 1564 O O . ILE A 1 190 ? -7.608 6.400 -12.721 1.00 93.25 190 ILE A O 1
ATOM 1568 N N . ASP A 1 191 ? -9.176 7.784 -11.931 1.00 93.06 191 ASP A N 1
ATOM 1569 C CA . ASP A 1 191 ? -9.925 7.868 -13.186 1.00 93.06 191 ASP A CA 1
ATOM 1570 C C . ASP A 1 191 ? -9.456 9.088 -13.988 1.00 93.06 191 ASP A C 1
ATOM 1572 O O . ASP A 1 191 ? -9.800 10.234 -13.682 1.00 93.06 191 ASP A O 1
ATOM 1576 N N . ILE A 1 192 ? -8.685 8.844 -15.053 1.00 91.12 192 ILE A N 1
ATOM 1577 C CA . ILE A 1 192 ? -8.146 9.907 -15.916 1.00 91.12 192 ILE A CA 1
ATOM 1578 C C . ILE A 1 192 ? -9.234 10.811 -16.517 1.00 91.12 192 ILE A C 1
ATOM 1580 O O . ILE A 1 192 ? -8.956 11.967 -16.828 1.00 91.12 192 ILE A O 1
ATOM 1584 N N . ASN A 1 193 ? -10.470 10.318 -16.655 1.00 91.25 193 ASN A N 1
ATOM 1585 C CA . ASN A 1 193 ? -11.584 11.084 -17.219 1.00 91.25 193 ASN A CA 1
ATOM 1586 C C . ASN A 1 193 ? -12.252 12.007 -16.192 1.00 91.25 193 ASN A C 1
ATOM 1588 O O . ASN A 1 193 ? -13.047 12.865 -16.572 1.00 91.25 193 ASN A O 1
ATOM 1592 N N . LYS A 1 194 ? -11.948 11.829 -14.902 1.00 93.19 194 LYS A N 1
ATOM 1593 C CA . LYS A 1 194 ? -12.479 12.625 -13.786 1.00 93.19 194 LYS A CA 1
ATOM 1594 C C . LYS A 1 194 ? -11.406 13.469 -13.102 1.00 93.19 194 LYS A C 1
ATOM 1596 O O . LYS A 1 194 ? -11.662 14.048 -12.051 1.00 93.19 194 LYS A O 1
ATOM 1601 N N . LEU A 1 195 ? -10.207 13.538 -13.679 1.00 93.19 195 LEU A N 1
ATOM 1602 C CA . LEU A 1 195 ? -9.132 14.381 -13.174 1.00 93.19 195 LEU A CA 1
ATOM 1603 C C . LEU A 1 195 ? -9.530 15.858 -13.224 1.00 93.19 195 LEU A C 1
ATOM 1605 O O . LEU A 1 195 ? -9.870 16.399 -14.276 1.00 93.19 195 LEU A O 1
ATOM 1609 N N . GLU A 1 196 ? -9.398 16.532 -12.089 1.00 93.00 196 GLU A N 1
ATOM 1610 C CA . GLU A 1 196 ? -9.609 17.967 -11.969 1.00 93.00 196 GLU A CA 1
ATOM 1611 C C . GLU A 1 196 ? -8.268 18.695 -11.992 1.00 93.00 196 GLU A C 1
ATOM 1613 O O . GLU A 1 196 ? -7.322 18.310 -11.303 1.00 93.00 196 GLU A O 1
ATOM 1618 N N . LEU A 1 197 ? -8.172 19.785 -12.753 1.00 91.31 197 LEU A N 1
ATOM 1619 C CA . LEU A 1 197 ? -6.986 20.635 -12.725 1.00 91.31 197 LEU A CA 1
ATOM 1620 C C . LEU A 1 197 ? -7.028 21.542 -11.484 1.00 91.31 197 LEU A C 1
ATOM 1622 O O . LEU A 1 197 ? -7.874 22.430 -11.394 1.00 91.31 197 LEU A O 1
ATOM 1626 N N . ARG A 1 198 ? -6.094 21.349 -10.547 1.00 90.12 198 ARG A N 1
ATOM 1627 C CA . ARG A 1 198 ? -5.973 22.131 -9.307 1.00 90.12 198 ARG A CA 1
ATOM 1628 C C . ARG A 1 198 ? -4.570 22.727 -9.182 1.00 90.12 198 ARG A C 1
ATOM 1630 O O . ARG A 1 198 ? -3.583 21.996 -9.150 1.00 90.12 198 ARG A O 1
ATOM 1637 N N . LYS A 1 199 ? -4.482 24.056 -9.047 1.00 81.19 199 LYS A N 1
ATOM 1638 C CA . LYS A 1 199 ? -3.216 24.818 -8.990 1.00 81.19 199 LYS A CA 1
ATOM 1639 C C . LYS A 1 199 ? -2.278 24.445 -10.154 1.00 81.19 199 LYS A C 1
ATOM 1641 O O . LYS A 1 199 ? -2.477 24.911 -11.273 1.00 81.19 199 LYS A O 1
ATOM 1646 N N . GLU A 1 200 ? -1.299 23.583 -9.896 1.00 79.12 200 GLU A N 1
ATOM 1647 C CA . GLU A 1 200 ? -0.203 23.230 -10.805 1.00 79.12 200 GLU A CA 1
ATOM 1648 C C . GLU A 1 200 ? -0.288 21.786 -11.344 1.00 79.12 200 GLU A C 1
ATOM 1650 O O . GLU A 1 200 ? 0.495 21.412 -12.215 1.00 79.12 200 GLU A O 1
ATOM 1655 N N . GLY A 1 201 ? -1.272 20.986 -10.911 1.00 89.69 201 GLY A N 1
ATOM 1656 C CA . GLY A 1 201 ? -1.397 19.575 -11.289 1.00 89.69 201 GLY A CA 1
ATOM 1657 C C . GLY A 1 201 ? -2.838 19.094 -11.434 1.00 89.69 201 GLY A C 1
ATOM 1658 O O . GLY A 1 201 ? -3.792 19.784 -11.082 1.00 89.69 201 GLY A O 1
ATOM 1659 N N . TYR A 1 202 ? -3.000 17.893 -11.972 1.00 94.12 202 TYR A N 1
ATOM 1660 C CA . TYR A 1 202 ? -4.259 17.169 -11.917 1.00 94.12 202 TYR A CA 1
ATOM 1661 C C . TYR A 1 202 ? -4.395 16.447 -10.581 1.00 94.12 202 TYR A C 1
ATOM 1663 O O . TYR A 1 202 ? -3.416 15.952 -10.014 1.00 94.12 202 TYR A O 1
ATOM 1671 N N . TYR A 1 203 ? -5.621 16.377 -10.089 1.00 94.06 203 TYR A N 1
ATOM 1672 C CA . TYR A 1 203 ? -5.967 15.659 -8.879 1.00 94.06 203 TYR A CA 1
ATOM 1673 C C . TYR A 1 203 ? -7.269 14.897 -9.088 1.00 94.06 203 TYR A C 1
ATOM 1675 O O . TYR A 1 203 ? -8.202 15.411 -9.706 1.00 94.06 203 TYR A O 1
ATOM 1683 N N . TYR A 1 204 ? -7.331 13.681 -8.564 1.00 93.25 204 TYR A N 1
ATOM 1684 C CA . TYR A 1 204 ? -8.561 12.913 -8.472 1.00 93.25 204 TYR A CA 1
ATOM 1685 C C . TYR A 1 204 ? -8.655 12.281 -7.089 1.00 93.25 204 TYR A C 1
ATOM 1687 O O . TYR A 1 204 ? -7.701 11.665 -6.626 1.00 93.25 204 TYR A O 1
ATOM 1695 N N . ASN A 1 205 ? -9.808 12.433 -6.446 1.00 90.19 205 ASN A N 1
ATOM 1696 C CA . ASN A 1 205 ? -10.126 11.700 -5.233 1.00 90.19 205 ASN A CA 1
ATOM 1697 C C . ASN A 1 205 ? -11.310 10.786 -5.520 1.00 90.19 205 ASN A C 1
ATOM 1699 O O . ASN A 1 205 ? -12.431 11.261 -5.706 1.00 90.19 205 ASN A O 1
ATOM 1703 N N . GLY A 1 206 ? -11.036 9.488 -5.615 1.00 86.38 206 GLY A N 1
ATOM 1704 C CA . GLY A 1 206 ? -12.076 8.472 -5.741 1.00 86.38 206 GLY A CA 1
ATOM 1705 C C . GLY A 1 206 ? -12.739 8.120 -4.410 1.00 86.38 206 GLY A C 1
ATOM 1706 O O . GLY A 1 206 ? -13.769 7.448 -4.421 1.00 86.38 206 GLY A O 1
ATOM 1707 N N . LEU A 1 207 ? -12.165 8.567 -3.287 1.00 91.00 207 LEU A N 1
ATOM 1708 C CA . LEU A 1 207 ? -12.618 8.222 -1.947 1.00 91.00 207 LEU A CA 1
ATOM 1709 C C . LEU A 1 207 ? -13.831 9.066 -1.559 1.00 91.00 207 LEU A C 1
ATOM 1711 O O . LEU A 1 207 ? -13.874 10.284 -1.750 1.00 91.00 207 LEU A O 1
ATOM 1715 N N . LYS A 1 208 ? -14.830 8.391 -1.006 1.00 91.50 208 LYS A N 1
ATOM 1716 C CA . LYS A 1 208 ? -16.011 8.993 -0.399 1.00 91.50 208 LYS A CA 1
ATOM 1717 C C . LYS A 1 208 ? -15.743 9.291 1.067 1.00 91.50 208 LYS A C 1
ATOM 1719 O O . LYS A 1 208 ? -15.018 8.552 1.729 1.00 91.50 208 LYS A O 1
ATOM 1724 N N . LYS A 1 209 ? -16.370 10.347 1.577 1.00 90.44 209 LYS A N 1
ATOM 1725 C CA . LYS A 1 209 ? -16.336 10.645 3.010 1.00 90.44 209 LYS A CA 1
ATOM 1726 C C . LYS A 1 209 ? -17.284 9.722 3.765 1.00 90.44 209 LYS A C 1
ATOM 1728 O O . LYS A 1 209 ? -18.190 9.142 3.166 1.00 90.44 209 LYS A O 1
ATOM 1733 N N . ILE A 1 210 ? -17.112 9.625 5.083 1.00 92.00 210 ILE A N 1
ATOM 1734 C CA . ILE A 1 210 ? -17.980 8.785 5.912 1.00 92.00 210 ILE A CA 1
ATOM 1735 C C . ILE A 1 210 ? -19.447 9.233 5.816 1.00 92.00 210 ILE A C 1
ATOM 1737 O O . ILE A 1 210 ? -20.326 8.385 5.686 1.00 92.00 210 ILE A O 1
ATOM 1741 N N . GLU A 1 211 ? -19.696 10.548 5.746 1.00 91.88 211 GLU A N 1
ATOM 1742 C CA . GLU A 1 211 ? -21.029 11.156 5.612 1.00 91.88 211 GLU A CA 1
ATOM 1743 C C . GLU A 1 211 ? -21.759 10.707 4.336 1.00 91.88 211 GLU A C 1
ATOM 1745 O O . GLU A 1 211 ? -22.988 10.693 4.289 1.00 91.88 211 GLU A O 1
ATOM 1750 N N . ASP A 1 212 ? -21.006 10.359 3.287 1.00 93.75 212 ASP A N 1
ATOM 1751 C CA . ASP A 1 212 ? -21.546 9.911 2.000 1.00 93.75 212 ASP A CA 1
ATOM 1752 C C . ASP A 1 212 ? -21.830 8.396 1.983 1.00 93.75 212 ASP A C 1
ATOM 1754 O O . ASP A 1 212 ? -22.422 7.880 1.029 1.00 93.75 212 ASP A O 1
ATOM 1758 N N . ILE A 1 213 ? -21.349 7.667 2.997 1.00 94.00 213 ILE A N 1
ATOM 1759 C CA . ILE A 1 213 ? -21.414 6.205 3.092 1.00 94.00 213 ILE A CA 1
ATOM 1760 C C . ILE A 1 213 ? -22.446 5.773 4.135 1.00 94.00 213 ILE A C 1
ATOM 1762 O O . ILE A 1 213 ? -23.196 4.827 3.884 1.00 94.00 213 ILE A O 1
ATOM 1766 N N . ILE A 1 214 ? -22.492 6.442 5.289 1.00 92.88 214 ILE A N 1
ATOM 1767 C CA . ILE A 1 214 ? -23.321 6.046 6.428 1.00 92.88 214 ILE A CA 1
ATOM 1768 C C . ILE A 1 214 ? -23.997 7.260 7.087 1.00 92.88 214 ILE A C 1
ATOM 1770 O O . ILE A 1 214 ? -23.450 8.359 7.127 1.00 92.88 214 ILE A O 1
ATOM 1774 N N . ASP A 1 215 ? -25.213 7.062 7.603 1.00 88.94 215 ASP A N 1
ATOM 1775 C CA . ASP A 1 215 ? -25.957 8.101 8.324 1.00 88.94 215 ASP A CA 1
ATOM 1776 C C . ASP A 1 215 ? -25.246 8.471 9.638 1.00 88.94 215 ASP A C 1
ATOM 1778 O O . ASP A 1 215 ? -24.775 7.588 10.360 1.00 88.94 215 ASP A O 1
ATOM 1782 N N . LYS A 1 216 ? -25.247 9.767 9.972 1.00 87.00 216 LYS A N 1
ATOM 1783 C CA . LYS A 1 216 ? -24.731 10.349 11.224 1.00 87.00 216 LYS A CA 1
ATOM 1784 C C . LYS A 1 216 ? -25.208 9.664 12.506 1.00 87.00 216 LYS A C 1
ATOM 1786 O O . LYS A 1 216 ? -24.563 9.802 13.533 1.00 87.00 216 LYS A O 1
ATOM 1791 N N . ASN A 1 217 ? -26.326 8.942 12.477 1.00 89.38 217 ASN A N 1
ATOM 1792 C CA . ASN A 1 217 ? -26.813 8.193 13.637 1.00 89.38 217 ASN A CA 1
ATOM 1793 C C . ASN A 1 217 ? -26.046 6.878 13.885 1.00 89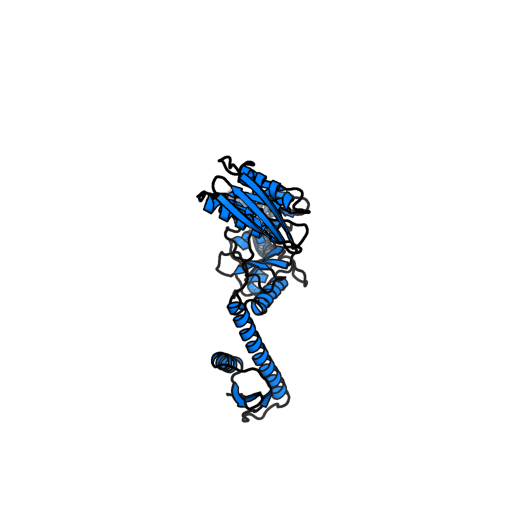.38 217 ASN A C 1
ATOM 1795 O O . ASN A 1 217 ? -26.300 6.218 14.884 1.00 89.38 217 ASN A O 1
ATOM 1799 N N . ASN A 1 218 ? -25.137 6.477 12.990 1.00 92.50 218 ASN A N 1
ATOM 1800 C CA . ASN A 1 218 ? -24.358 5.239 13.112 1.00 92.50 218 ASN A CA 1
ATOM 1801 C C . ASN A 1 218 ? -22.856 5.490 13.317 1.00 92.50 218 ASN A C 1
ATOM 1803 O O . ASN A 1 218 ? -22.074 4.541 13.287 1.00 92.50 218 ASN A O 1
ATOM 1807 N N . TYR A 1 219 ? -22.435 6.740 13.511 1.00 95.00 219 TYR A N 1
ATOM 1808 C CA . TYR A 1 219 ? -21.056 7.059 13.860 1.00 95.00 219 TYR A CA 1
ATOM 1809 C C . TYR A 1 219 ? -20.970 8.324 14.712 1.00 95.00 219 TYR A C 1
ATOM 1811 O O . TYR A 1 219 ? -21.884 9.144 14.721 1.00 95.00 219 TYR A O 1
ATOM 1819 N N . PHE A 1 220 ? -19.853 8.501 15.408 1.00 92.94 220 PHE A N 1
ATOM 1820 C CA . PHE A 1 220 ? -19.495 9.777 16.017 1.00 92.94 220 PHE A CA 1
ATOM 1821 C C . PHE A 1 220 ? -17.982 9.995 15.962 1.00 92.94 220 PHE A C 1
ATOM 1823 O O . PHE A 1 220 ? -17.205 9.042 15.907 1.00 92.94 220 PHE A O 1
ATOM 1830 N N . PHE A 1 221 ? -17.587 11.264 16.020 1.00 89.25 221 PHE A N 1
ATOM 1831 C CA . PHE A 1 221 ? -16.212 11.699 16.246 1.00 89.25 221 PHE A CA 1
ATOM 1832 C C . PHE A 1 221 ? -16.167 12.464 17.561 1.00 89.25 221 PHE A C 1
ATOM 1834 O O . PHE A 1 221 ? -17.110 13.208 17.852 1.00 89.25 221 PHE A O 1
ATOM 1841 N N . ASP A 1 222 ? -15.094 12.312 18.329 1.00 75.62 222 ASP A N 1
ATOM 1842 C CA . ASP A 1 222 ? -14.864 13.145 19.506 1.00 75.62 222 ASP A CA 1
ATOM 1843 C C . ASP A 1 222 ? -13.704 14.115 19.280 1.00 75.62 222 ASP A C 1
ATOM 1845 O O . ASP A 1 222 ? -12.725 13.785 18.616 1.00 75.62 222 ASP A O 1
ATOM 1849 N N . VAL A 1 223 ? -13.842 15.337 19.799 1.00 59.22 223 VAL A N 1
ATOM 1850 C CA . VAL A 1 223 ? -12.845 16.415 19.632 1.00 59.22 223 VAL A CA 1
ATOM 1851 C C . VAL A 1 223 ? -11.754 16.326 20.702 1.00 59.22 223 VAL A C 1
ATOM 1853 O O . VAL A 1 223 ? -10.683 16.900 20.538 1.00 59.22 223 VAL A O 1
ATOM 1856 N N . SER A 1 224 ? -12.009 15.603 21.795 1.00 62.91 224 SER A N 1
ATOM 1857 C CA . SER A 1 224 ? -10.965 15.201 22.728 1.00 62.91 224 SER A CA 1
ATOM 1858 C C . SER A 1 224 ? -11.095 13.713 22.999 1.00 62.91 224 SER A C 1
ATOM 1860 O O . SER A 1 224 ? -12.108 13.248 23.507 1.00 62.91 224 SER A O 1
ATOM 1862 N N . ASP A 1 225 ? -10.047 12.979 22.666 1.00 69.62 225 ASP A N 1
ATOM 1863 C CA . ASP A 1 225 ? -9.826 11.581 23.023 1.00 69.62 225 ASP A CA 1
ATOM 1864 C C . ASP A 1 225 ? -9.077 11.454 24.363 1.00 69.62 225 ASP A C 1
ATOM 1866 O O . ASP A 1 225 ? -8.544 10.392 24.695 1.00 69.62 225 ASP A O 1
ATOM 1870 N N . CYS A 1 226 ? -9.040 12.544 25.142 1.00 81.00 226 CYS A N 1
ATOM 1871 C CA . CYS A 1 226 ? -8.304 12.610 26.389 1.00 81.00 226 CYS A CA 1
ATOM 1872 C C . CYS A 1 226 ? -9.071 11.940 27.537 1.00 81.00 226 CYS A C 1
ATOM 1874 O O . CYS A 1 226 ? -10.189 12.334 27.865 1.00 81.00 226 CYS A O 1
ATOM 1876 N N . ILE A 1 22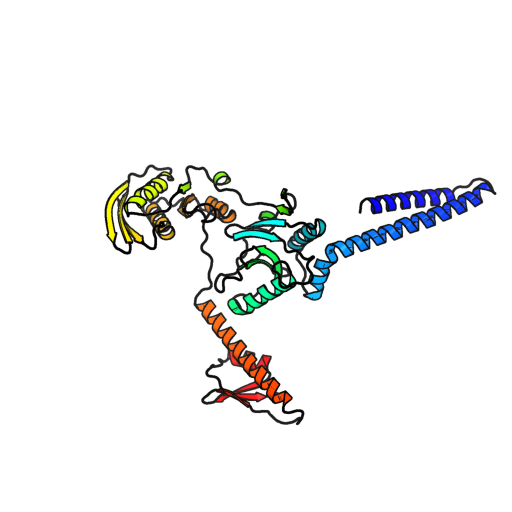7 ? -8.421 10.995 28.207 1.00 85.19 227 ILE A N 1
ATOM 1877 C CA . ILE A 1 227 ? -8.840 10.387 29.463 1.00 85.19 227 ILE A CA 1
ATOM 1878 C C . ILE A 1 227 ? -7.971 10.955 30.590 1.00 85.19 227 ILE A C 1
ATOM 1880 O O . ILE A 1 227 ? -6.774 10.668 30.705 1.00 85.19 227 ILE A O 1
ATOM 1884 N N . PHE A 1 228 ? -8.584 11.767 31.445 1.00 84.62 228 PHE A N 1
ATOM 1885 C CA . PHE A 1 228 ? -7.969 12.287 32.663 1.00 84.62 228 PHE A CA 1
ATOM 1886 C C . PHE A 1 228 ? -8.293 11.395 33.862 1.00 84.62 228 PHE A C 1
ATOM 1888 O O . PHE A 1 228 ? -7.422 11.142 34.694 1.00 84.62 228 PHE A O 1
ATOM 1895 N N . GLU A 1 229 ? -9.514 10.865 33.926 1.00 87.88 229 GLU A N 1
ATOM 1896 C CA . GLU A 1 229 ? -9.970 9.935 34.956 1.00 87.88 229 GLU A CA 1
ATOM 1897 C C . GLU A 1 229 ? -10.832 8.809 34.372 1.00 87.88 229 GLU A C 1
ATOM 1899 O O . GLU A 1 229 ? -11.412 8.915 33.294 1.00 87.88 229 GLU A O 1
ATOM 1904 N N . GLY A 1 230 ? -10.969 7.699 35.105 1.00 84.88 230 GLY A N 1
ATOM 1905 C CA . GLY A 1 230 ? -11.672 6.517 34.586 1.00 84.88 230 GLY A CA 1
ATOM 1906 C C . GLY A 1 230 ? -13.150 6.751 34.253 1.00 84.88 230 GLY A C 1
ATOM 1907 O O . GLY A 1 230 ? -13.741 5.970 33.512 1.00 84.88 230 GLY A O 1
ATOM 1908 N N . LYS A 1 231 ? -13.753 7.821 34.784 1.00 90.00 231 LYS A N 1
ATOM 1909 C CA . LYS A 1 231 ? -15.139 8.207 34.493 1.00 90.00 231 LYS A CA 1
ATOM 1910 C C . LYS A 1 231 ? -15.312 8.843 33.118 1.00 90.00 231 LYS A C 1
ATOM 1912 O O . LYS A 1 231 ? -16.426 8.796 32.607 1.00 90.00 231 LYS A O 1
ATOM 1917 N N . ASP A 1 232 ? -14.253 9.358 32.500 1.00 88.88 232 ASP A N 1
ATOM 1918 C CA . ASP A 1 232 ? -14.330 9.949 31.158 1.00 88.88 232 ASP A CA 1
ATOM 1919 C C . ASP A 1 232 ? -14.787 8.901 30.126 1.00 88.88 232 ASP A C 1
ATOM 1921 O O . ASP A 1 232 ? -15.584 9.187 29.233 1.00 88.88 232 ASP A O 1
ATOM 1925 N N . TYR A 1 233 ? -14.429 7.625 30.338 1.00 90.75 233 TYR A N 1
ATOM 1926 C CA . TYR A 1 233 ? -14.932 6.493 29.550 1.00 90.75 233 TYR A CA 1
ATOM 1927 C C . TYR A 1 233 ? -16.460 6.369 29.529 1.00 90.75 233 TYR A C 1
ATOM 1929 O O . TYR A 1 233 ? -17.013 5.798 28.588 1.00 90.75 233 TYR A O 1
ATOM 1937 N N . PHE A 1 234 ? -17.169 6.879 30.539 1.00 91.38 234 PHE A N 1
ATOM 1938 C CA . PHE A 1 234 ? -18.624 6.755 30.613 1.00 91.38 234 PHE A CA 1
ATOM 1939 C C . PHE A 1 234 ? -19.310 7.471 29.455 1.00 91.38 234 PHE A C 1
ATOM 1941 O O . PHE A 1 234 ? -20.291 6.954 28.916 1.00 91.38 234 PHE A O 1
ATOM 1948 N N . GLU A 1 235 ? -18.786 8.631 29.054 1.00 90.69 235 GLU A N 1
ATOM 1949 C CA . GLU A 1 235 ? -19.307 9.388 27.921 1.00 90.69 235 GLU A CA 1
ATOM 1950 C C . GLU A 1 235 ? -19.112 8.615 26.614 1.00 90.69 235 GLU A C 1
ATOM 1952 O O . GLU A 1 235 ? -20.057 8.480 25.835 1.00 90.69 235 GLU A O 1
ATOM 1957 N N . PHE A 1 236 ? -17.935 8.022 26.408 1.00 91.75 236 PHE A N 1
ATOM 1958 C CA . PHE A 1 236 ? -17.645 7.215 25.222 1.00 91.75 236 PHE A CA 1
ATOM 1959 C C . PHE A 1 236 ? -18.527 5.965 25.134 1.00 91.75 236 PHE A C 1
ATOM 1961 O O . PHE A 1 236 ? -19.053 5.657 24.060 1.00 91.75 236 PHE A O 1
ATOM 1968 N N . PHE A 1 237 ? -18.762 5.270 26.253 1.00 93.25 237 PHE A N 1
ATOM 1969 C CA . PHE A 1 237 ? -19.723 4.162 26.301 1.00 93.25 237 PHE A CA 1
ATOM 1970 C C . PHE A 1 237 ? -21.143 4.634 25.977 1.00 93.25 237 PHE A C 1
ATOM 1972 O O . PHE A 1 237 ? -21.824 4.001 25.172 1.00 93.25 237 PHE A O 1
ATOM 1979 N N . ALA A 1 238 ? -21.581 5.762 26.545 1.00 92.00 238 ALA A N 1
ATOM 1980 C CA . ALA A 1 238 ? -22.903 6.316 26.273 1.00 92.00 238 ALA A CA 1
ATOM 1981 C C . ALA A 1 238 ? -23.081 6.681 24.792 1.00 92.00 238 ALA A C 1
ATOM 1983 O O . ALA A 1 238 ? -24.058 6.261 24.173 1.00 92.00 238 ALA A O 1
ATOM 1984 N N . LYS A 1 239 ? -22.118 7.401 24.201 1.00 93.00 239 LYS A N 1
ATOM 1985 C CA . LYS A 1 239 ? -22.104 7.734 22.768 1.00 93.00 239 LYS A CA 1
ATOM 1986 C C . LYS A 1 239 ? -22.147 6.474 21.904 1.00 93.00 239 LYS A C 1
ATOM 1988 O O . LYS A 1 239 ? -22.942 6.410 20.972 1.00 93.00 239 LYS A O 1
ATOM 1993 N N . SER A 1 240 ? -21.372 5.450 22.259 1.00 93.62 240 SER A N 1
ATOM 1994 C CA . SER A 1 240 ? -21.329 4.180 21.526 1.00 93.62 240 SER A CA 1
ATOM 1995 C C . SER A 1 240 ? -22.656 3.424 21.589 1.00 93.62 240 SER A C 1
ATOM 1997 O O . SER A 1 240 ? -23.155 2.977 20.556 1.00 93.62 240 SER A O 1
ATOM 1999 N N . PHE A 1 241 ? -23.281 3.309 22.764 1.00 92.38 241 PHE A N 1
ATOM 2000 C CA . PHE A 1 241 ? -24.581 2.641 22.894 1.00 92.38 241 PHE A CA 1
ATOM 2001 C C . PHE A 1 241 ? -25.722 3.422 22.239 1.00 92.38 241 PHE A C 1
ATOM 2003 O O . PHE A 1 241 ? -26.656 2.801 21.743 1.00 92.38 241 PHE A O 1
ATOM 2010 N N . ASN A 1 242 ? -25.623 4.751 22.148 1.00 91.75 242 ASN A N 1
ATOM 2011 C CA . ASN A 1 242 ? -26.585 5.575 21.412 1.00 91.75 242 ASN A CA 1
ATOM 2012 C C . ASN A 1 242 ? -26.561 5.339 19.890 1.00 91.75 242 ASN A C 1
ATOM 2014 O O . ASN A 1 242 ? -27.510 5.732 19.217 1.00 91.75 242 ASN A O 1
ATOM 2018 N N . LEU A 1 243 ? -25.518 4.697 19.343 1.00 92.19 243 LEU A N 1
ATOM 2019 C CA . LEU A 1 243 ? -25.493 4.274 17.935 1.00 92.19 243 LEU A CA 1
ATOM 2020 C C . LEU A 1 243 ? -26.387 3.054 17.666 1.00 92.19 243 LEU A C 1
ATOM 2022 O O . LEU A 1 243 ? -26.659 2.721 16.512 1.00 92.19 243 LEU A O 1
ATOM 2026 N N . LEU A 1 244 ? -26.825 2.349 18.711 1.00 90.19 244 LEU A N 1
ATOM 2027 C CA . LEU A 1 244 ? -27.715 1.206 18.563 1.00 90.19 244 LEU A CA 1
ATOM 2028 C C . LEU A 1 244 ? -29.149 1.683 18.354 1.00 90.19 244 LEU A C 1
ATOM 2030 O O . LEU A 1 244 ? -29.640 2.580 19.029 1.00 90.19 244 LEU A O 1
ATOM 2034 N N . GLU A 1 245 ? -29.872 0.996 17.472 1.00 82.19 245 GLU A N 1
ATOM 2035 C CA . GLU A 1 245 ? -31.300 1.264 17.241 1.00 82.19 245 GLU A CA 1
ATOM 2036 C C . GLU A 1 245 ? -32.162 0.979 18.489 1.00 82.19 245 GLU A C 1
ATOM 2038 O O . GLU A 1 245 ? -33.279 1.482 18.613 1.00 82.19 245 GLU A O 1
ATOM 2043 N N . LYS A 1 246 ? -31.650 0.168 19.424 1.00 81.75 246 LYS A N 1
ATOM 2044 C CA . LYS A 1 246 ? -32.296 -0.159 20.697 1.00 81.75 246 LYS A CA 1
ATOM 2045 C C . LYS A 1 246 ? -31.702 0.697 21.813 1.00 81.75 246 LYS A C 1
ATOM 2047 O O . LYS A 1 246 ? -30.502 0.640 22.060 1.00 81.75 246 LYS A O 1
ATOM 2052 N N . ASN A 1 247 ? -32.563 1.372 22.573 1.00 81.06 247 ASN A N 1
ATOM 2053 C CA . ASN A 1 247 ? -32.158 2.015 23.822 1.00 81.06 247 ASN A CA 1
ATOM 2054 C C . ASN A 1 247 ? -31.744 0.952 24.847 1.00 81.06 247 ASN A C 1
ATOM 2056 O O . ASN A 1 247 ? -32.576 0.160 25.299 1.00 81.06 247 ASN A O 1
ATOM 2060 N N . LEU A 1 248 ? -30.466 0.947 25.218 1.00 85.19 248 LEU A N 1
ATOM 2061 C CA . LEU A 1 248 ? -29.939 0.090 26.273 1.00 85.19 248 LEU A CA 1
ATOM 2062 C C . LEU A 1 248 ? -29.990 0.812 27.617 1.00 85.19 248 LEU A C 1
ATOM 2064 O O . LEU A 1 248 ? -29.574 1.963 27.738 1.00 85.19 248 LEU A O 1
ATOM 2068 N N . VAL A 1 249 ? -30.472 0.114 28.644 1.00 87.19 249 VAL A N 1
ATOM 2069 C CA . VAL A 1 249 ? -30.364 0.579 30.030 1.00 87.19 249 VAL A CA 1
ATOM 2070 C C . VAL A 1 249 ? -29.034 0.086 30.578 1.00 87.19 249 VAL A C 1
ATOM 2072 O O . VAL A 1 249 ? -28.824 -1.121 30.702 1.00 87.19 249 VAL A O 1
ATOM 2075 N N . PHE A 1 250 ? -28.139 1.013 30.903 1.00 91.69 250 PHE A N 1
ATOM 2076 C CA . PHE A 1 250 ? -26.840 0.700 31.484 1.00 91.69 250 PHE A CA 1
ATOM 2077 C C . PHE A 1 250 ? -26.476 1.679 32.601 1.00 91.69 250 PHE A C 1
ATOM 2079 O O . PHE A 1 250 ? -26.992 2.793 32.679 1.00 91.69 250 PHE A O 1
ATOM 2086 N N . SER A 1 251 ? -25.593 1.246 33.494 1.00 92.81 251 SER A N 1
ATOM 2087 C CA . SER A 1 251 ? -25.041 2.064 34.571 1.00 92.81 251 SER A CA 1
ATOM 2088 C C . SER A 1 251 ? -23.668 1.552 34.981 1.00 92.81 251 SER A C 1
ATOM 2090 O O . SER A 1 251 ? -23.374 0.364 34.862 1.00 92.81 251 SER A O 1
ATOM 2092 N N . PHE A 1 252 ? -22.835 2.437 35.513 1.00 92.50 252 PHE A N 1
ATOM 2093 C CA . PHE A 1 252 ? -21.553 2.059 36.094 1.00 92.50 252 PHE A CA 1
ATOM 2094 C C . PHE A 1 252 ? -21.683 1.994 37.613 1.00 92.50 252 PHE A C 1
ATOM 2096 O O . PHE A 1 252 ? -22.050 2.983 38.244 1.00 92.50 252 PHE A O 1
ATOM 2103 N N . SER A 1 253 ? -21.396 0.836 38.210 1.00 88.94 253 SER A N 1
ATOM 2104 C CA . SER A 1 253 ? -21.498 0.662 39.667 1.00 88.94 253 SER A CA 1
ATOM 2105 C C . SER A 1 253 ? -20.236 1.068 40.416 1.00 88.94 253 SER A C 1
ATOM 2107 O O . SER A 1 253 ? -20.314 1.425 41.588 1.00 88.94 253 SER A O 1
ATOM 2109 N N . SER A 1 254 ? -19.071 0.996 39.774 1.00 87.56 254 SER A N 1
ATOM 2110 C CA . SER A 1 254 ? -17.805 1.401 40.385 1.00 87.56 254 SER A CA 1
ATOM 2111 C C . SER A 1 254 ? -16.733 1.671 39.335 1.00 87.56 254 SER A C 1
ATOM 2113 O O . SER A 1 254 ? -16.753 1.089 38.247 1.00 87.56 254 SER A O 1
ATOM 2115 N N . VAL A 1 255 ? -15.775 2.512 39.717 1.00 91.50 255 VAL A N 1
ATOM 2116 C CA . VAL A 1 255 ? -14.519 2.755 39.003 1.00 91.50 255 VAL A CA 1
ATOM 2117 C C . VAL A 1 255 ? -13.399 2.603 40.012 1.00 91.50 255 VAL A C 1
ATOM 2119 O O . VAL A 1 255 ? -13.402 3.276 41.042 1.00 91.50 255 VAL A O 1
ATOM 2122 N N . GLU A 1 256 ? -12.471 1.706 39.723 1.00 91.94 256 GLU A N 1
ATOM 2123 C CA . GLU A 1 256 ? -11.210 1.579 40.440 1.00 91.94 256 GLU A CA 1
ATOM 2124 C C . GLU A 1 256 ? -10.091 2.029 39.510 1.00 91.94 256 GLU A C 1
ATOM 2126 O O . GLU A 1 256 ? -10.054 1.674 38.331 1.00 91.94 256 GLU A O 1
ATOM 2131 N N . GLU A 1 257 ? -9.175 2.821 40.045 1.00 91.00 257 GLU A N 1
ATOM 2132 C CA . GLU A 1 257 ? -8.079 3.392 39.285 1.00 91.00 257 GLU A CA 1
ATOM 2133 C C . GLU A 1 257 ? -6.753 2.921 39.878 1.00 91.00 257 GLU A C 1
ATOM 2135 O O . GLU A 1 257 ? -6.505 3.074 41.074 1.00 91.00 257 GLU A O 1
ATOM 2140 N N . THR A 1 258 ? -5.905 2.326 39.041 1.00 89.19 258 THR A N 1
ATOM 2141 C CA . THR A 1 258 ? -4.528 1.959 39.392 1.00 89.19 258 THR A CA 1
ATOM 2142 C C . THR A 1 258 ? -3.549 2.811 38.592 1.00 89.19 258 THR A C 1
ATOM 2144 O O . THR A 1 258 ? -3.957 3.555 37.701 1.00 89.19 258 THR A O 1
ATOM 2147 N N . GLU A 1 259 ? -2.247 2.713 38.869 1.00 86.50 259 GLU A N 1
ATOM 2148 C CA . GLU A 1 259 ? -1.232 3.406 38.057 1.00 86.50 259 GLU A CA 1
ATOM 2149 C C . GLU A 1 259 ? -1.292 3.002 36.576 1.00 86.50 259 GLU A C 1
ATOM 2151 O O . GLU A 1 259 ? -1.049 3.829 35.707 1.00 86.50 259 GLU A O 1
ATOM 2156 N N . GLN A 1 260 ? -1.661 1.751 36.290 1.00 90.81 260 GLN A N 1
ATOM 2157 C CA . GLN A 1 260 ? -1.557 1.159 34.954 1.00 90.81 260 GLN A CA 1
ATOM 2158 C C . GLN A 1 260 ? -2.902 0.946 34.255 1.00 90.81 260 GLN A C 1
ATOM 2160 O O . GLN A 1 260 ? -2.924 0.599 33.078 1.00 90.81 260 GLN A O 1
ATOM 2165 N N . SER A 1 261 ? -4.032 1.090 34.950 1.00 93.00 261 SER A N 1
ATOM 2166 C CA . SER A 1 261 ? -5.335 0.786 34.353 1.00 93.00 261 SER A CA 1
ATOM 2167 C C . SER A 1 261 ? -6.507 1.483 35.030 1.00 93.00 261 SER A C 1
ATOM 2169 O O . SER A 1 261 ? -6.465 1.792 36.223 1.00 93.00 261 SER A O 1
ATOM 2171 N N . TYR A 1 262 ? -7.587 1.627 34.270 1.00 92.50 262 TYR A N 1
ATOM 2172 C CA . TYR A 1 262 ? -8.929 1.868 34.779 1.00 92.50 262 TYR A CA 1
ATOM 2173 C C . TYR A 1 262 ? -9.706 0.553 34.809 1.00 92.50 262 TYR A C 1
ATOM 2175 O O . TYR A 1 262 ? -9.685 -0.226 33.854 1.00 92.50 262 TYR A O 1
ATOM 2183 N N . ILE A 1 263 ? -10.404 0.301 35.910 1.00 94.44 263 ILE A N 1
ATOM 2184 C CA . ILE A 1 263 ? -11.231 -0.885 36.100 1.00 94.44 263 ILE A CA 1
ATOM 2185 C C . ILE A 1 263 ? -12.667 -0.423 36.340 1.00 94.44 263 ILE A C 1
ATOM 2187 O O . ILE A 1 263 ? -12.992 0.129 37.391 1.00 94.44 263 ILE A O 1
ATOM 2191 N N . LEU A 1 264 ? -13.534 -0.653 35.358 1.00 94.19 264 LEU A N 1
ATOM 2192 C CA . LEU A 1 264 ? -14.930 -0.217 35.367 1.00 94.19 264 LEU A CA 1
ATOM 2193 C C . LEU A 1 264 ? -15.839 -1.428 35.579 1.00 94.19 264 LEU A C 1
ATOM 2195 O O . LEU A 1 264 ? -15.648 -2.464 34.946 1.00 94.19 264 LEU A O 1
ATOM 2199 N N . ASN A 1 265 ? -16.862 -1.301 36.421 1.00 93.25 265 ASN A N 1
ATOM 2200 C CA . ASN A 1 265 ? -17.939 -2.291 36.492 1.00 93.25 265 ASN A CA 1
ATOM 2201 C C . ASN A 1 265 ? -19.183 -1.726 35.804 1.00 93.25 265 ASN A C 1
ATOM 2203 O O . ASN A 1 265 ? -19.838 -0.827 36.337 1.00 93.25 265 ASN A O 1
ATOM 2207 N N . LEU A 1 266 ? -19.482 -2.251 34.616 1.00 93.81 266 LEU A N 1
ATOM 2208 C CA . LEU A 1 266 ? -20.635 -1.884 33.803 1.00 93.81 266 LEU A CA 1
ATOM 2209 C C . LEU A 1 266 ? -21.773 -2.874 34.047 1.00 93.81 266 LEU A C 1
ATOM 2211 O O . LEU A 1 266 ? -21.626 -4.070 33.801 1.00 93.81 266 LEU A O 1
ATOM 2215 N N . ASN A 1 267 ? -22.923 -2.366 34.468 1.00 93.06 267 ASN A N 1
ATOM 2216 C CA . ASN A 1 267 ? -24.180 -3.101 34.468 1.00 93.06 267 ASN A CA 1
ATOM 2217 C C . ASN A 1 267 ? -24.972 -2.693 33.232 1.00 93.06 267 ASN A C 1
ATOM 2219 O O . ASN A 1 267 ? -25.163 -1.502 32.991 1.00 93.06 267 ASN A O 1
ATOM 2223 N N . ILE A 1 268 ? -25.423 -3.665 32.454 1.00 89.88 268 ILE A N 1
ATOM 2224 C CA . ILE A 1 268 ? -26.168 -3.444 31.221 1.00 89.88 268 ILE A CA 1
ATOM 2225 C C . ILE A 1 268 ? -27.281 -4.477 31.118 1.00 89.88 268 ILE A C 1
ATOM 2227 O O . ILE A 1 268 ? -27.028 -5.682 31.134 1.00 89.88 268 ILE A O 1
ATOM 2231 N N . GLU A 1 269 ? -28.521 -3.993 31.066 1.00 86.00 269 GLU A N 1
ATOM 2232 C CA . GLU A 1 269 ? -29.715 -4.818 31.271 1.00 86.00 269 GLU A CA 1
ATOM 2233 C C . GLU A 1 269 ? -29.570 -5.684 32.545 1.00 86.00 269 GLU A C 1
ATOM 2235 O O . GLU A 1 269 ? -29.243 -5.161 33.611 1.00 86.00 269 GLU A O 1
ATOM 2240 N N . ASP A 1 270 ? -29.752 -7.003 32.439 1.00 84.81 270 ASP A N 1
ATOM 2241 C CA . ASP A 1 270 ? -29.636 -7.951 33.556 1.00 84.81 270 ASP A CA 1
ATOM 2242 C C . ASP A 1 270 ? -28.212 -8.530 33.715 1.00 84.81 270 ASP A C 1
ATOM 2244 O O . ASP A 1 270 ? -28.013 -9.560 34.366 1.00 84.81 270 ASP A O 1
ATOM 2248 N N . LYS A 1 271 ? -27.204 -7.919 33.078 1.00 87.56 271 LYS A N 1
ATOM 2249 C CA . LYS A 1 271 ? -25.818 -8.414 33.043 1.00 87.56 271 LYS A CA 1
ATOM 2250 C C . LYS A 1 271 ? -24.858 -7.424 33.686 1.00 87.56 271 LYS A C 1
ATOM 2252 O O . LYS A 1 271 ? -25.055 -6.215 33.633 1.00 87.56 271 LYS A O 1
ATOM 2257 N N . SER A 1 272 ? -23.773 -7.949 34.246 1.00 89.38 272 SER A N 1
ATOM 2258 C CA . SER A 1 272 ? -22.659 -7.152 34.758 1.00 89.38 272 SER A CA 1
ATOM 2259 C C . SER A 1 272 ? -21.359 -7.604 34.110 1.00 89.38 272 SER A C 1
ATOM 2261 O O . SER A 1 272 ? -21.133 -8.803 33.927 1.00 89.38 272 SER A O 1
ATOM 2263 N N . LYS A 1 273 ? -20.513 -6.643 33.748 1.00 91.75 273 LYS A N 1
ATOM 2264 C CA . LYS A 1 273 ? -19.216 -6.872 33.127 1.00 91.75 273 LYS A CA 1
ATOM 2265 C C . LYS A 1 273 ? -18.163 -5.998 33.791 1.00 91.75 273 LYS A C 1
ATOM 2267 O O . LYS A 1 273 ? -18.280 -4.774 33.824 1.00 91.75 273 LYS A O 1
ATOM 2272 N N . LYS A 1 274 ? -17.105 -6.648 34.271 1.00 93.56 274 LYS A N 1
ATOM 2273 C CA . LYS A 1 274 ? -15.881 -5.978 34.707 1.00 93.56 274 LYS A CA 1
ATOM 2274 C C . LYS A 1 274 ? -15.006 -5.713 33.486 1.00 93.56 274 LYS A C 1
ATOM 2276 O O . LYS A 1 274 ? -14.707 -6.634 32.730 1.00 93.56 274 LYS A O 1
ATOM 2281 N N . ILE A 1 275 ? -14.626 -4.461 33.298 1.00 94.81 275 ILE A N 1
ATOM 2282 C CA . ILE A 1 275 ? -13.885 -3.949 32.149 1.00 94.81 275 ILE A CA 1
ATOM 2283 C C . ILE A 1 275 ? -12.542 -3.432 32.654 1.00 94.81 275 ILE A C 1
ATOM 2285 O O . ILE A 1 275 ? -12.498 -2.731 33.663 1.00 94.81 275 ILE A O 1
ATOM 2289 N N . LYS A 1 276 ? -11.455 -3.774 31.961 1.00 94.19 276 LYS A N 1
ATOM 2290 C CA . LYS A 1 276 ? -10.111 -3.270 32.251 1.00 94.19 276 LYS A CA 1
ATOM 2291 C C . LYS A 1 276 ? -9.582 -2.538 31.020 1.00 94.19 276 LYS A C 1
ATOM 2293 O O . LYS A 1 276 ? -9.495 -3.141 29.957 1.00 94.19 276 LYS A O 1
ATOM 2298 N N . LEU A 1 277 ? -9.232 -1.271 31.198 1.00 92.81 277 LEU A N 1
ATOM 2299 C CA . LEU A 1 277 ? -8.673 -0.387 30.174 1.00 92.81 277 LEU A CA 1
ATOM 2300 C C . LEU A 1 277 ? -7.283 0.059 30.614 1.00 92.81 277 LEU A C 1
ATOM 2302 O O . LEU A 1 277 ? -7.085 0.353 31.797 1.00 92.81 277 LEU A O 1
ATOM 2306 N N . GLU A 1 278 ? -6.319 0.067 29.705 1.00 91.25 278 GLU A N 1
ATOM 2307 C CA . GLU A 1 278 ? -4.934 0.391 30.035 1.00 91.25 278 GLU A CA 1
ATOM 2308 C C . GLU A 1 278 ? -4.697 1.903 30.083 1.00 91.25 278 GLU A C 1
ATOM 2310 O O . GLU A 1 278 ? -5.316 2.688 29.369 1.00 91.25 278 GLU A O 1
ATOM 2315 N N . LYS A 1 279 ? -3.782 2.314 30.963 1.00 88.06 279 LYS A N 1
ATOM 2316 C CA . LYS A 1 279 ? -3.264 3.680 31.039 1.00 88.06 279 LYS A CA 1
ATOM 2317 C C . LYS A 1 279 ? -1.889 3.719 30.403 1.00 88.06 279 LYS A C 1
ATOM 2319 O O . LYS A 1 279 ? -0.875 3.529 31.072 1.00 88.06 279 LYS A O 1
ATOM 2324 N N . SER A 1 280 ? -1.858 3.946 29.105 1.00 76.50 280 SER A N 1
ATOM 2325 C CA . SER A 1 280 ? -0.614 4.130 28.356 1.00 76.50 280 SER A CA 1
ATOM 2326 C C . SER A 1 280 ? -0.284 5.612 28.162 1.00 76.50 280 SER A C 1
ATOM 2328 O O . SER A 1 280 ? 0.885 5.989 28.093 1.00 76.50 280 SER A O 1
ATOM 2330 N N . SER A 1 281 ? -1.302 6.471 28.118 1.00 78.19 281 SER A N 1
ATOM 2331 C CA . SER A 1 281 ? -1.178 7.920 27.967 1.00 78.19 281 SER A CA 1
ATOM 2332 C C . SER A 1 281 ? -2.442 8.617 28.480 1.00 78.19 281 SER A C 1
ATOM 2334 O O . SER A 1 281 ? -3.306 7.976 29.076 1.00 78.19 281 SER A O 1
ATOM 2336 N N . HIS A 1 282 ? -2.558 9.925 28.244 1.00 82.19 282 HIS A N 1
ATOM 2337 C CA . HIS A 1 282 ? -3.835 10.619 28.394 1.00 82.19 282 HIS A CA 1
ATOM 2338 C C . HIS A 1 282 ? -4.809 10.313 27.255 1.00 82.19 282 HIS A C 1
ATOM 2340 O O . HIS A 1 282 ? -5.878 10.885 27.272 1.00 82.19 282 HIS A O 1
ATOM 2346 N N . TYR A 1 283 ? -4.483 9.456 26.289 1.00 86.38 283 TYR A N 1
ATOM 2347 C CA . TYR A 1 283 ? -5.396 9.073 25.215 1.00 86.38 283 TYR A CA 1
ATOM 2348 C C . TYR A 1 283 ? -6.230 7.847 25.578 1.00 86.38 283 TYR A C 1
ATOM 2350 O O . TYR A 1 283 ? -5.836 7.017 26.403 1.00 86.38 283 TYR A O 1
ATOM 2358 N N . ILE A 1 284 ? -7.388 7.733 24.935 1.00 87.38 284 ILE A N 1
ATOM 2359 C CA . ILE A 1 284 ? -8.249 6.561 25.025 1.00 87.38 284 ILE A CA 1
ATOM 2360 C C . ILE A 1 284 ? -7.525 5.293 24.544 1.00 87.38 284 ILE A C 1
ATOM 2362 O O . ILE A 1 284 ? -6.831 5.289 23.528 1.00 87.38 284 ILE A O 1
ATOM 2366 N N . ASP A 1 285 ? -7.729 4.188 25.260 1.00 88.94 285 ASP A N 1
ATOM 2367 C CA . ASP A 1 285 ? -7.294 2.843 24.867 1.00 88.94 285 ASP A CA 1
ATOM 2368 C C . ASP A 1 285 ? -8.235 2.312 23.768 1.00 88.94 285 ASP A C 1
ATOM 2370 O O . ASP A 1 285 ? -9.128 1.498 24.013 1.00 88.94 285 ASP A O 1
ATOM 2374 N N . SER A 1 286 ? -8.112 2.889 22.567 1.00 89.44 286 SER A N 1
ATOM 2375 C CA . SER A 1 286 ? -9.087 2.789 21.474 1.00 89.44 286 SER A CA 1
ATOM 2376 C C . SER A 1 286 ? -9.316 1.354 20.993 1.00 89.44 286 SER A C 1
ATOM 2378 O O . SER A 1 286 ? -10.465 0.926 20.873 1.00 89.44 286 SER A O 1
ATOM 2380 N N . GLU A 1 287 ? -8.250 0.587 20.759 1.00 88.94 287 GLU A N 1
ATO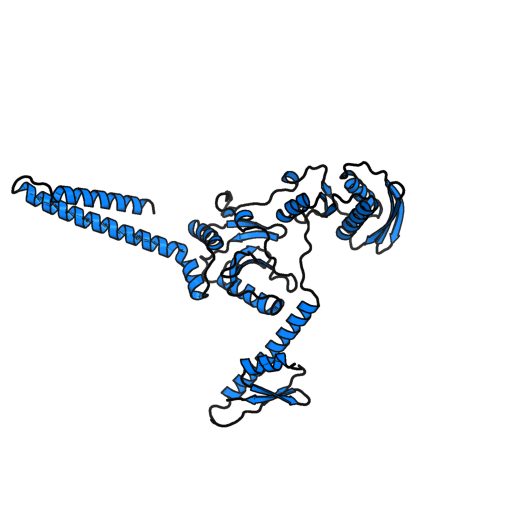M 2381 C CA . GLU A 1 287 ? -8.340 -0.802 20.292 1.00 88.94 287 GLU A CA 1
ATOM 2382 C C . GLU A 1 287 ? -9.057 -1.697 21.308 1.00 88.94 287 GLU A C 1
ATOM 2384 O O . GLU A 1 287 ? -10.014 -2.402 20.966 1.00 88.94 287 GLU A O 1
ATOM 2389 N N . ASN A 1 288 ? -8.638 -1.636 22.576 1.00 92.06 288 ASN A N 1
ATOM 2390 C CA . ASN A 1 288 ? -9.252 -2.408 23.650 1.00 92.06 288 ASN A CA 1
ATOM 2391 C C . ASN A 1 288 ? -10.704 -1.967 23.875 1.00 92.06 288 ASN A C 1
ATOM 2393 O O . ASN A 1 288 ? -11.593 -2.806 24.010 1.00 92.06 288 ASN A O 1
ATOM 2397 N N . PHE A 1 289 ? -10.981 -0.660 23.834 1.00 93.44 289 PHE A N 1
ATOM 2398 C CA . PHE A 1 289 ? -12.333 -0.117 23.952 1.00 93.44 289 PHE A CA 1
ATOM 2399 C C . PHE A 1 289 ? -13.274 -0.666 22.867 1.00 93.44 289 PHE A C 1
ATOM 2401 O O . PHE A 1 289 ? -14.358 -1.156 23.193 1.00 93.44 289 PHE A O 1
ATOM 2408 N N . ILE A 1 290 ? -12.853 -0.674 21.596 1.00 94.31 290 ILE A N 1
ATOM 2409 C CA . ILE A 1 290 ? -13.620 -1.284 20.495 1.00 94.31 290 ILE A CA 1
ATOM 2410 C C . ILE A 1 290 ? -13.824 -2.789 20.727 1.00 94.31 290 ILE A C 1
ATOM 2412 O O . ILE A 1 290 ? -14.932 -3.300 20.529 1.00 94.31 290 ILE A O 1
ATOM 2416 N N . GLY A 1 291 ? -12.794 -3.500 21.195 1.00 94.38 291 GLY A N 1
ATOM 2417 C CA . GLY A 1 291 ? -12.897 -4.909 21.584 1.00 94.38 291 GLY A CA 1
ATOM 2418 C C . GLY A 1 291 ? -13.967 -5.138 22.656 1.00 94.38 291 GLY A C 1
ATOM 2419 O O . GLY A 1 291 ? -14.878 -5.949 22.474 1.00 94.38 291 GLY A O 1
ATOM 2420 N N . ILE A 1 292 ? -13.929 -4.352 23.733 1.00 95.31 292 ILE A N 1
ATOM 2421 C CA . ILE A 1 292 ? -14.887 -4.405 24.842 1.00 95.31 292 ILE A CA 1
ATOM 2422 C C . ILE A 1 292 ? -16.315 -4.128 24.363 1.00 95.31 292 ILE A C 1
ATOM 2424 O O . ILE A 1 292 ? -17.236 -4.846 24.771 1.00 95.31 292 ILE A O 1
ATOM 2428 N N . LEU A 1 293 ? -16.514 -3.119 23.508 1.00 95.06 293 LEU A N 1
ATOM 2429 C CA . LEU A 1 293 ? -17.819 -2.799 22.926 1.00 95.06 293 LEU A CA 1
ATOM 2430 C C . LEU A 1 293 ? -18.376 -3.971 22.110 1.00 95.06 293 LEU A C 1
ATOM 2432 O O . LEU A 1 293 ? -19.533 -4.354 22.290 1.00 95.06 293 LEU A O 1
ATOM 2436 N N . ASN A 1 294 ? -17.555 -4.587 21.259 1.00 95.50 294 ASN A N 1
ATOM 2437 C CA . ASN A 1 294 ? -17.963 -5.735 20.447 1.00 95.50 294 ASN A CA 1
ATOM 2438 C C . ASN A 1 294 ? -18.251 -6.985 21.290 1.00 95.50 294 ASN A C 1
ATOM 2440 O O . ASN A 1 294 ? -19.203 -7.720 21.020 1.00 95.50 294 ASN A O 1
ATOM 2444 N N . GLU A 1 295 ? -17.499 -7.205 22.368 1.00 93.94 295 GLU A N 1
ATOM 2445 C CA . GLU A 1 295 ? -17.827 -8.245 23.341 1.00 93.94 295 GLU A CA 1
ATOM 2446 C C . GLU A 1 295 ? -19.171 -7.974 24.038 1.00 93.94 295 GLU A C 1
ATOM 2448 O O . GLU A 1 295 ? -19.921 -8.910 24.313 1.00 93.94 295 GLU A O 1
ATOM 2453 N N . ILE A 1 296 ? -19.503 -6.711 24.332 1.00 92.19 296 ILE A N 1
ATOM 2454 C CA . ILE A 1 296 ? -20.806 -6.339 24.904 1.00 92.19 296 ILE A CA 1
ATOM 2455 C C . ILE A 1 296 ? -21.931 -6.590 23.895 1.00 92.19 296 ILE A C 1
ATOM 2457 O O . ILE A 1 296 ? -22.946 -7.166 24.279 1.00 92.19 296 ILE A O 1
ATOM 2461 N N . LEU A 1 297 ? -21.754 -6.250 22.613 1.00 92.06 297 LEU A N 1
ATOM 2462 C CA . LEU A 1 297 ? -22.733 -6.589 21.570 1.00 92.06 297 LEU A CA 1
ATOM 2463 C C . LEU A 1 297 ? -23.001 -8.094 21.513 1.00 92.06 297 LEU A C 1
ATOM 2465 O O . LEU A 1 297 ? -24.160 -8.510 21.509 1.00 92.06 297 LEU A O 1
ATOM 2469 N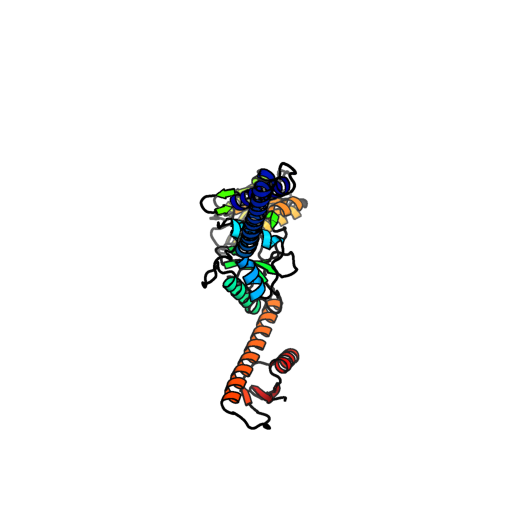 N . SER A 1 298 ? -21.942 -8.905 21.558 1.00 90.62 298 SER A N 1
ATOM 2470 C CA . SER A 1 298 ? -22.050 -10.366 21.613 1.00 90.62 298 SER A CA 1
ATOM 2471 C C . SER A 1 298 ? -22.816 -10.836 22.855 1.00 90.62 298 SER A C 1
ATOM 2473 O O . SER A 1 298 ? -23.749 -11.635 22.751 1.00 90.62 298 SER A O 1
ATOM 2475 N N . LEU A 1 299 ? -22.520 -10.271 24.034 1.00 88.06 299 LEU A N 1
ATOM 2476 C CA . LEU A 1 299 ? -23.274 -10.556 25.260 1.00 88.06 299 LEU A CA 1
ATOM 2477 C C . LEU A 1 299 ? -24.754 -10.185 25.125 1.00 88.06 299 LEU A C 1
ATOM 2479 O O . LEU A 1 299 ? -25.602 -10.876 25.683 1.00 88.06 299 LEU A O 1
ATOM 2483 N N . LEU A 1 300 ? -25.088 -9.124 24.400 1.00 86.00 300 LEU A N 1
ATOM 2484 C CA . LEU A 1 300 ? -26.465 -8.688 24.162 1.00 86.00 300 LEU A CA 1
ATOM 2485 C C . LEU A 1 300 ? -27.138 -9.416 22.982 1.00 86.00 300 LEU A C 1
ATOM 2487 O O . LEU A 1 300 ? -28.276 -9.095 22.643 1.00 86.00 300 LEU A O 1
ATOM 2491 N N . ASN A 1 301 ? -26.475 -10.413 22.380 1.00 85.31 301 ASN A N 1
ATOM 2492 C CA . ASN A 1 301 ? -26.907 -11.122 21.169 1.00 85.31 301 ASN A CA 1
ATOM 2493 C C . ASN A 1 301 ? -27.162 -10.191 19.965 1.00 85.31 301 ASN A C 1
ATOM 2495 O O . ASN A 1 301 ? -27.993 -10.485 19.101 1.00 85.31 301 ASN A O 1
ATOM 2499 N N . TYR A 1 302 ? -26.452 -9.066 19.895 1.00 83.38 302 TYR A N 1
ATOM 2500 C CA . TYR A 1 302 ? -26.539 -8.099 18.806 1.00 83.38 302 TYR A CA 1
ATOM 2501 C C . TYR A 1 302 ? -25.445 -8.379 17.764 1.00 83.38 302 TYR A C 1
ATOM 2503 O O . TYR A 1 302 ? -24.423 -7.707 17.710 1.00 83.38 302 TYR A O 1
ATOM 2511 N N . ASN A 1 303 ? -25.650 -9.405 16.934 1.00 79.19 303 ASN A N 1
ATOM 2512 C CA . ASN A 1 303 ? -24.594 -9.941 16.056 1.00 79.19 303 ASN A CA 1
ATOM 2513 C C . ASN A 1 303 ? -24.611 -9.388 14.617 1.00 79.19 303 ASN A C 1
ATOM 2515 O O . ASN A 1 303 ? -23.846 -9.850 13.777 1.00 79.19 303 ASN A O 1
ATOM 2519 N N . GLN A 1 304 ? -25.516 -8.460 14.295 1.00 87.50 304 GLN A N 1
ATOM 2520 C CA . GLN A 1 304 ? -25.702 -7.974 12.917 1.00 87.50 304 GLN A CA 1
ATOM 2521 C C . GLN A 1 304 ? -24.732 -6.854 12.524 1.00 87.50 304 GLN A C 1
ATOM 2523 O O . GLN A 1 304 ? -24.453 -6.677 11.340 1.00 87.50 304 GLN A O 1
ATOM 2528 N N . LYS A 1 305 ? -24.248 -6.090 13.505 1.00 92.94 305 LYS A N 1
ATOM 2529 C CA . LYS A 1 305 ? -23.316 -4.977 13.319 1.00 92.94 305 LYS A CA 1
ATOM 2530 C C . LYS A 1 305 ? -22.198 -5.080 14.352 1.00 92.94 305 LYS A C 1
ATOM 2532 O O . LYS A 1 305 ? -22.386 -5.692 15.402 1.00 92.94 305 LYS A O 1
ATOM 2537 N N . GLN A 1 306 ? -21.066 -4.463 14.055 1.00 95.38 306 GLN A N 1
ATOM 2538 C CA . GLN A 1 306 ? -19.917 -4.356 14.945 1.00 95.38 306 GLN A CA 1
ATOM 2539 C C . GLN A 1 306 ? -19.442 -2.908 15.004 1.00 95.38 306 GLN A C 1
ATOM 2541 O O . GLN A 1 306 ? -19.645 -2.133 14.065 1.00 95.38 306 GLN A O 1
ATOM 2546 N N . TYR A 1 307 ? -18.836 -2.549 16.127 1.00 95.75 307 TYR A N 1
ATOM 2547 C CA . TYR A 1 307 ? -18.129 -1.291 16.278 1.00 95.75 307 TYR A CA 1
ATOM 2548 C C . TYR A 1 307 ? -16.753 -1.389 15.626 1.00 95.75 307 TYR A C 1
ATOM 2550 O O . TYR A 1 307 ? -16.032 -2.370 15.824 1.00 95.75 307 TYR A O 1
ATOM 2558 N N . TYR A 1 308 ? -16.384 -0.346 14.894 1.00 95.38 308 TYR A N 1
ATOM 2559 C CA . TYR A 1 308 ? -15.072 -0.177 14.286 1.00 95.38 308 TYR A CA 1
ATOM 2560 C C . TYR A 1 308 ? -14.518 1.204 14.623 1.00 95.38 308 TYR A C 1
ATOM 2562 O O . TYR A 1 308 ? -15.278 2.165 14.782 1.00 95.38 308 TYR A O 1
ATOM 2570 N N . LEU A 1 309 ? -13.193 1.293 14.710 1.00 93.75 309 LEU A N 1
ATOM 2571 C CA . LEU A 1 309 ? -12.490 2.557 14.876 1.00 93.75 309 LEU A CA 1
ATOM 2572 C C . LEU A 1 309 ? -12.451 3.302 13.538 1.00 93.75 309 LEU A C 1
ATOM 2574 O O . LEU A 1 309 ? -12.110 2.724 12.502 1.00 93.75 309 LEU A O 1
ATOM 2578 N N . ILE A 1 310 ? -12.807 4.581 13.555 1.00 92.81 310 ILE A N 1
ATOM 2579 C CA . ILE A 1 310 ? -12.656 5.454 12.391 1.00 92.81 310 ILE A CA 1
ATOM 2580 C C . ILE A 1 310 ? -11.172 5.795 12.241 1.00 92.81 310 ILE A C 1
ATOM 2582 O O . ILE A 1 310 ? -10.497 6.040 13.233 1.00 92.81 310 ILE A O 1
ATOM 2586 N N . SER A 1 311 ? -10.672 5.785 11.003 1.00 90.00 311 SER A N 1
ATOM 2587 C CA . SER A 1 311 ? -9.253 6.004 10.706 1.00 90.00 311 SER A CA 1
ATOM 2588 C C . SER A 1 311 ? -8.715 7.307 11.308 1.00 90.00 311 SER A C 1
ATOM 2590 O O . SER A 1 311 ? -9.310 8.375 11.116 1.00 90.00 311 SER A O 1
ATOM 2592 N N . ASN A 1 312 ? -7.509 7.236 11.874 1.00 85.56 312 ASN A N 1
ATOM 2593 C CA . ASN A 1 312 ? -6.811 8.372 12.491 1.00 85.56 312 ASN A CA 1
ATOM 2594 C C . ASN A 1 312 ? -6.485 9.503 11.495 1.00 85.56 312 ASN A C 1
ATOM 2596 O O . ASN A 1 312 ? -6.241 10.646 11.870 1.00 85.56 312 ASN A O 1
ATOM 2600 N N . ASN A 1 313 ? -6.529 9.216 10.188 1.00 82.25 313 ASN A N 1
ATOM 2601 C CA . ASN A 1 313 ? -6.413 10.241 9.144 1.00 82.25 313 ASN A CA 1
ATOM 2602 C C . ASN A 1 313 ? -7.623 11.199 9.081 1.00 82.25 313 ASN A C 1
ATOM 2604 O O . ASN A 1 313 ? -7.555 12.213 8.383 1.00 82.25 313 ASN A O 1
ATOM 2608 N N . ILE A 1 314 ? -8.742 10.859 9.732 1.00 85.06 314 ILE A N 1
ATOM 2609 C CA . ILE A 1 314 ? -9.991 11.637 9.723 1.00 85.06 314 ILE A CA 1
ATOM 2610 C C . ILE A 1 314 ? -10.168 12.402 11.037 1.00 85.06 314 ILE A C 1
ATOM 2612 O O . ILE A 1 314 ? -10.545 13.574 11.014 1.00 85.06 314 ILE A O 1
ATOM 2616 N N . CYS A 1 315 ? -9.918 11.742 12.165 1.00 86.69 315 CYS A N 1
ATOM 2617 C CA . CYS A 1 315 ? -10.085 12.278 13.513 1.00 86.69 315 CYS A CA 1
ATOM 2618 C C . CYS A 1 315 ? -9.167 11.542 14.493 1.00 86.69 315 CYS A C 1
ATOM 2620 O O . CYS A 1 315 ? -8.820 10.397 14.231 1.00 86.69 315 CYS A O 1
ATOM 2622 N N . ASP A 1 316 ? -8.871 12.153 15.639 1.00 85.25 316 ASP A N 1
ATOM 2623 C CA . ASP A 1 316 ? -8.058 11.519 16.688 1.00 85.25 316 ASP A CA 1
ATOM 2624 C C . ASP A 1 316 ? -8.779 10.306 17.311 1.00 85.25 316 ASP A C 1
ATOM 2626 O O . ASP A 1 316 ? -8.182 9.252 17.511 1.00 85.25 316 ASP A O 1
ATOM 2630 N N . PHE A 1 317 ? -10.099 10.411 17.531 1.00 89.69 317 PHE A N 1
ATOM 2631 C CA . PHE A 1 317 ? -10.939 9.281 17.925 1.00 89.69 317 PHE A CA 1
ATOM 2632 C C . PHE A 1 317 ? -12.346 9.361 17.330 1.00 89.69 317 PHE A C 1
ATOM 2634 O O . PHE A 1 317 ? -13.029 10.390 17.374 1.00 89.69 317 PHE A O 1
ATOM 2641 N N . GLY A 1 318 ? -12.820 8.228 16.823 1.00 92.62 318 GLY A N 1
ATOM 2642 C CA . GLY A 1 318 ? -14.178 8.091 16.326 1.00 92.62 318 GLY A CA 1
ATOM 2643 C C . GLY A 1 318 ? -14.598 6.636 16.221 1.00 92.62 318 GLY A C 1
ATOM 2644 O O . GLY A 1 318 ? -13.778 5.746 16.004 1.00 92.62 318 GLY A O 1
ATOM 2645 N N . VAL A 1 319 ? -15.896 6.392 16.364 1.00 94.94 319 VAL A N 1
ATOM 2646 C CA . VAL A 1 319 ? -16.471 5.045 16.339 1.00 94.94 319 VAL A CA 1
ATOM 2647 C C . VAL A 1 319 ? -17.605 4.999 15.331 1.00 94.94 319 VAL A C 1
ATOM 2649 O O . VAL A 1 319 ? -18.440 5.902 15.281 1.00 94.94 319 VAL A O 1
ATOM 2652 N N . VAL A 1 320 ? -17.660 3.918 14.558 1.00 95.69 320 VAL A N 1
ATOM 2653 C CA . VAL A 1 320 ? -18.761 3.606 13.644 1.00 95.69 320 VAL A CA 1
ATOM 2654 C C . VAL A 1 320 ? -19.344 2.236 13.971 1.00 95.69 320 VAL A C 1
ATOM 2656 O O . VAL A 1 320 ? -18.606 1.293 14.241 1.00 95.69 320 VAL A O 1
ATOM 2659 N N . LEU A 1 321 ? -20.671 2.114 13.938 1.00 95.38 321 LEU A N 1
ATOM 2660 C CA . LEU A 1 321 ? -21.384 0.842 14.035 1.00 95.38 321 LEU A CA 1
ATOM 2661 C C . LEU A 1 321 ? -21.825 0.417 12.630 1.00 95.38 321 LEU A C 1
ATOM 2663 O O . LEU A 1 321 ? -22.682 1.060 12.023 1.00 95.38 321 LEU A O 1
ATOM 2667 N N . ALA A 1 322 ? -21.265 -0.671 12.108 1.00 95.25 322 ALA A N 1
ATOM 2668 C CA . ALA A 1 322 ? -21.502 -1.097 10.730 1.00 95.25 322 ALA A CA 1
ATOM 2669 C C . ALA A 1 322 ? -21.773 -2.601 10.616 1.00 95.25 322 ALA A C 1
ATOM 2671 O O . ALA A 1 322 ? -21.255 -3.404 11.389 1.00 95.25 322 ALA A O 1
ATOM 2672 N N . ASP A 1 323 ? -22.590 -2.978 9.631 1.00 94.00 323 ASP A N 1
ATOM 2673 C CA . ASP A 1 323 ? -22.659 -4.358 9.146 1.00 94.00 323 ASP A CA 1
ATOM 2674 C C . ASP A 1 323 ? -21.468 -4.670 8.221 1.00 94.00 323 ASP A C 1
ATOM 2676 O O . ASP A 1 323 ? -20.725 -3.776 7.818 1.00 94.00 323 ASP A O 1
ATOM 2680 N N . GLU A 1 324 ? -21.295 -5.938 7.847 1.00 93.19 324 GLU A N 1
ATOM 2681 C CA . GLU A 1 324 ? -20.173 -6.392 7.010 1.00 93.19 324 GLU A CA 1
ATOM 2682 C C . GLU A 1 324 ? -20.095 -5.660 5.656 1.00 93.19 324 GLU A C 1
ATOM 2684 O O . GLU A 1 324 ? -19.013 -5.328 5.166 1.00 93.19 324 GLU A O 1
ATOM 2689 N N . LYS A 1 325 ? -21.248 -5.357 5.049 1.00 94.50 325 LYS A N 1
ATOM 2690 C CA . LYS A 1 325 ? -21.303 -4.684 3.747 1.00 94.50 325 LYS A CA 1
ATOM 2691 C C . LYS A 1 325 ? -20.852 -3.231 3.869 1.00 94.50 325 LYS A C 1
ATOM 2693 O O . LYS A 1 325 ? -20.074 -2.753 3.045 1.00 94.50 325 LYS A O 1
ATOM 2698 N N . THR A 1 326 ? -21.349 -2.534 4.881 1.00 95.06 326 THR A N 1
ATOM 2699 C CA . THR A 1 326 ? -21.002 -1.146 5.188 1.00 95.06 326 THR A CA 1
ATOM 2700 C C . THR A 1 326 ? -19.543 -1.044 5.614 1.00 95.06 326 THR A C 1
ATOM 2702 O O . THR A 1 326 ? -18.835 -0.175 5.112 1.00 95.06 326 THR A O 1
ATOM 2705 N N . PHE A 1 327 ? -19.064 -1.980 6.438 1.00 93.88 327 PHE A N 1
ATOM 2706 C CA . PHE A 1 327 ? -17.654 -2.113 6.801 1.00 93.88 327 PHE A CA 1
ATOM 2707 C C . PHE A 1 327 ? -16.762 -2.188 5.560 1.00 93.88 327 PHE A C 1
ATOM 2709 O O . PHE A 1 327 ? -15.807 -1.424 5.447 1.00 93.88 327 PHE A O 1
ATOM 2716 N N . GLN A 1 328 ? -17.094 -3.052 4.596 1.00 92.50 328 GLN A N 1
ATOM 2717 C CA . GLN A 1 328 ? -16.285 -3.208 3.389 1.00 92.50 328 GLN A CA 1
ATOM 2718 C C . GLN A 1 328 ? -16.225 -1.905 2.575 1.00 92.50 328 GLN A C 1
ATOM 2720 O O . GLN A 1 328 ? -15.147 -1.508 2.140 1.00 92.50 328 GLN A O 1
ATOM 2725 N N . VAL A 1 329 ? -17.349 -1.190 2.432 1.00 93.56 329 VAL A N 1
ATOM 2726 C CA . VAL A 1 329 ? -17.374 0.112 1.740 1.00 93.56 329 VAL A CA 1
ATOM 2727 C C . VAL A 1 329 ? -16.548 1.159 2.490 1.00 93.56 329 VAL A C 1
ATOM 2729 O O . VAL A 1 329 ? -15.777 1.879 1.861 1.00 93.56 329 VAL A O 1
ATOM 2732 N N . LEU A 1 330 ? -16.673 1.245 3.815 1.00 93.88 330 LEU A N 1
ATOM 2733 C CA . LEU A 1 330 ? -15.889 2.166 4.642 1.00 93.88 330 LEU A CA 1
ATOM 2734 C C . LEU A 1 330 ? -14.385 1.854 4.567 1.00 93.88 330 LEU A C 1
ATOM 2736 O O . LEU A 1 330 ? -13.573 2.762 4.402 1.00 93.88 330 LEU A O 1
ATOM 2740 N N . SER A 1 331 ? -14.017 0.573 4.616 1.00 91.44 331 SER A N 1
ATOM 2741 C CA . SER A 1 331 ? -12.640 0.093 4.470 1.00 91.44 331 SER A CA 1
ATOM 2742 C C . SER A 1 331 ? -12.053 0.461 3.102 1.00 91.44 331 SER A C 1
ATOM 2744 O O . SER A 1 331 ? -10.966 1.033 3.033 1.00 91.44 331 SER A O 1
ATOM 2746 N N . ASP A 1 332 ? -12.799 0.246 2.013 1.00 89.56 332 ASP A N 1
ATOM 2747 C CA . ASP A 1 332 ? -12.364 0.583 0.647 1.00 89.56 332 ASP A CA 1
ATOM 2748 C C . ASP A 1 332 ? -12.220 2.097 0.399 1.00 89.56 332 ASP A C 1
ATOM 2750 O O . ASP A 1 332 ? -11.653 2.513 -0.617 1.00 89.56 332 ASP A O 1
ATOM 2754 N N . ASN A 1 333 ? -12.734 2.930 1.309 1.00 91.31 333 ASN A N 1
ATOM 2755 C CA . ASN A 1 333 ? -12.627 4.390 1.276 1.00 91.31 333 ASN A CA 1
ATOM 2756 C C . ASN A 1 333 ? -11.670 4.955 2.338 1.00 91.31 333 ASN A C 1
ATOM 2758 O O . ASN A 1 333 ? -11.476 6.165 2.390 1.00 91.31 333 ASN A O 1
ATOM 2762 N N . GLY A 1 334 ? -11.036 4.101 3.149 1.00 90.12 334 GLY A N 1
ATOM 2763 C CA . GLY A 1 334 ? -10.085 4.528 4.180 1.00 90.12 334 GLY A CA 1
ATOM 2764 C C . GLY A 1 334 ? -10.751 5.239 5.352 1.00 90.12 334 GLY A C 1
ATOM 2765 O O . GLY A 1 334 ? -10.155 6.108 5.978 1.00 90.12 334 GLY A O 1
ATOM 2766 N N . CYS A 1 335 ? -12.022 4.924 5.613 1.00 93.00 335 CYS A N 1
ATOM 2767 C CA . CYS A 1 335 ? -12.762 5.496 6.732 1.00 93.00 335 CYS A CA 1
ATOM 2768 C C . CYS A 1 335 ? -12.578 4.704 8.029 1.00 93.00 335 CYS A C 1
ATOM 2770 O O . CYS A 1 335 ? -12.918 5.211 9.091 1.00 93.00 335 CYS A O 1
ATOM 2772 N N . ILE A 1 336 ? -12.064 3.476 7.951 1.00 92.25 336 ILE A N 1
ATOM 2773 C CA . ILE A 1 336 ? -11.836 2.592 9.098 1.00 92.25 336 ILE A CA 1
ATOM 2774 C C . ILE A 1 336 ? -10.339 2.324 9.226 1.00 92.25 336 ILE A C 1
ATOM 2776 O O . ILE A 1 336 ? -9.668 2.069 8.219 1.00 92.25 336 ILE A O 1
ATOM 2780 N N . GLU A 1 337 ? -9.844 2.372 10.461 1.00 83.56 337 GLU A N 1
ATOM 2781 C CA . GLU A 1 337 ? -8.467 2.010 10.792 1.00 83.56 337 GLU A CA 1
ATOM 2782 C C . GLU A 1 337 ? -8.230 0.534 10.439 1.00 83.56 337 GLU A C 1
ATOM 2784 O O . GLU A 1 337 ? -9.025 -0.345 10.783 1.00 83.56 337 GLU A O 1
ATOM 2789 N N . LEU A 1 338 ? -7.155 0.250 9.706 1.00 78.69 338 LEU A N 1
ATOM 2790 C CA . LEU A 1 338 ? -6.794 -1.113 9.330 1.00 78.69 338 LEU A CA 1
ATOM 2791 C C . LEU A 1 338 ? -5.465 -1.465 9.972 1.00 78.69 338 LEU A C 1
ATOM 2793 O O . LEU A 1 338 ? -4.477 -0.770 9.758 1.00 78.69 338 LEU A O 1
ATOM 2797 N N . ASN A 1 339 ? -5.433 -2.594 10.674 1.00 72.81 339 ASN A N 1
ATOM 2798 C CA . ASN A 1 339 ? -4.181 -3.135 11.177 1.00 72.81 339 ASN A CA 1
ATOM 2799 C C . ASN A 1 339 ? -3.284 -3.494 9.992 1.00 72.81 339 ASN A C 1
ATOM 2801 O O . ASN A 1 339 ? -3.662 -4.292 9.125 1.00 72.81 339 ASN A O 1
ATOM 2805 N N . GLU A 1 340 ? -2.092 -2.906 9.959 1.00 79.38 340 GLU A N 1
ATOM 2806 C CA . GLU A 1 340 ? -1.080 -3.265 8.978 1.00 79.38 340 GLU A CA 1
ATOM 2807 C C . GLU A 1 340 ? -0.717 -4.745 9.125 1.00 79.38 340 GLU A C 1
ATOM 2809 O O . GLU A 1 340 ? -0.493 -5.264 10.222 1.00 79.38 340 GLU A O 1
ATOM 2814 N N . VAL A 1 341 ? -0.666 -5.452 7.997 1.00 86.44 341 VAL A N 1
ATOM 2815 C CA . VAL A 1 341 ? -0.284 -6.862 7.994 1.00 86.44 341 VAL A CA 1
ATOM 2816 C C . VAL A 1 341 ? 1.235 -6.936 8.053 1.00 86.44 341 VAL A C 1
ATOM 2818 O O . VAL A 1 341 ? 1.915 -6.639 7.072 1.00 86.44 341 VAL A O 1
ATOM 2821 N N . LYS A 1 342 ? 1.766 -7.355 9.198 1.00 92.25 342 LYS A N 1
ATOM 2822 C CA . LYS A 1 342 ? 3.198 -7.594 9.388 1.00 92.25 342 LYS A CA 1
ATOM 2823 C C . LYS A 1 342 ? 3.592 -9.017 9.001 1.00 92.25 342 LYS A C 1
ATOM 2825 O O . LYS A 1 342 ? 2.767 -9.933 9.043 1.00 92.25 342 LYS A O 1
ATOM 2830 N N . LEU A 1 343 ? 4.860 -9.201 8.641 1.00 91.62 343 LEU A N 1
ATOM 2831 C CA . LEU A 1 343 ? 5.472 -10.525 8.539 1.00 91.62 343 LEU A CA 1
ATOM 2832 C C . LEU A 1 343 ? 5.415 -11.236 9.894 1.00 91.62 343 LEU A C 1
ATOM 2834 O O . LEU A 1 343 ? 5.631 -10.624 10.943 1.00 91.62 343 LEU A O 1
ATOM 2838 N N . ASN A 1 344 ? 5.146 -12.539 9.876 1.00 93.69 344 ASN A N 1
ATOM 2839 C CA . ASN A 1 344 ? 5.170 -13.333 11.101 1.00 93.69 344 ASN A CA 1
ATOM 2840 C C . ASN A 1 344 ? 6.610 -13.700 11.513 1.00 93.69 344 ASN A C 1
ATOM 2842 O O . ASN A 1 344 ? 7.569 -13.534 10.756 1.00 93.69 344 ASN A O 1
ATOM 2846 N N . SER A 1 345 ? 6.772 -14.211 12.737 1.00 94.38 345 SER A N 1
ATOM 2847 C CA . SER A 1 345 ? 8.085 -14.561 13.294 1.00 94.38 345 SER A CA 1
ATOM 2848 C C . SER A 1 345 ? 8.852 -15.576 12.449 1.00 94.38 345 SER A C 1
ATOM 2850 O O . SER A 1 345 ? 10.064 -15.442 12.289 1.00 94.38 345 SER A O 1
ATOM 2852 N N . ASP A 1 346 ? 8.161 -16.568 11.893 1.00 94.81 346 ASP A N 1
ATOM 2853 C CA . ASP A 1 346 ? 8.785 -17.651 11.133 1.00 94.81 346 ASP A CA 1
ATOM 2854 C C . ASP A 1 346 ? 9.288 -17.141 9.778 1.00 94.81 346 ASP A C 1
ATOM 2856 O O . ASP A 1 346 ? 10.401 -17.467 9.361 1.00 94.81 346 ASP A O 1
ATOM 2860 N N . GLU A 1 347 ? 8.509 -16.272 9.128 1.00 94.81 347 GLU A N 1
ATOM 2861 C CA . GLU A 1 347 ? 8.904 -15.561 7.910 1.00 94.81 347 GLU A CA 1
ATOM 2862 C C . GLU A 1 347 ? 10.156 -14.708 8.156 1.00 94.81 347 GLU A C 1
ATOM 2864 O O . GLU A 1 347 ? 11.131 -14.816 7.411 1.00 94.81 347 GLU A O 1
ATOM 2869 N N . LEU A 1 348 ? 10.175 -13.919 9.237 1.00 94.00 348 LEU A N 1
ATOM 2870 C CA . LEU A 1 348 ? 11.323 -13.079 9.601 1.00 94.00 348 LEU A CA 1
ATOM 2871 C C . LEU A 1 348 ? 12.585 -13.906 9.883 1.00 94.00 348 LEU A C 1
ATOM 2873 O O . LEU A 1 348 ? 13.683 -13.529 9.464 1.00 94.00 348 LEU A O 1
ATOM 2877 N N . ILE A 1 349 ? 12.451 -15.043 10.573 1.00 93.25 349 ILE A N 1
ATOM 2878 C CA . ILE A 1 349 ? 13.566 -15.970 10.816 1.00 93.25 349 ILE A CA 1
ATOM 2879 C C . ILE A 1 349 ? 14.088 -16.531 9.492 1.00 93.25 349 ILE A C 1
ATOM 2881 O O . ILE A 1 349 ? 15.303 -16.599 9.285 1.00 93.25 349 ILE A O 1
ATOM 2885 N N . TYR A 1 350 ? 13.189 -16.908 8.583 1.00 92.31 350 TYR A N 1
ATOM 2886 C CA . TYR A 1 350 ? 13.566 -17.473 7.293 1.00 92.31 350 TYR A CA 1
ATOM 2887 C C . TYR A 1 350 ? 14.313 -16.464 6.408 1.00 92.31 350 TYR A C 1
ATOM 2889 O O . TYR A 1 350 ? 15.348 -16.806 5.832 1.00 92.31 350 TYR A O 1
ATOM 2897 N N . ILE A 1 351 ? 13.854 -15.209 6.373 1.00 92.62 351 ILE A N 1
ATOM 2898 C CA . ILE A 1 351 ? 14.514 -14.095 5.670 1.00 92.6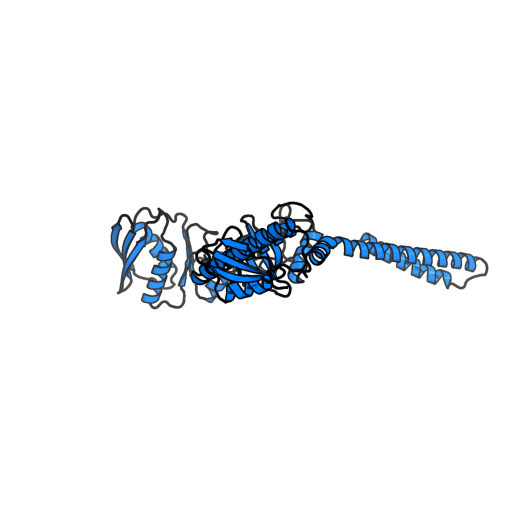2 351 ILE A CA 1
ATOM 2899 C C . ILE A 1 351 ? 15.916 -13.855 6.234 1.00 92.62 351 ILE A C 1
ATOM 2901 O O . ILE A 1 351 ? 16.893 -13.833 5.486 1.00 92.62 351 ILE A O 1
ATOM 2905 N N . ARG A 1 352 ? 16.050 -13.759 7.564 1.00 91.25 352 ARG A N 1
ATOM 2906 C CA . ARG A 1 352 ? 17.356 -13.582 8.224 1.00 91.25 352 ARG A CA 1
ATOM 2907 C C . ARG A 1 352 ? 18.322 -14.712 7.885 1.00 91.25 352 ARG A C 1
ATOM 2909 O O . ARG A 1 352 ? 19.440 -14.441 7.456 1.00 91.25 352 ARG A O 1
ATOM 2916 N N . LYS A 1 353 ? 17.872 -15.966 7.997 1.00 90.00 353 LYS A N 1
ATOM 2917 C CA . LYS A 1 353 ? 18.692 -17.143 7.680 1.00 90.00 353 LYS A CA 1
ATOM 2918 C C . LYS A 1 353 ? 19.178 -17.127 6.228 1.00 90.00 353 LYS A C 1
ATOM 2920 O O . LYS A 1 353 ? 20.329 -17.481 5.967 1.00 90.00 353 LYS A O 1
ATOM 2925 N N . TYR A 1 354 ? 18.318 -16.721 5.294 1.00 89.19 354 TYR A N 1
ATOM 2926 C CA . TYR A 1 354 ? 18.686 -16.578 3.888 1.00 89.19 354 TYR A CA 1
ATOM 2927 C C . TYR A 1 354 ? 19.704 -15.450 3.666 1.00 89.19 354 TYR A C 1
ATOM 2929 O O . TYR A 1 354 ? 20.699 -15.651 2.973 1.00 89.19 354 TYR A O 1
ATOM 2937 N N . ASN A 1 355 ? 19.504 -14.285 4.278 1.00 88.94 355 ASN A N 1
ATOM 2938 C CA . ASN A 1 355 ? 20.436 -13.164 4.154 1.00 88.94 355 ASN A CA 1
ATOM 2939 C C . ASN A 1 355 ? 21.816 -13.492 4.726 1.00 88.94 355 ASN A C 1
ATOM 2941 O O . ASN A 1 355 ? 22.828 -13.161 4.107 1.00 88.94 355 ASN A O 1
ATOM 2945 N N . ASP A 1 356 ? 21.866 -14.183 5.867 1.00 90.06 356 ASP A N 1
ATOM 2946 C CA . ASP A 1 356 ? 23.124 -14.674 6.425 1.00 90.06 356 ASP A CA 1
ATOM 2947 C C . ASP A 1 356 ? 23.809 -15.644 5.450 1.00 90.06 356 ASP A C 1
ATOM 2949 O O . ASP A 1 356 ? 24.990 -15.470 5.163 1.00 90.06 356 ASP A O 1
ATOM 2953 N N . LEU A 1 357 ? 23.068 -16.591 4.855 1.00 88.75 357 LEU A N 1
ATOM 2954 C CA . LEU A 1 357 ? 23.608 -17.499 3.834 1.00 88.75 357 LEU A CA 1
ATOM 2955 C C . LEU A 1 357 ? 24.234 -16.733 2.660 1.00 88.75 357 LEU A C 1
ATOM 2957 O O . LEU A 1 357 ? 25.357 -17.033 2.254 1.00 88.75 357 LEU A O 1
ATOM 2961 N N . ILE A 1 358 ? 23.515 -15.758 2.096 1.00 88.00 358 ILE A N 1
ATOM 2962 C CA . ILE A 1 358 ? 24.002 -14.984 0.948 1.00 88.00 358 ILE A CA 1
ATOM 2963 C C . ILE A 1 358 ? 25.240 -14.167 1.312 1.00 88.00 358 ILE A C 1
ATOM 2965 O O . ILE A 1 358 ? 26.199 -14.178 0.540 1.00 88.00 358 ILE A O 1
ATOM 2969 N N . ARG A 1 359 ? 25.269 -13.535 2.491 1.00 89.19 359 ARG A N 1
ATOM 2970 C CA . ARG A 1 359 ? 26.446 -12.799 2.973 1.00 89.19 359 ARG A CA 1
ATOM 2971 C C . ARG A 1 359 ? 27.673 -13.702 3.070 1.00 89.19 359 ARG A C 1
ATOM 2973 O O . ARG A 1 359 ? 28.751 -13.319 2.625 1.00 89.19 359 ARG A O 1
ATOM 2980 N N . GLU A 1 360 ? 27.519 -14.908 3.612 1.00 88.88 360 GLU A N 1
ATOM 2981 C CA . GLU A 1 360 ? 28.633 -15.856 3.703 1.00 88.88 360 GLU A CA 1
ATOM 2982 C C . GLU A 1 360 ? 29.114 -16.309 2.316 1.00 88.88 360 GLU A C 1
ATOM 2984 O O . GLU A 1 360 ? 30.318 -16.394 2.075 1.00 88.88 360 GLU A O 1
ATOM 2989 N N . ILE A 1 361 ? 28.196 -16.533 1.371 1.00 85.81 361 ILE A N 1
ATOM 2990 C CA . ILE A 1 361 ? 28.548 -16.849 -0.020 1.00 85.81 361 ILE A CA 1
ATOM 2991 C C . ILE A 1 361 ? 29.329 -15.697 -0.668 1.00 85.81 361 ILE A C 1
ATOM 2993 O O . ILE A 1 361 ? 30.340 -15.942 -1.325 1.00 85.81 361 ILE A O 1
ATOM 2997 N N . GLU A 1 362 ? 28.897 -14.452 -0.480 1.00 88.19 362 GLU A N 1
ATOM 2998 C CA . GLU A 1 362 ? 29.573 -13.265 -1.020 1.00 88.19 362 GLU A CA 1
ATOM 2999 C C . GLU A 1 362 ? 30.951 -13.044 -0.396 1.00 88.19 362 GLU A C 1
ATOM 3001 O O . GLU A 1 362 ? 31.903 -12.712 -1.103 1.00 88.19 362 GLU A O 1
ATOM 3006 N N . ASN A 1 363 ? 31.098 -13.303 0.905 1.00 87.44 363 ASN A N 1
ATOM 3007 C CA . ASN A 1 363 ? 32.393 -13.276 1.578 1.00 87.44 363 ASN A CA 1
ATOM 3008 C C . ASN A 1 363 ? 33.348 -14.311 0.976 1.00 87.44 363 ASN A C 1
ATOM 3010 O O . ASN A 1 363 ? 34.495 -13.982 0.666 1.00 87.44 363 ASN A O 1
ATOM 3014 N N . ILE A 1 364 ? 32.886 -15.545 0.763 1.00 83.88 364 ILE A N 1
ATOM 3015 C CA . ILE A 1 364 ? 33.670 -16.590 0.092 1.00 83.88 364 ILE A CA 1
ATOM 3016 C C . ILE A 1 364 ? 34.041 -16.126 -1.325 1.00 83.88 364 ILE A C 1
ATOM 3018 O O . ILE A 1 364 ? 35.211 -16.184 -1.694 1.00 83.88 364 ILE A O 1
ATOM 3022 N N . GLU A 1 365 ? 33.088 -15.599 -2.099 1.00 83.50 365 GLU A N 1
ATOM 3023 C CA . GLU A 1 365 ? 33.309 -15.071 -3.454 1.00 83.50 365 GLU A CA 1
ATOM 3024 C C . GLU A 1 365 ? 34.362 -13.950 -3.497 1.00 83.50 365 GLU A C 1
ATOM 3026 O O . GLU A 1 365 ? 35.230 -13.927 -4.375 1.00 83.50 365 GLU A O 1
ATOM 3031 N N . PHE A 1 366 ? 34.335 -13.038 -2.528 1.00 84.69 366 PHE A N 1
ATOM 3032 C CA . PHE A 1 366 ? 35.316 -11.968 -2.399 1.00 84.69 366 PHE A CA 1
ATOM 3033 C C . PHE A 1 366 ? 36.729 -12.509 -2.148 1.00 84.69 366 PHE A C 1
ATOM 3035 O O . PHE A 1 366 ? 37.660 -12.152 -2.875 1.00 84.69 366 PHE A O 1
ATOM 3042 N N . HIS A 1 367 ? 36.888 -13.419 -1.180 1.00 79.12 367 HIS A N 1
ATOM 3043 C CA . HIS A 1 367 ? 38.180 -14.050 -0.892 1.00 79.12 367 HIS A CA 1
ATOM 3044 C C . HIS A 1 367 ? 38.693 -14.841 -2.102 1.00 79.12 367 HIS A C 1
ATOM 3046 O O . HIS A 1 367 ? 39.867 -14.734 -2.458 1.00 79.12 367 HIS A O 1
ATOM 3052 N N . LEU A 1 368 ? 37.803 -15.557 -2.797 1.00 75.25 368 LEU A N 1
ATOM 3053 C CA . LEU A 1 368 ? 38.116 -16.251 -4.047 1.00 75.25 368 LEU A CA 1
ATOM 3054 C C . LEU A 1 368 ? 38.679 -15.298 -5.109 1.00 75.25 368 LEU A C 1
ATOM 3056 O O . LEU A 1 368 ? 39.657 -15.627 -5.781 1.00 75.25 368 LEU A O 1
ATOM 3060 N N . ASN A 1 369 ? 38.073 -14.123 -5.277 1.00 76.62 369 ASN A N 1
ATOM 3061 C CA . ASN A 1 369 ? 38.511 -13.140 -6.265 1.00 76.62 369 ASN A CA 1
ATOM 3062 C C . ASN A 1 369 ? 39.867 -12.510 -5.923 1.00 76.62 369 ASN A C 1
ATOM 3064 O O . ASN A 1 369 ? 40.631 -12.214 -6.842 1.00 76.62 369 ASN A O 1
ATOM 3068 N N . ILE A 1 370 ? 40.187 -12.329 -4.639 1.00 75.31 370 ILE A N 1
ATOM 3069 C CA . ILE A 1 370 ? 41.520 -11.885 -4.200 1.00 75.31 370 ILE A CA 1
ATOM 3070 C C . ILE A 1 370 ? 42.561 -12.963 -4.520 1.00 75.31 370 ILE A C 1
ATOM 3072 O O . ILE A 1 370 ? 43.502 -12.702 -5.265 1.00 75.31 370 ILE A O 1
ATOM 3076 N N . VAL A 1 371 ? 42.334 -14.201 -4.067 1.00 68.56 371 VAL A N 1
ATOM 3077 C CA . VAL A 1 371 ? 43.280 -15.316 -4.258 1.00 68.56 371 VAL A CA 1
ATOM 3078 C C . VAL A 1 371 ? 43.536 -15.604 -5.741 1.00 68.56 371 VAL A C 1
ATOM 3080 O O . VAL A 1 371 ? 44.661 -15.927 -6.119 1.00 68.56 371 VAL A O 1
ATOM 3083 N N . LYS A 1 372 ? 42.523 -15.470 -6.609 1.00 67.31 372 LYS A N 1
ATOM 3084 C CA . LYS A 1 372 ? 42.689 -15.625 -8.065 1.00 67.31 372 LYS A CA 1
ATOM 3085 C C . LYS A 1 372 ? 43.527 -14.513 -8.700 1.00 67.31 372 LYS A C 1
ATOM 3087 O O . LYS A 1 372 ? 44.267 -14.801 -9.633 1.00 67.31 372 LYS A O 1
ATOM 3092 N N . LYS A 1 373 ? 43.399 -13.264 -8.237 1.00 62.69 373 LYS A N 1
ATOM 3093 C CA . LYS A 1 373 ? 44.176 -12.128 -8.765 1.00 62.69 373 LYS A CA 1
ATOM 3094 C C . LYS A 1 373 ? 45.650 -12.207 -8.382 1.00 62.69 373 LYS A C 1
ATOM 3096 O O . LYS A 1 373 ? 46.490 -11.841 -9.194 1.00 62.69 373 LYS A O 1
ATOM 3101 N N . ASP A 1 374 ? 45.950 -12.721 -7.193 1.00 59.69 374 ASP A N 1
ATOM 3102 C CA . ASP A 1 374 ? 47.331 -12.889 -6.728 1.00 59.69 374 ASP A CA 1
ATOM 3103 C C . ASP A 1 374 ? 48.051 -14.068 -7.415 1.00 59.69 374 ASP A C 1
ATOM 3105 O O . ASP A 1 374 ? 49.277 -14.131 -7.410 1.00 59.69 374 ASP A O 1
ATOM 3109 N N . ASN A 1 375 ? 47.301 -14.984 -8.043 1.00 54.62 375 ASN A N 1
ATOM 3110 C CA . ASN A 1 375 ? 47.809 -16.222 -8.637 1.00 54.62 375 ASN A CA 1
ATOM 3111 C C . ASN A 1 375 ? 47.490 -16.333 -10.137 1.00 54.62 375 ASN A C 1
ATOM 3113 O O . ASN A 1 375 ? 46.872 -17.313 -10.571 1.00 54.62 375 ASN A O 1
ATOM 3117 N N . GLU A 1 376 ? 47.904 -15.355 -10.951 1.00 46.28 376 GLU A N 1
ATOM 3118 C CA . GLU A 1 376 ? 47.884 -15.522 -12.409 1.00 46.28 376 GLU A CA 1
ATOM 3119 C C . GLU A 1 376 ? 48.697 -16.770 -12.823 1.00 46.28 376 GLU A C 1
ATOM 3121 O O . GLU A 1 376 ? 49.916 -16.747 -12.936 1.00 46.28 376 GLU A O 1
ATOM 3126 N N . ILE A 1 377 ? 47.951 -17.837 -13.134 1.00 49.31 377 ILE A N 1
ATOM 3127 C CA . ILE A 1 377 ? 48.293 -18.949 -14.029 1.00 49.31 377 ILE A CA 1
ATOM 3128 C C . ILE A 1 377 ? 49.283 -19.991 -13.468 1.00 49.31 377 ILE A C 1
ATOM 3130 O O . ILE A 1 377 ? 50.452 -20.014 -13.828 1.00 49.31 377 ILE A O 1
ATOM 3134 N N . GLU A 1 378 ? 48.742 -21.018 -12.804 1.00 46.50 378 GLU A N 1
ATOM 3135 C CA . GLU A 1 378 ? 49.122 -22.410 -13.101 1.00 46.50 378 GLU A CA 1
ATOM 3136 C C . GLU A 1 378 ? 47.852 -23.255 -13.284 1.00 46.50 378 GLU A C 1
ATOM 3138 O O . GLU A 1 378 ? 46.997 -23.358 -12.408 1.00 46.50 378 GLU A O 1
ATOM 3143 N N . LYS A 1 379 ? 47.689 -23.829 -14.480 1.00 45.50 379 LYS A N 1
ATOM 3144 C CA . LYS A 1 379 ? 46.429 -24.389 -15.009 1.00 45.50 379 LYS A CA 1
ATOM 3145 C C . LYS A 1 379 ? 45.938 -25.694 -14.353 1.00 45.50 379 LYS A C 1
ATOM 3147 O O . LYS A 1 379 ? 44.997 -26.300 -14.869 1.00 45.50 379 LYS A O 1
ATOM 3152 N N . GLU A 1 380 ? 46.526 -26.143 -13.246 1.00 47.50 380 GLU A N 1
ATOM 3153 C CA . GLU A 1 380 ? 46.280 -27.494 -12.711 1.00 47.50 380 GLU A CA 1
ATOM 3154 C C . GLU A 1 380 ? 46.159 -27.608 -11.182 1.00 47.50 380 GLU A C 1
ATOM 3156 O O . GLU A 1 380 ? 45.963 -28.715 -10.682 1.00 47.50 380 GLU A O 1
ATOM 3161 N N . LEU A 1 381 ? 46.174 -26.507 -10.424 1.00 49.97 381 LEU A N 1
ATOM 3162 C CA . LEU A 1 381 ? 46.029 -26.579 -8.967 1.00 49.97 381 LEU A CA 1
ATOM 3163 C C . LEU A 1 381 ? 44.558 -26.512 -8.525 1.00 49.97 381 LEU A C 1
ATOM 3165 O O . LEU A 1 381 ? 43.846 -25.539 -8.772 1.00 49.97 381 LEU A O 1
ATOM 3169 N N . LEU A 1 382 ? 44.112 -27.560 -7.822 1.00 53.84 382 LEU A N 1
ATOM 3170 C CA . LEU A 1 382 ? 43.009 -27.474 -6.864 1.00 53.84 382 LEU A CA 1
ATOM 3171 C C . LEU A 1 382 ? 43.436 -26.468 -5.792 1.00 53.84 382 LEU A C 1
ATOM 3173 O O . LEU A 1 382 ? 44.222 -26.794 -4.905 1.00 53.84 382 LEU A O 1
ATOM 3177 N N . TYR A 1 383 ? 42.964 -25.231 -5.902 1.00 59.53 383 TYR A N 1
ATOM 3178 C CA . TYR A 1 383 ? 43.183 -24.235 -4.863 1.00 59.53 383 TYR A CA 1
ATOM 3179 C C . TYR A 1 383 ? 42.487 -24.708 -3.573 1.00 59.53 383 TYR A C 1
ATOM 3181 O O . TYR A 1 383 ? 41.398 -25.280 -3.615 1.00 59.53 383 TYR A O 1
ATOM 3189 N N . ASN A 1 384 ? 43.138 -24.515 -2.431 1.00 69.00 384 ASN A N 1
ATOM 3190 C CA . ASN A 1 384 ? 42.557 -24.744 -1.112 1.00 69.00 384 ASN A CA 1
ATOM 3191 C C . ASN A 1 384 ? 42.715 -23.445 -0.331 1.00 69.00 384 ASN A C 1
ATOM 3193 O O . ASN A 1 384 ? 43.832 -22.942 -0.202 1.00 69.00 384 ASN A O 1
ATOM 3197 N N . PHE A 1 385 ? 41.611 -22.895 0.164 1.00 79.50 385 PHE A N 1
ATOM 3198 C CA . PHE A 1 385 ? 41.670 -21.834 1.156 1.00 79.50 385 PHE A CA 1
ATOM 3199 C C . PHE A 1 385 ? 40.748 -22.172 2.320 1.00 79.50 385 PHE A C 1
ATOM 3201 O O . PHE A 1 385 ? 39.673 -22.744 2.141 1.00 79.50 385 PHE A O 1
ATOM 3208 N N . PHE A 1 386 ? 41.187 -21.802 3.517 1.00 84.06 386 PHE A N 1
ATOM 3209 C CA . PHE A 1 386 ? 40.402 -21.965 4.725 1.00 84.06 386 PHE A CA 1
ATOM 3210 C C . PHE A 1 386 ? 39.534 -20.722 4.942 1.00 84.06 386 PHE A C 1
ATOM 3212 O O . PHE A 1 386 ? 40.053 -19.618 5.117 1.00 84.06 386 PHE A O 1
ATOM 3219 N N . TYR A 1 387 ? 38.215 -20.903 4.930 1.00 85.19 387 TYR A N 1
ATOM 3220 C CA . TYR A 1 387 ? 37.243 -19.866 5.256 1.00 85.19 387 TYR A CA 1
ATOM 3221 C C . TYR A 1 387 ? 36.837 -19.982 6.724 1.00 85.19 387 TYR A C 1
ATOM 3223 O O . TYR A 1 387 ? 36.077 -20.879 7.097 1.00 85.19 387 TYR A O 1
ATOM 3231 N N . LYS A 1 388 ? 37.349 -19.077 7.560 1.00 85.94 388 LYS A N 1
ATOM 3232 C CA . LYS A 1 388 ? 36.990 -19.011 8.979 1.00 85.94 388 LYS A CA 1
ATOM 3233 C C . LYS A 1 388 ? 35.605 -18.381 9.138 1.00 85.94 388 LYS A C 1
ATOM 3235 O O . LYS A 1 388 ? 35.425 -17.222 8.778 1.00 85.94 388 LYS A O 1
ATOM 3240 N N . THR A 1 389 ? 34.658 -19.122 9.701 1.00 84.69 389 THR A N 1
ATOM 3241 C CA . THR A 1 389 ? 33.301 -18.640 9.998 1.00 84.69 389 THR A CA 1
ATOM 3242 C C . THR A 1 389 ? 32.674 -19.511 11.082 1.00 84.69 389 THR A C 1
ATOM 3244 O O . THR A 1 389 ? 32.966 -20.705 11.159 1.00 84.69 389 THR A O 1
ATOM 3247 N N . ASP A 1 390 ? 31.789 -18.918 11.880 1.00 84.75 390 ASP A N 1
ATOM 3248 C CA . ASP A 1 390 ? 30.947 -19.644 12.837 1.00 84.75 390 ASP A CA 1
ATOM 3249 C C . ASP A 1 390 ? 29.604 -20.067 12.201 1.00 84.75 390 ASP A C 1
ATOM 3251 O O . ASP A 1 390 ? 28.772 -20.700 12.849 1.00 84.75 390 ASP A O 1
ATOM 3255 N N . TYR A 1 391 ? 29.368 -19.719 10.927 1.00 85.12 391 TYR A N 1
ATOM 3256 C CA . TYR A 1 391 ? 28.142 -20.060 10.210 1.00 85.12 391 TYR A CA 1
ATOM 3257 C C . TYR A 1 391 ? 28.088 -21.548 9.833 1.00 85.12 391 TYR A C 1
ATOM 3259 O O . TYR A 1 391 ? 29.000 -22.097 9.207 1.00 85.12 391 TYR A O 1
ATOM 3267 N N . GLU A 1 392 ? 26.976 -22.211 10.152 1.00 85.25 392 GLU A N 1
ATOM 3268 C CA . GLU A 1 392 ? 26.745 -23.604 9.771 1.00 85.25 392 GLU A CA 1
ATOM 3269 C C . GLU A 1 392 ? 25.891 -23.714 8.503 1.00 85.25 392 GLU A C 1
ATOM 3271 O O . GLU A 1 392 ? 24.682 -23.480 8.530 1.00 85.25 392 GLU A O 1
ATOM 3276 N N . PHE A 1 393 ? 26.511 -24.109 7.384 1.00 84.19 393 PHE A N 1
ATOM 3277 C CA . PHE A 1 393 ? 25.777 -24.377 6.147 1.00 84.19 393 PHE A CA 1
ATOM 3278 C C . PHE A 1 393 ? 24.989 -25.685 6.278 1.00 84.19 393 PHE A C 1
ATOM 3280 O O . PHE A 1 393 ? 25.567 -26.766 6.407 1.00 84.19 393 PHE A O 1
ATOM 3287 N N . ASP A 1 394 ? 23.662 -25.597 6.197 1.00 82.94 394 ASP A N 1
ATOM 3288 C CA . ASP A 1 394 ? 22.815 -26.777 6.031 1.00 82.94 394 ASP A CA 1
ATOM 3289 C C . ASP A 1 394 ? 22.898 -27.335 4.595 1.00 82.94 394 ASP A C 1
ATOM 3291 O O . ASP A 1 394 ? 23.549 -26.772 3.710 1.00 82.94 394 ASP A O 1
ATOM 3295 N N . SER A 1 395 ? 22.241 -28.469 4.337 1.00 82.19 395 SER A N 1
ATOM 3296 C CA . SER A 1 395 ? 22.267 -29.117 3.018 1.00 82.19 395 SER A CA 1
ATOM 3297 C C . SER A 1 395 ? 21.748 -28.217 1.890 1.00 82.19 395 SER A C 1
ATOM 3299 O O . SER A 1 395 ? 22.245 -28.296 0.766 1.00 82.19 395 SER A O 1
ATOM 3301 N N . SER A 1 396 ? 20.785 -27.335 2.175 1.00 79.62 396 SER A N 1
ATOM 3302 C CA . SER A 1 396 ? 20.265 -26.371 1.205 1.00 79.62 396 SER A CA 1
ATOM 3303 C C . SER A 1 396 ? 21.286 -25.268 0.929 1.00 79.62 396 SER A C 1
ATOM 3305 O O . SER A 1 396 ? 21.566 -24.968 -0.232 1.00 79.62 396 SER A O 1
ATOM 3307 N N . GLY A 1 397 ? 21.895 -24.709 1.976 1.00 80.50 397 GLY A N 1
ATOM 3308 C CA . GLY A 1 397 ? 22.953 -23.709 1.866 1.00 80.50 397 GLY A CA 1
ATOM 3309 C C . GLY A 1 397 ? 24.154 -24.221 1.074 1.00 80.50 397 GLY A C 1
ATOM 3310 O O . GLY A 1 397 ? 24.629 -23.542 0.166 1.00 80.50 397 GLY A O 1
ATOM 3311 N N . MET A 1 398 ? 24.573 -25.463 1.332 1.00 81.50 398 MET A N 1
ATOM 3312 C CA . MET A 1 398 ? 25.646 -26.129 0.587 1.00 81.50 398 MET A CA 1
ATOM 3313 C C . MET A 1 398 ? 25.328 -26.268 -0.908 1.00 81.50 398 MET A C 1
ATOM 3315 O O . MET A 1 398 ? 26.200 -26.024 -1.742 1.00 81.50 398 MET A O 1
ATOM 3319 N N . ASN A 1 399 ? 24.083 -26.605 -1.262 1.00 82.38 399 ASN A N 1
ATOM 3320 C CA . ASN A 1 399 ? 23.658 -26.709 -2.661 1.00 82.38 399 ASN A CA 1
ATOM 3321 C C . ASN A 1 399 ? 23.705 -25.354 -3.383 1.00 82.38 399 ASN A C 1
ATOM 3323 O O . ASN A 1 399 ? 24.211 -25.274 -4.504 1.00 82.38 399 ASN A O 1
ATOM 3327 N N . VAL A 1 400 ? 23.212 -24.285 -2.748 1.00 82.06 400 VAL A N 1
ATOM 3328 C CA . VAL A 1 400 ? 23.247 -22.924 -3.320 1.00 82.06 400 VAL A CA 1
ATOM 3329 C C . VAL A 1 400 ? 24.692 -22.480 -3.556 1.00 82.06 400 VAL A C 1
ATOM 3331 O O . VAL A 1 400 ? 25.025 -21.948 -4.617 1.00 82.06 400 VAL A O 1
ATOM 3334 N N . LEU A 1 401 ? 25.568 -22.754 -2.592 1.00 80.88 401 LEU A N 1
ATOM 3335 C CA . LEU A 1 401 ? 26.979 -22.393 -2.640 1.00 80.88 401 LEU A CA 1
ATOM 3336 C C . LEU A 1 401 ? 27.723 -23.143 -3.761 1.00 80.88 401 LEU A C 1
ATOM 3338 O O . LEU A 1 401 ? 28.447 -22.522 -4.543 1.00 80.88 401 LEU A O 1
ATOM 3342 N N . GLN A 1 402 ? 27.471 -24.448 -3.917 1.00 79.38 402 GLN A N 1
ATOM 3343 C CA . GLN A 1 402 ? 27.999 -25.254 -5.025 1.00 79.38 402 GLN A CA 1
ATOM 3344 C C . GLN A 1 402 ? 27.530 -24.744 -6.394 1.00 79.38 402 GLN A C 1
ATOM 3346 O O . GLN A 1 402 ? 28.337 -24.630 -7.315 1.00 79.38 402 GLN A O 1
ATOM 3351 N N . GLN A 1 403 ? 26.246 -24.403 -6.538 1.00 81.38 403 GLN A N 1
ATOM 3352 C CA . GLN A 1 403 ? 25.698 -23.901 -7.802 1.00 81.38 403 GLN A CA 1
ATOM 3353 C C . GLN A 1 403 ? 26.260 -22.527 -8.183 1.00 81.38 403 GLN A C 1
ATOM 3355 O O . GLN A 1 403 ? 26.585 -22.303 -9.350 1.00 81.38 403 GLN A O 1
ATOM 3360 N N . ARG A 1 404 ? 26.382 -21.613 -7.211 1.00 83.81 404 ARG A N 1
ATOM 3361 C CA . ARG A 1 404 ? 26.812 -20.229 -7.456 1.00 83.81 404 ARG A CA 1
ATOM 3362 C C . ARG A 1 404 ? 28.320 -20.112 -7.665 1.00 83.81 404 ARG A C 1
ATOM 3364 O O . ARG A 1 404 ? 28.747 -19.409 -8.576 1.00 83.81 404 ARG A O 1
ATOM 3371 N N . LEU A 1 405 ? 29.120 -20.800 -6.851 1.00 79.94 405 LEU A N 1
ATOM 3372 C CA . LEU A 1 405 ? 30.575 -20.621 -6.831 1.00 79.94 405 LEU A CA 1
ATOM 3373 C C . LEU A 1 405 ? 31.356 -21.774 -7.475 1.00 79.94 405 LEU A C 1
ATOM 3375 O O . LEU A 1 405 ? 32.550 -21.613 -7.727 1.00 79.94 405 LEU A O 1
ATOM 3379 N N . LYS A 1 406 ? 30.712 -22.917 -7.767 1.00 78.31 406 LYS A N 1
ATOM 3380 C CA . LYS A 1 406 ? 31.372 -24.151 -8.241 1.00 78.31 406 LYS A CA 1
ATOM 3381 C C . LYS A 1 406 ? 32.518 -24.593 -7.325 1.00 78.31 406 LYS A C 1
ATOM 3383 O O . LYS A 1 406 ? 33.608 -24.961 -7.775 1.00 78.31 406 LYS A O 1
ATOM 3388 N N . VAL A 1 407 ? 32.272 -24.551 -6.020 1.00 76.81 407 VAL A N 1
ATOM 3389 C CA . VAL A 1 407 ? 33.219 -24.989 -4.988 1.00 76.81 407 VAL A CA 1
ATOM 3390 C C . VAL A 1 407 ? 32.619 -26.106 -4.147 1.00 76.81 407 VAL A C 1
ATOM 3392 O O . VAL A 1 407 ? 31.409 -26.176 -3.958 1.00 76.81 407 VAL A O 1
ATOM 3395 N N . TYR A 1 408 ? 33.476 -26.968 -3.621 1.00 79.50 408 TYR A N 1
ATOM 3396 C CA . TYR A 1 408 ? 33.159 -27.968 -2.615 1.00 79.50 408 TYR A CA 1
ATOM 3397 C C . TYR A 1 408 ? 33.688 -27.487 -1.260 1.00 79.50 408 TYR A C 1
ATOM 3399 O O . TYR A 1 408 ? 34.841 -27.078 -1.168 1.00 79.50 408 TYR A O 1
ATOM 3407 N N . LEU A 1 409 ? 32.866 -27.533 -0.212 1.00 78.31 409 LEU A N 1
ATOM 3408 C CA . LEU A 1 409 ? 33.274 -27.175 1.149 1.00 78.31 409 LEU A CA 1
ATOM 3409 C C . LEU A 1 409 ? 33.390 -28.430 2.011 1.00 78.31 409 LEU A C 1
ATOM 3411 O O . LEU A 1 409 ? 32.512 -29.295 1.977 1.00 78.31 409 LEU A O 1
ATOM 3415 N N . LYS A 1 410 ? 34.430 -28.497 2.839 1.00 84.31 410 LYS A N 1
ATOM 3416 C CA . LYS A 1 410 ? 34.562 -29.496 3.902 1.00 84.31 410 LYS A CA 1
ATOM 3417 C C . LYS A 1 410 ? 34.607 -28.785 5.249 1.00 84.31 410 LYS A C 1
ATOM 3419 O O . LYS A 1 410 ? 35.465 -27.936 5.459 1.00 84.31 410 LYS A O 1
ATOM 3424 N N . LYS A 1 411 ? 33.690 -29.136 6.154 1.00 84.94 411 LYS A N 1
ATOM 3425 C CA . LYS A 1 411 ? 33.655 -28.577 7.512 1.00 84.94 411 LYS A CA 1
ATOM 3426 C C . LYS A 1 411 ? 34.945 -28.924 8.267 1.00 84.94 411 LYS A C 1
ATOM 3428 O O . LYS A 1 411 ? 35.394 -30.071 8.225 1.00 84.94 411 LYS A O 1
ATOM 3433 N N . ALA A 1 412 ? 35.492 -27.933 8.955 1.00 85.19 412 ALA A N 1
ATOM 3434 C CA . ALA A 1 412 ? 36.630 -28.015 9.862 1.00 85.19 412 ALA A CA 1
ATOM 3435 C C . ALA A 1 412 ? 36.265 -27.339 11.200 1.00 85.19 412 ALA A C 1
ATOM 3437 O O . ALA A 1 412 ? 35.201 -26.735 11.322 1.00 85.19 412 ALA A O 1
ATOM 3438 N N . ASP A 1 413 ? 37.133 -27.437 12.208 1.00 83.00 413 ASP A N 1
ATOM 3439 C CA . ASP A 1 413 ? 36.799 -27.074 13.599 1.00 83.00 413 ASP A CA 1
ATOM 3440 C C . ASP A 1 413 ? 36.376 -25.607 13.804 1.00 83.00 413 ASP A C 1
ATOM 3442 O O . ASP A 1 413 ? 35.646 -25.308 14.743 1.00 83.00 413 ASP A O 1
ATOM 3446 N N . SER A 1 414 ? 36.827 -24.683 12.947 1.00 85.19 414 SER A N 1
ATOM 3447 C CA . SER A 1 414 ? 36.513 -23.243 13.042 1.00 85.19 414 SER A CA 1
ATOM 3448 C C . SER A 1 414 ? 36.117 -22.607 11.702 1.00 85.19 414 SER A C 1
ATOM 3450 O O . SER A 1 414 ? 36.320 -21.411 11.486 1.00 85.19 414 SER A O 1
ATOM 3452 N N . GLY A 1 415 ? 35.624 -23.416 10.761 1.00 87.44 415 GLY A N 1
ATOM 3453 C CA . GLY A 1 415 ? 35.271 -22.939 9.427 1.00 87.44 415 GLY A CA 1
ATOM 3454 C C . GLY A 1 415 ? 35.175 -24.051 8.389 1.00 87.44 415 GLY A C 1
ATOM 3455 O O . GLY A 1 415 ? 34.784 -25.178 8.695 1.00 87.44 415 GLY A O 1
ATOM 3456 N N . TYR A 1 416 ? 35.548 -23.735 7.149 1.00 85.00 416 TYR A N 1
ATOM 3457 C CA . TYR A 1 416 ? 35.469 -24.660 6.020 1.00 85.00 416 TYR A CA 1
ATOM 3458 C C . TYR A 1 416 ? 36.728 -24.615 5.160 1.00 85.00 416 TYR A C 1
ATOM 3460 O O . TYR A 1 416 ? 37.194 -23.540 4.785 1.00 85.00 416 TYR A O 1
ATOM 3468 N N . ASP A 1 417 ? 37.226 -25.789 4.781 1.00 83.94 417 ASP A N 1
ATOM 3469 C CA . ASP A 1 417 ? 38.162 -25.916 3.668 1.00 83.94 417 ASP A CA 1
ATOM 3470 C C . ASP A 1 417 ? 37.378 -25.790 2.358 1.00 83.94 417 ASP A C 1
ATOM 3472 O O . ASP A 1 417 ? 36.427 -26.548 2.125 1.00 83.94 417 ASP A O 1
ATOM 3476 N N . VAL A 1 418 ? 37.773 -24.853 1.498 1.00 81.12 418 VAL A N 1
ATOM 3477 C CA . VAL A 1 418 ? 37.106 -24.584 0.220 1.00 81.12 418 VAL A CA 1
ATOM 3478 C C . VAL A 1 418 ? 37.942 -25.121 -0.939 1.00 81.12 418 VAL A C 1
ATOM 3480 O O . VAL A 1 418 ? 39.053 -24.657 -1.190 1.00 81.12 418 VAL A O 1
ATOM 3483 N N . TYR A 1 419 ? 37.377 -26.081 -1.672 1.00 76.44 419 TYR A N 1
ATOM 3484 C CA . TYR A 1 419 ? 37.978 -26.760 -2.819 1.00 76.44 419 TYR A CA 1
ATOM 3485 C C . TYR A 1 419 ? 37.281 -26.351 -4.115 1.00 76.44 419 TYR A C 1
ATOM 3487 O O . TYR A 1 419 ? 36.065 -26.191 -4.167 1.00 76.44 419 TYR A O 1
ATOM 3495 N N . PHE A 1 420 ? 38.033 -26.230 -5.199 1.00 69.69 420 PHE A N 1
ATOM 3496 C CA . PHE A 1 420 ? 37.523 -25.699 -6.458 1.00 69.69 420 PHE A CA 1
ATOM 3497 C C . PHE A 1 420 ? 37.168 -26.862 -7.379 1.00 69.69 420 PHE A C 1
ATOM 3499 O O . PHE A 1 420 ? 37.986 -27.757 -7.592 1.00 69.69 420 PHE A O 1
ATOM 3506 N N . THR A 1 421 ? 35.958 -26.853 -7.936 1.00 62.25 421 THR A N 1
ATOM 3507 C CA . THR A 1 421 ? 35.578 -27.810 -8.985 1.00 62.25 421 THR A CA 1
ATOM 3508 C C . THR A 1 421 ? 35.811 -27.174 -10.357 1.00 62.25 421 THR A C 1
ATOM 3510 O O . THR A 1 421 ? 35.534 -25.988 -10.535 1.00 62.25 421 THR A O 1
ATOM 3513 N N . LYS A 1 422 ? 36.405 -27.931 -11.293 1.00 53.97 422 LYS A N 1
ATOM 3514 C CA . LYS A 1 422 ? 36.665 -27.477 -12.673 1.00 53.97 422 LYS A CA 1
ATOM 3515 C C . LYS A 1 422 ? 35.376 -27.132 -13.417 1.00 53.97 422 LYS A C 1
ATOM 3517 O O . LYS A 1 422 ? 34.387 -27.880 -13.254 1.00 53.97 422 LYS A O 1
#

Radius of gyration: 34.38 Å; chains: 1; bounding box: 81×55×118 Å

Secondary structure (DSSP, 8-state):
-HHHHHHHHHHHHHHHHHHHHHT----TTHHHHHHHHHHHHHHHHHHHHHHHHHHHHHHHHHHTHHHHHHHHHHT----HHHHHHHHHHHHHTSEEEEEETTTEEEEE--TT--S-SSTT-HHHHHHHHHHHHHHHTTTTS--SSEEEEEE-SSSEEEEEETT---EEEEESS-SSBPPEEPSS-HHHH--GGG-EEETTEEEE--PPPGGGTS-GGGEEEES--B-SSTTTHHHHHHHHHTTSSS---EEEEEEEE-SSEEEEEEEETTEEEEEEEE-SSSB--HHHHHHHHHHHHHHTT--S-EEEEBPTTT-SEEEEEE-HHHHHHHHHTT-B-----BPPHHHHHHHHHHHHHHHHHHHHHHHHHHHHHH----TT---EEEEE-S----HHHHHHHHHHH-EEEEEETTEEEEEE--